Protein 3OH8 (pdb70)

CATH classification: 3.30.530.20 (+1 more: 3.40.50.720)

Structure (mmCIF, N/CA/C/O backbone):
data_3OH8
#
_entry.id   3OH8
#
_cell.length_a   64.497
_cell.length_b   74.083
_cell.length_c   128.440
_cell.angle_alpha   90.000
_cell.angle_beta   90.000
_cell.angle_gamma   90.000
#
_symmetry.space_group_name_H-M   'P 21 21 21'
#
loop_
_entity.id
_entity.type
_entity.pdbx_description
1 polymer 'Nucleoside-diphosphate sugar epimerase (SulA family)'
2 water water
#
loop_
_atom_site.group_PDB
_atom_site.id
_atom_site.type_symbol
_atom_site.label_atom_id
_atom_site.label_alt_id
_atom_site.label_comp_id
_atom_site.label_asym_id
_atom_site.label_entity_id
_atom_site.label_seq_id
_atom_site.pdbx_PDB_ins_code
_atom_site.Cartn_x
_atom_site.Cartn_y
_atom_site.Cartn_z
_atom_site.occupancy
_atom_site.B_iso_or_equiv
_atom_site.auth_seq_id
_atom_site.auth_comp_id
_atom_site.auth_asym_id
_atom_site.auth_atom_id
_atom_site.pdbx_PDB_model_num
ATOM 1 N N . SER A 1 2 ? 40.036 19.942 15.387 1.00 39.18 2 SER A N 1
ATOM 2 C CA . SER A 1 2 ? 39.597 20.045 16.779 1.00 43.65 2 SER A CA 1
ATOM 3 C C . SER A 1 2 ? 39.619 21.468 17.366 1.00 42.54 2 SER A C 1
ATOM 4 O O . SER A 1 2 ? 38.590 21.953 17.844 1.00 43.72 2 SER A O 1
ATOM 6 N N . LEU A 1 3 ? 40.785 22.118 17.365 1.00 33.73 3 LEU A N 1
ATOM 7 C CA . LEU A 1 3 ? 40.878 23.519 17.772 1.00 28.17 3 LEU A CA 1
ATOM 8 C C . LEU A 1 3 ? 42.087 24.214 17.174 1.00 26.80 3 LEU A C 1
ATOM 9 O O . LEU A 1 3 ? 43.209 23.723 17.277 1.00 22.63 3 LEU A O 1
ATOM 14 N N . THR A 1 4 ? 41.846 25.357 16.543 1.00 19.53 4 THR A N 1
ATOM 15 C CA . THR A 1 4 ? 42.935 26.245 16.137 1.00 20.97 4 THR A CA 1
ATOM 16 C C . THR A 1 4 ? 42.700 27.614 16.766 1.00 23.23 4 THR A C 1
ATOM 17 O O . THR A 1 4 ? 41.615 28.184 16.649 1.00 22.85 4 THR A O 1
ATOM 21 N N . THR A 1 5 ? 43.718 28.136 17.439 1.00 19.67 5 THR A N 1
ATOM 22 C CA . THR A 1 5 ? 43.582 29.415 18.124 1.00 18.70 5 THR A CA 1
ATOM 23 C C . THR A 1 5 ? 44.953 30.064 18.281 1.00 17.69 5 THR A C 1
ATOM 24 O O . THR A 1 5 ? 45.973 29.372 18.381 1.00 15.47 5 THR A O 1
ATOM 28 N N . SER A 1 6 ? 44.974 31.395 18.288 1.00 16.94 6 SER A N 1
ATOM 29 C CA . SER A 1 6 ? 46.228 32.143 18.315 1.00 19.13 6 SER A CA 1
ATOM 30 C C . SER A 1 6 ? 46.325 33.084 19.519 1.00 16.13 6 SER A C 1
ATOM 31 O O . SER A 1 6 ? 45.311 33.565 20.028 1.00 17.69 6 SER A O 1
ATOM 34 N N . HIS A 1 7 ? 47.550 33.366 19.953 1.00 14.80 7 HIS A N 1
ATOM 35 C CA . HIS A 1 7 ? 47.766 34.353 21.014 1.00 15.95 7 HIS A CA 1
ATOM 36 C C . HIS A 1 7 ? 49.092 35.076 20.831 1.00 17.58 7 HIS A C 1
ATOM 37 O O . HIS A 1 7 ? 50.077 34.495 20.369 1.00 16.27 7 HIS A O 1
ATOM 44 N N . PHE A 1 8 ? 49.109 36.352 21.195 1.00 15.08 8 PHE A N 1
ATOM 45 C CA . PHE A 1 8 ? 50.288 37.186 21.020 1.00 16.14 8 PHE A CA 1
ATOM 46 C C . PHE A 1 8 ? 51.158 37.225 22.274 1.00 19.12 8 PHE A C 1
ATOM 47 O O . PHE A 1 8 ? 50.657 37.392 23.382 1.00 15.63 8 PHE A O 1
ATOM 55 N N . ILE A 1 9 ? 52.465 37.099 22.086 1.00 18.33 9 ILE A N 1
ATOM 56 C CA . ILE A 1 9 ? 53.422 37.149 23.187 1.00 16.53 9 ILE A CA 1
ATOM 57 C C . ILE A 1 9 ? 54.344 38.332 22.929 1.00 19.09 9 ILE A C 1
ATOM 58 O O . ILE A 1 9 ? 55.000 38.379 21.885 1.00 16.29 9 ILE A O 1
ATOM 63 N N . PRO A 1 10 ? 54.397 39.295 23.868 1.00 19.48 10 PRO A N 1
ATOM 64 C CA . PRO A 1 10 ? 55.158 40.522 23.613 1.00 16.19 10 PRO A CA 1
ATOM 65 C C . PRO A 1 10 ? 56.653 40.320 23.826 1.00 18.49 10 PRO A C 1
ATOM 66 O O . PRO A 1 10 ? 57.275 41.096 24.541 1.00 19.66 10 PRO A O 1
ATOM 70 N N . PHE A 1 11 ? 57.214 39.289 23.203 1.00 17.70 11 PHE A N 1
ATOM 71 C CA . PHE A 1 11 ? 58.648 39.025 23.261 1.00 16.66 11 PHE A CA 1
ATOM 72 C C . PHE A 1 11 ? 59.091 38.494 21.895 1.00 14.17 11 PHE A C 1
ATOM 73 O O . PHE A 1 11 ? 58.289 37.898 21.188 1.00 14.40 11 PHE A O 1
ATOM 81 N N . PRO A 1 12 ? 60.364 38.717 21.529 1.00 16.66 12 PRO A N 1
ATOM 82 C CA . PRO A 1 12 ? 60.912 38.319 20.222 1.00 21.15 12 PRO A CA 1
ATOM 83 C C . PRO A 1 12 ? 60.752 36.824 19.971 1.00 20.22 12 PRO A C 1
ATOM 84 O O . PRO A 1 12 ? 60.915 36.035 20.902 1.00 21.60 12 PRO A O 1
ATOM 88 N N . ARG A 1 13 ? 60.454 36.437 18.734 1.00 15.87 13 ARG A N 1
ATOM 89 C CA . ARG A 1 13 ? 60.221 35.030 18.417 1.00 17.72 13 ARG A CA 1
ATOM 90 C C . ARG A 1 13 ? 61.439 34.167 18.755 1.00 20.00 13 ARG A C 1
ATOM 91 O O . ARG A 1 13 ? 61.313 33.011 19.157 1.00 19.39 13 ARG A O 1
ATOM 99 N N . GLU A 1 14 ? 62.627 34.720 18.593 1.00 17.89 14 GLU A N 1
ATOM 100 C CA . GLU A 1 14 ? 63.825 33.969 18.954 1.00 23.42 14 GLU A CA 1
ATOM 101 C C . GLU A 1 14 ? 63.842 33.614 20.455 1.00 19.56 14 GLU A C 1
ATOM 102 O O . GLU A 1 14 ? 64.202 32.500 20.837 1.00 16.35 14 GLU A O 1
ATOM 116 N N . VAL A 1 16 ? 61.116 33.514 22.451 1.00 15.41 16 VAL A N 1
ATOM 117 C CA . VAL A 1 16 ? 59.973 32.644 22.728 1.00 17.03 16 VAL A CA 1
ATOM 118 C C . VAL A 1 16 ? 60.248 31.205 22.304 1.00 19.47 16 VAL A C 1
ATOM 119 O O . VAL A 1 16 ? 60.006 30.260 23.062 1.00 19.02 16 VAL A O 1
ATOM 123 N N . TRP A 1 17 ? 60.777 31.038 21.099 1.00 17.52 17 TRP A N 1
ATOM 124 C CA . TRP A 1 17 ? 61.147 29.714 20.612 1.00 14.98 17 TRP A CA 1
ATOM 125 C C . TRP A 1 17 ? 62.150 29.072 21.556 1.00 20.46 17 TRP A C 1
ATOM 126 O O . TRP A 1 17 ? 61.998 27.916 21.991 1.00 18.36 17 TRP A O 1
ATOM 137 N N . ASP A 1 18 ? 63.185 29.840 21.867 1.00 22.11 18 ASP A N 1
ATOM 138 C CA . ASP A 1 18 ? 64.254 29.386 22.736 1.00 24.63 18 ASP A CA 1
ATOM 139 C C . ASP A 1 18 ? 63.703 28.811 24.036 1.00 22.27 18 ASP A C 1
ATOM 140 O O . ASP A 1 18 ? 64.148 27.767 24.511 1.00 23.45 18 ASP A O 1
ATOM 145 N N . TRP A 1 19 ? 62.735 29.512 24.612 1.00 17.79 19 TRP A N 1
ATOM 146 C CA . TRP A 1 19 ? 62.141 29.105 25.894 1.00 17.92 19 TRP A CA 1
ATOM 147 C C . TRP A 1 19 ? 61.542 27.694 25.813 1.00 17.47 19 TRP A C 1
ATOM 148 O O . TRP A 1 19 ? 61.661 26.888 26.755 1.00 17.07 19 TRP A O 1
ATOM 159 N N . HIS A 1 20 ? 60.901 27.395 24.685 1.00 15.31 20 HIS A N 1
ATOM 160 C CA . HIS A 1 20 ? 60.274 26.086 24.465 1.00 17.57 20 HIS A CA 1
ATOM 161 C C . HIS A 1 20 ? 61.287 24.949 24.291 1.00 18.10 20 HIS A C 1
ATOM 162 O O . HIS A 1 20 ? 60.957 23.781 24.521 1.00 18.12 20 HIS A O 1
ATOM 169 N N . THR A 1 21 ? 62.516 25.280 23.905 1.00 17.93 21 THR A N 1
ATOM 170 C CA . THR A 1 21 ? 63.555 24.264 23.741 1.00 16.88 21 THR A CA 1
ATOM 171 C C . THR A 1 21 ? 64.200 23.826 25.060 1.00 21.20 21 THR A C 1
ATOM 172 O O . THR A 1 21 ? 64.892 22.816 25.096 1.00 20.25 21 THR A O 1
ATOM 176 N N . ARG A 1 22 ? 63.985 24.573 26.143 1.00 20.17 22 ARG A N 1
ATOM 177 C CA . ARG A 1 22 ? 64.682 24.285 27.399 1.00 17.18 22 ARG A CA 1
ATOM 178 C C . ARG A 1 22 ? 64.007 23.219 28.257 1.00 18.79 22 ARG A C 1
ATOM 179 O O . ARG A 1 22 ? 62.800 23.007 28.169 1.00 19.99 22 ARG A O 1
ATOM 187 N N . LYS A 1 23 ? 64.798 22.560 29.098 1.00 19.15 23 LYS A N 1
ATOM 188 C CA . LYS A 1 23 ? 64.252 21.662 30.107 1.00 21.23 23 LYS A CA 1
ATOM 189 C C . LYS A 1 23 ? 63.280 22.444 30.975 1.00 20.96 23 LYS A C 1
ATOM 190 O O . LYS A 1 23 ? 63.496 23.636 31.271 1.00 12.97 23 LYS A O 1
ATOM 196 N N . GLY A 1 24 ? 62.203 21.778 31.368 1.00 17.50 24 GLY A N 1
ATOM 197 C CA . GLY A 1 24 ? 61.175 22.412 32.180 1.00 12.80 24 GLY A CA 1
ATOM 198 C C . GLY A 1 24 ? 60.008 23.000 31.409 1.00 9.71 24 GLY A C 1
ATOM 199 O O . GLY A 1 24 ? 58.916 23.161 31.966 1.00 14.73 24 GLY A O 1
ATOM 200 N N . ALA A 1 25 ? 60.210 23.324 30.127 1.00 13.52 25 ALA A N 1
ATOM 201 C CA . ALA A 1 25 ? 59.152 24.014 29.367 1.00 12.50 25 ALA A CA 1
ATOM 202 C C . ALA A 1 25 ? 57.846 23.232 29.289 1.00 13.58 25 ALA A C 1
ATOM 203 O O . ALA A 1 25 ? 56.752 23.797 29.437 1.00 14.08 25 ALA A O 1
ATOM 205 N N . VAL A 1 26 ? 57.951 21.927 29.048 1.00 11.86 26 VAL A N 1
ATOM 206 C CA . VAL A 1 26 ? 56.760 21.088 28.989 1.00 15.15 26 VAL A CA 1
ATOM 207 C C . VAL A 1 26 ? 56.040 21.086 30.332 1.00 16.03 26 VAL A C 1
ATOM 208 O O . VAL A 1 26 ? 54.812 21.231 30.388 1.00 14.65 26 VAL A O 1
ATOM 212 N N . ALA A 1 27 ? 56.802 20.954 31.416 1.00 16.47 27 ALA A N 1
ATOM 213 C CA . ALA A 1 27 ? 56.200 20.967 32.753 1.00 17.82 27 ALA A CA 1
ATOM 214 C C . ALA A 1 27 ? 55.457 22.281 33.040 1.00 19.48 27 ALA A C 1
ATOM 215 O O . ALA A 1 27 ? 54.340 22.273 33.566 1.00 19.19 27 ALA A O 1
ATOM 217 N N . ARG A 1 28 ? 56.071 23.407 32.685 1.00 16.15 28 ARG A N 1
ATOM 218 C CA . ARG A 1 28 ? 55.455 24.719 32.932 1.00 15.86 28 ARG A CA 1
ATOM 219 C C . ARG A 1 28 ? 54.096 24.854 32.251 1.00 15.51 28 ARG A C 1
ATOM 220 O O . ARG A 1 28 ? 53.157 25.384 32.840 1.00 14.95 28 ARG A O 1
ATOM 228 N N . LEU A 1 29 ? 53.971 24.367 31.016 1.00 14.21 29 LEU A N 1
ATOM 229 C CA . LEU A 1 29 ? 52.721 24.551 30.269 1.00 18.22 29 LEU A CA 1
ATOM 230 C C . LEU A 1 29 ? 51.694 23.415 30.427 1.00 17.54 29 LEU A C 1
ATOM 231 O O . LEU A 1 29 ? 50.588 23.488 29.885 1.00 21.67 29 LEU A O 1
ATOM 236 N N . THR A 1 30 ? 52.052 22.371 31.165 1.00 14.23 30 THR A N 1
ATOM 237 C CA . THR A 1 30 ? 51.107 21.291 31.440 1.00 18.30 30 THR A CA 1
ATOM 238 C C . THR A 1 30 ? 50.052 21.789 32.434 1.00 18.91 30 THR A C 1
ATOM 239 O O . THR A 1 30 ? 50.391 22.257 33.512 1.00 21.62 30 THR A O 1
ATOM 243 N N . PRO A 1 31 ? 48.765 21.708 32.063 1.00 16.65 31 PRO A N 1
ATOM 244 C CA . PRO A 1 31 ? 47.703 22.224 32.937 1.00 14.93 31 PRO A CA 1
ATOM 245 C C . PRO A 1 31 ? 47.622 21.452 34.267 1.00 16.48 31 PRO A C 1
ATOM 246 O O . PRO A 1 31 ? 47.568 20.219 34.272 1.00 17.78 31 PRO A O 1
ATOM 250 N N . PRO A 1 32 ? 47.605 22.177 35.393 1.00 16.30 32 PRO A N 1
ATOM 251 C CA . PRO A 1 32 ? 47.542 21.511 36.701 1.00 19.71 32 PRO A CA 1
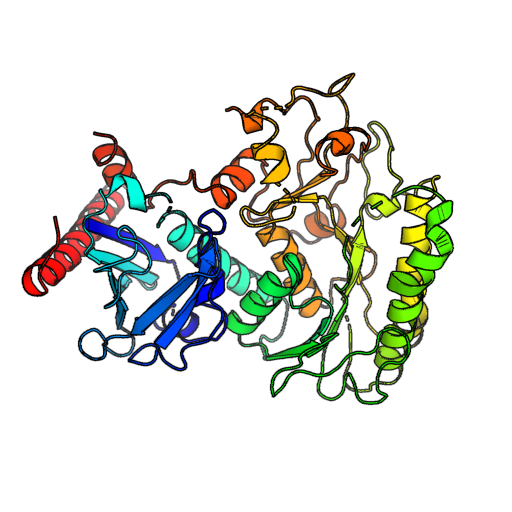ATOM 252 C C . PRO A 1 32 ? 46.203 20.824 36.917 1.00 20.66 32 PRO A C 1
ATOM 253 O O . PRO A 1 32 ? 46.115 19.947 37.771 1.00 25.01 32 PRO A O 1
ATOM 257 N N . PHE A 1 33 ? 45.182 21.212 36.156 1.00 16.54 33 PHE A N 1
ATOM 258 C CA . PHE A 1 33 ? 43.831 20.729 36.399 1.00 14.45 33 PHE A CA 1
ATOM 259 C C . PHE A 1 33 ? 43.516 19.535 35.516 1.00 21.49 33 PHE A C 1
ATOM 260 O O . PHE A 1 33 ? 42.369 19.097 35.411 1.00 25.64 33 PHE A O 1
ATOM 268 N N . ILE A 1 34 ? 44.541 19.027 34.853 1.00 19.22 34 ILE A N 1
ATOM 269 C CA . ILE A 1 34 ? 44.412 17.782 34.106 1.00 23.53 34 ILE A CA 1
ATOM 270 C C . ILE A 1 34 ? 45.482 16.843 34.637 1.00 27.01 34 ILE A C 1
ATOM 271 O O . ILE A 1 34 ? 46.639 17.231 34.713 1.00 28.02 34 ILE A O 1
ATOM 276 N N . PRO A 1 35 ? 45.096 15.614 35.024 1.00 32.24 35 PRO A N 1
ATOM 277 C CA . PRO A 1 35 ? 45.987 14.691 35.746 1.00 30.59 35 PRO A CA 1
ATOM 278 C C . PRO A 1 35 ? 47.054 14.077 34.842 1.00 30.47 35 PRO A C 1
ATOM 279 O O . PRO A 1 35 ? 47.188 12.856 34.759 1.00 35.74 35 PRO A O 1
ATOM 283 N N . LEU A 1 36 ? 47.812 14.942 34.187 1.00 26.12 36 LEU A N 1
ATOM 284 C CA . LEU A 1 36 ? 48.864 14.568 33.258 1.00 31.76 36 LEU A CA 1
ATOM 285 C C . LEU A 1 36 ? 50.151 15.159 33.812 1.00 33.33 36 LEU A C 1
ATOM 286 O O . LEU A 1 36 ? 50.183 16.323 34.213 1.00 30.99 36 LEU A O 1
ATOM 291 N N . ASN A 1 37 ? 51.214 14.375 33.868 1.00 33.18 37 ASN A N 1
ATOM 292 C CA . ASN A 1 37 ? 52.488 14.936 34.293 1.00 38.69 37 ASN A CA 1
ATOM 293 C C . ASN A 1 37 ? 53.668 14.336 33.556 1.00 38.80 37 ASN A C 1
ATOM 294 O O . ASN A 1 37 ? 53.866 13.123 33.570 1.00 35.95 37 ASN A O 1
ATOM 299 N N . PRO A 1 38 ? 54.450 15.199 32.898 1.00 34.69 38 PRO A N 1
ATOM 300 C CA . PRO A 1 38 ? 55.617 14.764 32.131 1.00 31.58 38 PRO A CA 1
ATOM 301 C C . PRO A 1 38 ? 56.626 14.141 33.082 1.00 33.80 38 PRO A C 1
ATOM 302 O O . PRO A 1 38 ? 57.009 14.765 34.079 1.00 34.57 38 PRO A O 1
ATOM 306 N N . ILE A 1 39 ? 57.020 12.902 32.811 1.00 28.44 39 ILE A N 1
ATOM 307 C CA . ILE A 1 39 ? 58.004 12.257 33.663 1.00 31.86 39 ILE A CA 1
ATOM 308 C C . ILE A 1 39 ? 59.375 12.174 32.997 1.00 31.59 39 ILE A C 1
ATOM 309 O O . ILE A 1 39 ? 60.375 11.915 33.659 1.00 33.25 39 ILE A O 1
ATOM 314 N N . THR A 1 40 ? 59.427 12.422 31.693 1.00 28.88 40 THR A N 1
ATOM 315 C CA . THR A 1 40 ? 60.708 12.513 31.006 1.00 28.76 40 THR A CA 1
ATOM 316 C C . THR A 1 40 ? 60.851 13.823 30.224 1.00 33.30 40 THR A C 1
ATOM 317 O O . THR A 1 40 ? 59.879 14.541 30.005 1.00 29.18 40 THR A O 1
ATOM 321 N N . GLN A 1 41 ? 62.075 14.111 29.797 1.00 40.86 41 GLN A N 1
ATOM 322 C CA . GLN A 1 41 ? 62.378 15.303 29.011 1.00 43.09 41 GLN A CA 1
ATOM 323 C C . GLN A 1 41 ? 62.878 14.965 27.604 1.00 37.70 41 GLN A C 1
ATOM 324 O O . GLN A 1 41 ? 63.996 14.468 27.436 1.00 34.74 41 GLN A O 1
ATOM 330 N N . ALA A 1 42 ? 62.057 15.240 26.594 1.00 39.26 42 ALA A N 1
ATOM 331 C CA . ALA A 1 42 ? 62.494 15.100 25.209 1.00 35.98 42 ALA A CA 1
ATOM 332 C C . ALA A 1 42 ? 63.610 16.091 24.917 1.00 43.89 42 ALA A C 1
ATOM 333 O O . ALA A 1 42 ? 63.485 17.283 25.189 1.00 48.15 42 ALA A O 1
ATOM 335 N N . GLU A 1 43 ? 64.702 15.581 24.364 1.00 47.53 43 GLU A N 1
ATOM 336 C CA . GLU A 1 43 ? 65.914 16.362 24.142 1.00 52.32 43 GLU A CA 1
ATOM 337 C C . GLU A 1 43 ? 65.696 17.563 23.218 1.00 45.35 43 GLU A C 1
ATOM 338 O O . GLU A 1 43 ? 66.226 18.653 23.463 1.00 40.71 43 GLU A O 1
ATOM 344 N N . ARG A 1 44 ? 64.914 17.360 22.162 1.00 39.55 44 ARG A N 1
ATOM 345 C CA . ARG A 1 44 ? 64.746 18.382 21.135 1.00 38.27 44 ARG A CA 1
ATOM 346 C C . ARG A 1 44 ? 63.319 18.450 20.632 1.00 32.16 44 ARG A C 1
ATOM 347 O O . ARG A 1 44 ? 62.595 17.464 20.683 1.00 33.59 44 ARG A O 1
ATOM 355 N N . LEU A 1 45 ? 62.933 19.607 20.107 1.00 27.46 45 LEU A N 1
ATOM 356 C CA . LEU A 1 45 ? 61.574 19.797 19.613 1.00 21.76 45 LEU A CA 1
ATOM 357 C C . LEU A 1 45 ? 61.317 19.051 18.299 1.00 22.35 45 LEU A C 1
ATOM 358 O O . LEU A 1 45 ? 60.173 18.708 17.992 1.00 22.73 45 LEU A O 1
ATOM 363 N N . ALA A 1 46 ? 62.372 18.800 17.526 1.00 22.61 46 ALA A N 1
ATOM 364 C CA . ALA A 1 46 ? 62.194 18.238 16.178 1.00 26.14 46 ALA A CA 1
ATOM 365 C C . ALA A 1 46 ? 61.634 16.826 16.233 1.00 28.94 46 ALA A C 1
ATOM 366 O O . ALA A 1 46 ? 60.673 16.489 15.533 1.00 26.84 46 ALA A O 1
ATOM 368 N N . ASP A 1 47 ? 62.247 16.011 17.083 1.00 29.03 47 ASP A N 1
ATOM 369 C CA . ASP A 1 47 ? 61.881 14.610 17.233 1.00 30.78 47 ASP A CA 1
ATOM 370 C C . ASP A 1 47 ? 62.035 14.246 18.695 1.00 33.36 47 ASP A C 1
ATOM 371 O O . ASP A 1 47 ? 62.183 15.125 19.542 1.00 37.45 47 ASP A O 1
ATOM 376 N N . GLY A 1 48 ? 62.019 12.958 19.005 1.00 31.29 48 GLY A N 1
ATOM 377 C CA . GLY A 1 48 ? 62.218 12.551 20.384 1.00 34.33 48 GLY A CA 1
ATOM 378 C C . GLY A 1 48 ? 60.908 12.483 21.138 1.00 32.52 48 GLY A C 1
ATOM 379 O O . GLY A 1 48 ? 59.970 13.217 20.835 1.00 26.67 48 GLY A O 1
ATOM 380 N N . THR A 1 49 ? 60.834 11.600 22.125 1.00 30.24 49 THR A N 1
ATOM 381 C CA . THR A 1 49 ? 59.571 11.375 22.795 1.00 27.04 49 THR A CA 1
ATOM 382 C C . THR A 1 49 ? 59.550 11.883 24.233 1.00 26.71 49 THR A C 1
ATOM 383 O O . THR A 1 49 ? 60.585 12.069 24.872 1.00 26.96 49 THR A O 1
ATOM 387 N N . THR A 1 50 ? 58.343 12.138 24.708 1.00 24.26 50 THR A N 1
ATOM 388 C CA . THR A 1 50 ? 58.106 12.585 26.069 1.00 26.45 50 THR A CA 1
ATOM 389 C C . THR A 1 50 ? 57.094 11.636 26.691 1.00 26.60 50 THR A C 1
ATOM 390 O O . THR A 1 50 ? 56.076 11.344 26.068 1.00 21.97 50 THR A O 1
ATOM 394 N N . ILE A 1 51 ? 57.375 11.142 27.896 1.00 25.92 51 ILE A N 1
ATOM 395 C CA . ILE A 1 51 ? 56.438 10.262 28.587 1.00 24.85 51 ILE A CA 1
ATOM 396 C C . ILE A 1 51 ? 55.670 11.049 29.640 1.00 23.77 51 ILE A C 1
ATOM 397 O O . ILE A 1 51 ? 56.274 11.752 30.457 1.00 26.23 51 ILE A O 1
ATOM 402 N N . PHE A 1 52 ? 54.345 10.944 29.617 1.00 23.38 52 PHE A N 1
ATOM 403 C CA . PHE A 1 52 ? 53.508 11.557 30.643 1.00 24.46 52 PHE A CA 1
ATOM 404 C C . PHE A 1 52 ? 52.882 10.482 31.531 1.00 28.43 52 PHE A C 1
ATOM 405 O O . PHE A 1 52 ? 52.420 9.459 31.035 1.00 29.24 52 PHE A O 1
ATOM 413 N N . SER A 1 53 ? 52.838 10.731 32.835 1.00 25.75 53 SER A N 1
ATOM 414 C CA . SER A 1 53 ? 52.077 9.883 33.742 1.00 32.21 53 SER A CA 1
ATOM 415 C C . SER A 1 53 ? 50.615 10.312 33.722 1.00 31.83 53 SER A C 1
ATOM 416 O O . SER A 1 53 ? 50.314 11.504 33.627 1.00 32.90 53 SER A O 1
ATOM 419 N N . LEU A 1 54 ? 49.718 9.332 33.803 1.00 30.23 54 LEU A N 1
ATOM 420 C CA . LEU A 1 54 ? 48.277 9.554 33.842 1.00 32.18 54 LEU A CA 1
ATOM 421 C C . LEU A 1 54 ? 47.745 8.843 35.082 1.00 36.28 54 LEU A C 1
ATOM 422 O O . LEU A 1 54 ? 48.495 8.147 35.758 1.00 38.98 54 LEU A O 1
ATOM 427 N N . PRO A 1 55 ? 46.450 8.997 35.391 1.00 42.73 55 PRO A N 1
ATOM 428 C CA . PRO A 1 55 ? 46.013 8.316 36.617 1.00 47.31 55 PRO A CA 1
ATOM 429 C C . PRO A 1 55 ? 45.919 6.801 36.422 1.00 49.49 55 PRO A C 1
ATOM 430 O O . PRO A 1 55 ? 45.758 6.333 35.292 1.00 48.10 55 PRO A O 1
ATOM 434 N N . ALA A 1 56 ? 46.033 6.050 37.513 1.00 50.37 56 ALA A N 1
ATOM 435 C CA . ALA A 1 56 ? 45.843 4.601 37.478 1.00 50.90 56 ALA A CA 1
ATOM 436 C C . ALA A 1 56 ? 46.997 3.889 36.779 1.00 54.02 56 ALA A C 1
ATOM 437 O O . ALA A 1 56 ? 46.785 2.945 36.011 1.00 52.81 56 ALA A O 1
ATOM 439 N N . GLY A 1 57 ? 48.214 4.353 37.051 1.00 55.34 57 GLY A N 1
ATOM 440 C CA . GLY A 1 57 ? 49.416 3.744 36.512 1.00 54.30 57 GLY A CA 1
ATOM 441 C C . GLY A 1 57 ? 49.588 3.836 35.004 1.00 51.91 57 GLY A C 1
ATOM 442 O O . GLY A 1 57 ? 50.595 3.367 34.469 1.00 56.22 57 GLY A O 1
ATOM 443 N N . LEU A 1 58 ? 48.616 4.433 34.315 1.00 44.08 58 LEU A N 1
ATOM 444 C CA . LEU A 1 58 ? 48.696 4.578 32.865 1.00 42.67 58 LEU A CA 1
ATOM 445 C C . LEU A 1 58 ? 49.702 5.660 32.450 1.00 40.16 58 LEU A C 1
ATOM 446 O O . LEU A 1 58 ? 50.092 6.516 33.260 1.00 34.25 58 LEU A O 1
ATOM 451 N N . LYS A 1 59 ? 50.118 5.609 31.185 1.00 39.84 59 LYS A N 1
ATOM 452 C CA . LYS A 1 59 ? 51.104 6.549 30.663 1.00 36.77 59 LYS A CA 1
ATOM 453 C C . LYS A 1 59 ? 50.805 6.968 29.239 1.00 38.63 59 LYS A C 1
ATOM 454 O O . LYS A 1 59 ? 50.289 6.190 28.436 1.00 39.45 59 LYS A O 1
ATOM 460 N N . TRP A 1 60 ? 51.119 8.220 28.934 1.00 34.98 60 TRP A N 1
ATOM 461 C CA . TRP A 1 60 ? 50.935 8.731 27.593 1.00 35.72 60 TRP A CA 1
ATOM 462 C C . TRP A 1 60 ? 52.303 8.977 26.968 1.00 32.76 60 TRP A C 1
ATOM 463 O O . TRP A 1 60 ? 53.138 9.689 27.536 1.00 35.02 60 TRP A O 1
ATOM 474 N N . VAL A 1 61 ? 52.529 8.370 25.807 1.00 27.61 61 VAL A N 1
ATOM 475 C CA . VAL A 1 61 ? 53.798 8.495 25.107 1.00 20.82 61 VAL A CA 1
ATOM 476 C C . VAL A 1 61 ? 53.614 9.491 23.973 1.00 26.54 61 VAL A C 1
ATOM 477 O O . VAL A 1 61 ? 52.996 9.180 22.963 1.00 28.11 61 VAL A O 1
ATOM 481 N N . ALA A 1 62 ? 54.126 10.701 24.162 1.00 26.41 62 ALA A N 1
ATOM 482 C CA . ALA A 1 62 ? 54.036 11.722 23.132 1.00 23.52 62 ALA A CA 1
ATOM 483 C C . ALA A 1 62 ? 55.327 11.746 22.336 1.00 28.10 62 ALA A C 1
ATOM 484 O O . ALA A 1 62 ? 56.392 11.443 22.867 1.00 31.23 62 ALA A O 1
ATOM 486 N N . ARG A 1 63 ? 55.229 12.114 21.064 1.00 22.62 63 ARG A N 1
ATOM 487 C CA . ARG A 1 63 ? 56.374 12.073 20.168 1.00 27.16 63 ARG A CA 1
ATOM 488 C C . ARG A 1 63 ? 56.401 13.352 19.334 1.00 26.87 63 ARG A C 1
ATOM 489 O O . ARG A 1 63 ? 55.367 13.790 18.852 1.00 26.87 63 ARG A O 1
ATOM 497 N N . HIS A 1 64 ? 57.573 13.957 19.166 1.00 21.64 64 HIS A N 1
ATOM 498 C CA . HIS A 1 64 ? 57.684 15.103 18.271 1.00 23.56 64 HIS A CA 1
ATOM 499 C C . HIS A 1 64 ? 57.819 14.597 16.835 1.00 28.06 64 HIS A C 1
ATOM 500 O O . HIS A 1 64 ? 58.532 13.630 16.577 1.00 29.92 64 HIS A O 1
ATOM 507 N N . ASP A 1 65 ? 57.133 15.258 15.913 1.00 27.65 65 ASP A N 1
ATOM 508 C CA . ASP A 1 65 ? 57.059 14.805 14.526 1.00 26.18 65 ASP A CA 1
ATOM 509 C C . ASP A 1 65 ? 58.019 15.598 13.649 1.00 23.86 65 ASP A C 1
ATOM 510 O O . ASP A 1 65 ? 57.868 16.813 13.475 1.00 24.82 65 ASP A O 1
ATOM 515 N N . LEU A 1 66 ? 59.013 14.911 13.094 1.00 29.46 66 LEU A N 1
ATOM 516 C CA . LEU A 1 66 ? 60.030 15.573 12.279 1.00 33.72 66 LEU A CA 1
ATOM 517 C C . LEU A 1 66 ? 59.382 16.304 11.114 1.00 30.96 66 LEU A C 1
ATOM 518 O O . LEU A 1 66 ? 59.803 17.392 10.746 1.00 29.40 66 LEU A O 1
ATOM 523 N N . SER A 1 67 ? 58.342 15.707 10.546 1.00 38.03 67 SER A N 1
ATOM 524 C CA . SER A 1 67 ? 57.684 16.292 9.386 1.00 39.51 67 SER A CA 1
ATOM 525 C C . SER A 1 67 ? 56.962 17.585 9.750 1.00 35.38 67 SER A C 1
ATOM 526 O O . SER A 1 67 ? 56.628 18.378 8.874 1.00 34.42 67 SER A O 1
ATOM 529 N N . GLY A 1 68 ? 56.724 17.794 11.044 1.00 32.80 68 GLY A N 1
ATOM 530 C CA . GLY A 1 68 ? 56.031 18.985 11.501 1.00 28.33 68 GLY A CA 1
ATOM 531 C C . GLY A 1 68 ? 56.953 19.933 12.243 1.00 27.06 68 GLY A C 1
ATOM 532 O O . GLY A 1 68 ? 56.534 20.682 13.140 1.00 21.58 68 GLY A O 1
ATOM 533 N N . PHE A 1 69 ? 58.224 19.896 11.872 1.00 23.87 69 PHE A N 1
ATOM 534 C CA . PHE A 1 69 ? 59.222 20.749 12.488 1.00 20.02 69 PHE A CA 1
ATOM 535 C C . PHE A 1 69 ? 59.796 21.739 11.475 1.00 27.89 69 PHE A C 1
ATOM 536 O O . PHE A 1 69 ? 60.110 21.370 10.349 1.00 27.30 69 PHE A O 1
ATOM 544 N N . LEU A 1 70 ? 59.907 22.999 11.875 1.00 23.43 70 LEU A N 1
ATOM 545 C CA . LEU A 1 70 ? 60.695 23.972 11.131 1.00 27.52 70 LEU A CA 1
ATOM 546 C C . LEU A 1 70 ? 61.443 24.795 12.153 1.00 26.11 70 LEU A C 1
ATOM 547 O O . LEU A 1 70 ? 60.829 25.497 12.961 1.00 22.92 70 LEU A O 1
ATOM 552 N N . ASN A 1 71 ? 62.766 24.695 12.132 1.00 23.97 71 ASN A N 1
ATOM 553 C CA . ASN A 1 71 ? 63.589 25.313 13.161 1.00 23.74 71 ASN A CA 1
ATOM 554 C C . ASN A 1 71 ? 63.214 26.772 13.398 1.00 23.80 71 ASN A C 1
ATOM 555 O O . ASN A 1 71 ? 63.269 27.602 12.489 1.00 23.55 71 ASN A O 1
ATOM 560 N N . GLY A 1 72 ? 62.813 27.069 14.629 1.00 21.34 72 GLY A N 1
ATOM 561 C CA . GLY A 1 72 ? 62.463 28.419 15.012 1.00 18.71 72 GLY A CA 1
ATOM 562 C C . GLY A 1 72 ? 61.046 28.855 14.686 1.00 23.45 72 GLY A C 1
ATOM 563 O O . GLY A 1 72 ? 60.673 29.969 15.039 1.00 22.28 72 GLY A O 1
ATOM 564 N N . SER A 1 73 ? 60.262 27.997 14.029 1.00 21.52 73 SER A N 1
ATOM 565 C CA . SER A 1 73 ? 58.922 28.384 13.555 1.00 21.58 73 SER A CA 1
ATOM 566 C C . SER A 1 73 ? 57.823 27.400 13.915 1.00 16.13 73 SER A C 1
ATOM 567 O O . SER A 1 73 ? 56.657 27.781 14.021 1.00 19.00 73 SER A O 1
ATOM 570 N N . ARG A 1 74 ? 58.175 26.123 14.030 1.00 18.45 74 ARG A N 1
ATOM 571 C CA . ARG A 1 74 ? 57.155 25.112 14.231 1.00 20.02 74 ARG A CA 1
ATOM 572 C C . ARG A 1 74 ? 57.693 23.837 14.844 1.00 23.71 74 ARG A C 1
ATOM 573 O O . ARG A 1 74 ? 58.773 23.380 14.482 1.00 22.42 74 ARG A O 1
ATOM 581 N N . PHE A 1 75 ? 56.946 23.282 15.797 1.00 16.67 75 PHE A N 1
ATOM 582 C CA . PHE A 1 75 ? 57.157 21.887 16.192 1.00 20.68 75 PHE A CA 1
ATOM 583 C C . PHE A 1 75 ? 55.807 21.227 16.405 1.00 18.02 75 PHE A C 1
ATOM 584 O O . PHE A 1 75 ? 54.802 21.915 16.549 1.00 18.88 75 PHE A O 1
ATOM 592 N N . THR A 1 76 ? 55.762 19.901 16.377 1.00 15.86 76 THR A N 1
ATOM 593 C CA . THR A 1 76 ? 54.473 19.206 16.394 1.00 17.57 76 THR A CA 1
ATOM 594 C C . THR A 1 76 ? 54.506 18.024 17.365 1.00 20.06 76 THR A C 1
ATOM 595 O O . THR A 1 76 ? 55.463 17.243 17.353 1.00 22.33 76 THR A O 1
ATOM 599 N N . ASP A 1 77 ? 53.483 17.902 18.212 1.00 24.04 77 ASP A N 1
ATOM 600 C CA . ASP A 1 77 ? 53.378 16.757 19.132 1.00 27.10 77 ASP A CA 1
ATOM 601 C C . ASP A 1 77 ? 52.388 15.755 18.561 1.00 28.53 77 ASP A C 1
ATOM 602 O O . ASP A 1 77 ? 51.318 16.145 18.110 1.00 26.65 77 ASP A O 1
ATOM 607 N N . VAL A 1 78 ? 52.712 14.465 18.610 1.00 28.91 78 VAL A N 1
ATOM 608 C CA . VAL A 1 78 ? 51.777 13.458 18.116 1.00 32.41 78 VAL A CA 1
ATOM 609 C C . VAL A 1 78 ? 51.682 12.250 19.041 1.00 29.91 78 VAL A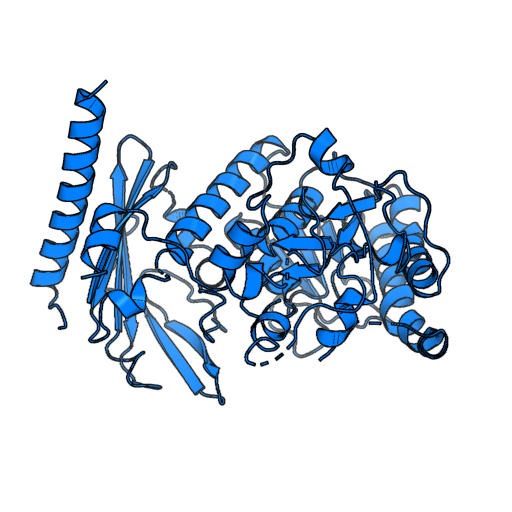 C 1
ATOM 610 O O . VAL A 1 78 ? 52.662 11.874 19.678 1.00 24.65 78 VAL A O 1
ATOM 614 N N . CYS A 1 79 ? 50.494 11.659 19.125 1.00 32.26 79 CYS A N 1
ATOM 615 C CA . CYS A 1 79 ? 50.329 10.384 19.821 1.00 42.20 79 CYS A CA 1
ATOM 616 C C . CYS A 1 79 ? 49.754 9.299 18.915 1.00 52.03 79 CYS A C 1
ATOM 617 O O . CYS A 1 79 ? 48.733 9.510 18.261 1.00 54.83 79 CYS A O 1
ATOM 620 N N . LEU A 1 80 ? 50.401 8.135 18.899 1.00 58.86 80 LEU A N 1
ATOM 621 C CA . LEU A 1 80 ? 49.971 7.027 18.044 1.00 69.59 80 LEU A CA 1
ATOM 622 C C . LEU A 1 80 ? 49.184 5.941 18.790 1.00 73.41 80 LEU A C 1
ATOM 623 O O . LEU A 1 80 ? 48.401 5.211 18.185 1.00 76.91 80 LEU A O 1
ATOM 628 N N . THR A 1 81 ? 49.396 5.834 20.098 1.00 72.87 81 THR A N 1
ATOM 629 C CA . THR A 1 81 ? 48.684 4.845 20.902 1.00 71.79 81 THR A CA 1
ATOM 630 C C . THR A 1 81 ? 47.669 5.500 21.822 1.00 68.09 81 THR A C 1
ATOM 631 O O . THR A 1 81 ? 47.814 6.653 22.200 1.00 67.12 81 THR A O 1
ATOM 635 N N . ALA A 1 82 ? 46.652 4.738 22.202 1.00 70.95 82 ALA A N 1
ATOM 636 C CA . ALA A 1 82 ? 45.497 5.290 22.893 1.00 69.03 82 ALA A CA 1
ATOM 637 C C . ALA A 1 82 ? 45.353 4.799 24.330 1.00 62.65 82 ALA A C 1
ATOM 638 O O . ALA A 1 82 ? 44.527 3.931 24.601 1.00 66.49 82 ALA A O 1
ATOM 640 N N . PRO A 1 83 ? 46.143 5.353 25.260 1.00 60.49 83 PRO A N 1
ATOM 641 C CA . PRO A 1 83 ? 45.958 4.977 26.669 1.00 62.19 83 PRO A CA 1
ATOM 642 C C . PRO A 1 83 ? 44.515 5.237 27.109 1.00 62.32 83 PRO A C 1
ATOM 643 O O . PRO A 1 83 ? 43.939 4.459 27.871 1.00 63.26 83 PRO A O 1
ATOM 647 N N . VAL A 1 84 ? 43.950 6.337 26.623 1.00 58.71 84 VAL A N 1
ATOM 648 C CA . VAL A 1 84 ? 42.528 6.625 26.763 1.00 56.89 84 VAL A CA 1
ATOM 649 C C . VAL A 1 84 ? 42.068 7.281 25.464 1.00 61.29 84 VAL A C 1
ATOM 650 O O . VAL A 1 84 ? 42.853 7.959 24.799 1.00 61.41 84 VAL A O 1
ATOM 654 N N . LYS A 1 85 ? 40.811 7.072 25.089 1.00 64.92 85 LYS A N 1
ATOM 655 C CA . LYS A 1 85 ? 40.315 7.577 23.810 1.00 68.80 85 LYS A CA 1
ATOM 656 C C . LYS A 1 85 ? 40.490 9.082 23.644 1.00 64.36 85 LYS A C 1
ATOM 657 O O . LYS A 1 85 ? 40.789 9.561 22.548 1.00 63.09 85 LYS A O 1
ATOM 663 N N . ALA A 1 86 ? 40.305 9.821 24.731 1.00 59.17 86 ALA A N 1
ATOM 664 C CA . ALA A 1 86 ? 40.398 11.274 24.695 1.00 56.59 86 ALA A CA 1
ATOM 665 C C . ALA A 1 86 ? 41.800 11.764 24.339 1.00 56.38 86 ALA A C 1
ATOM 666 O O . ALA A 1 86 ? 41.964 12.830 23.745 1.00 55.92 86 ALA A O 1
ATOM 668 N N . LEU A 1 87 ? 42.810 10.985 24.705 1.00 55.63 87 LEU A N 1
ATOM 669 C CA . LEU A 1 87 ? 44.186 11.429 24.561 1.00 56.28 87 LEU A CA 1
ATOM 670 C C . LEU A 1 87 ? 44.860 10.729 23.397 1.00 55.34 87 LEU A C 1
ATOM 671 O O . LEU A 1 87 ? 46.087 10.724 23.282 1.00 53.97 87 LEU A O 1
ATOM 676 N N . ALA A 1 88 ? 44.052 10.147 22.521 1.00 57.84 88 ALA A N 1
ATOM 677 C CA . ALA A 1 88 ? 44.590 9.395 21.399 1.00 60.35 88 ALA A CA 1
ATOM 678 C C . ALA A 1 88 ? 44.284 10.079 20.083 1.00 58.23 88 ALA A C 1
ATOM 679 O O . ALA A 1 88 ? 43.371 10.900 19.994 1.00 62.11 88 ALA A O 1
ATOM 681 N N . ASN A 1 89 ? 45.045 9.718 19.057 1.00 53.59 89 ASN A N 1
ATOM 682 C CA . ASN A 1 89 ? 44.898 10.338 17.752 1.00 51.74 89 ASN A CA 1
ATOM 683 C C . ASN A 1 89 ? 45.085 11.848 17.888 1.00 43.82 89 ASN A C 1
ATOM 684 O O . ASN A 1 89 ? 44.396 12.647 17.254 1.00 47.28 89 ASN A O 1
ATOM 689 N N . TRP A 1 90 ? 46.037 12.216 18.733 1.00 35.61 90 TRP A N 1
ATOM 690 C CA . TRP A 1 90 ? 46.281 13.602 19.096 1.00 28.03 90 TRP A CA 1
ATOM 691 C C . TRP A 1 90 ? 47.402 14.172 18.234 1.00 23.05 90 TRP A C 1
ATOM 692 O O . TRP A 1 90 ? 48.475 13.580 18.122 1.00 21.71 90 TRP A O 1
ATOM 703 N N . ARG A 1 91 ? 47.155 15.321 17.614 1.00 24.32 91 ARG A N 1
ATOM 704 C CA . ARG A 1 91 ? 48.202 15.978 16.838 1.00 25.37 91 ARG A CA 1
ATOM 705 C C . ARG A 1 91 ? 48.199 17.485 17.115 1.00 24.59 91 ARG A C 1
ATOM 706 O O . ARG A 1 91 ? 47.249 18.183 16.774 1.00 23.98 91 ARG A O 1
ATOM 714 N N . HIS A 1 92 ? 49.275 17.978 17.723 1.00 21.11 92 HIS A N 1
ATOM 715 C CA . HIS A 1 92 ? 49.325 19.353 18.204 1.00 16.30 92 HIS A CA 1
ATOM 716 C C . HIS A 1 92 ? 50.429 20.110 17.474 1.00 17.63 92 HIS A C 1
ATOM 717 O O . HIS A 1 92 ? 51.613 19.862 17.693 1.00 21.58 92 HIS A O 1
ATOM 724 N N . VAL A 1 93 ? 50.039 21.020 16.585 1.00 18.30 93 VAL A N 1
ATOM 725 C CA . VAL A 1 93 ? 51.007 21.849 15.884 1.00 19.23 93 VAL A CA 1
ATOM 726 C C . VAL A 1 93 ? 51.192 23.186 16.622 1.00 17.23 93 VAL A C 1
ATOM 727 O O . VAL A 1 93 ? 50.215 23.867 16.944 1.00 19.01 93 VAL A O 1
ATOM 731 N N . HIS A 1 94 ? 52.448 23.543 16.887 1.00 15.55 94 HIS A N 1
ATOM 732 C CA . HIS A 1 94 ? 52.796 24.798 17.558 1.00 15.68 94 HIS A CA 1
ATOM 733 C C . HIS A 1 94 ? 53.506 25.672 16.534 1.00 14.98 94 HIS A C 1
ATOM 734 O O . HIS A 1 94 ? 54.627 25.364 16.136 1.00 17.18 94 HIS A O 1
ATOM 741 N N . ASN A 1 95 ? 52.862 26.758 16.127 1.00 16.01 95 ASN A N 1
ATOM 742 C CA . ASN A 1 95 ? 53.403 27.639 15.087 1.00 17.49 95 ASN A CA 1
ATOM 743 C C . ASN A 1 95 ? 53.772 29.010 15.651 1.00 19.68 95 ASN A C 1
ATOM 744 O O . ASN A 1 95 ? 53.005 29.601 16.414 1.00 18.89 95 ASN A O 1
ATOM 749 N N . PHE A 1 96 ? 54.940 29.517 15.263 1.00 18.67 96 PHE A N 1
ATOM 750 C CA . PHE A 1 96 ? 55.452 30.784 15.780 1.00 15.70 96 PHE A CA 1
ATOM 751 C C . PHE A 1 96 ? 55.763 31.738 14.627 1.00 18.25 96 PHE A C 1
ATOM 752 O O . PHE A 1 96 ? 56.631 31.442 13.809 1.00 16.81 96 PHE A O 1
ATOM 760 N N . VAL A 1 97 ? 55.089 32.879 14.556 1.00 18.38 97 VAL A N 1
ATOM 761 C CA . VAL A 1 97 ? 55.489 33.886 13.566 1.00 23.83 97 VAL A CA 1
ATOM 762 C C . VAL A 1 97 ? 55.856 35.217 14.203 1.00 21.96 97 VAL A C 1
ATOM 763 O O . VAL A 1 97 ? 55.480 35.490 15.338 1.00 17.75 97 VAL A O 1
ATOM 767 N N . ASP A 1 98 ? 56.613 36.036 13.472 1.00 15.74 98 ASP A N 1
ATOM 768 C CA . ASP A 1 98 ? 56.908 37.392 13.917 1.00 16.09 98 ASP A CA 1
ATOM 769 C C . ASP A 1 98 ? 55.649 38.224 13.828 1.00 17.12 98 ASP A C 1
ATOM 770 O O . ASP A 1 98 ? 54.853 38.074 12.896 1.00 16.43 98 ASP A O 1
ATOM 775 N N . GLN A 1 99 ? 55.452 39.075 14.828 1.00 16.30 99 GLN A N 1
ATOM 776 C CA . GLN A 1 99 ? 54.280 39.919 14.891 1.00 19.82 99 GLN A CA 1
ATOM 777 C C . GLN A 1 99 ? 54.634 41.214 15.601 1.00 20.42 99 GLN A C 1
ATOM 778 O O . GLN A 1 99 ? 54.721 41.251 16.833 1.00 18.57 99 GLN A O 1
ATOM 784 N N . ASP A 1 100 ? 54.864 42.269 14.819 1.00 23.00 100 ASP A N 1
ATOM 785 C CA . ASP A 1 100 ? 55.171 43.586 15.376 1.00 22.59 100 ASP A CA 1
ATOM 786 C C . ASP A 1 100 ? 56.299 43.566 16.418 1.00 20.34 100 ASP A C 1
ATOM 787 O O . ASP A 1 100 ? 56.203 44.212 17.452 1.00 18.09 100 ASP A O 1
ATOM 792 N N . GLY A 1 101 ? 57.366 42.823 16.136 1.00 18.94 101 GLY A N 1
ATOM 793 C CA . GLY A 1 101 ? 58.491 42.737 17.052 1.00 21.32 101 GLY A CA 1
ATOM 794 C C . GLY A 1 101 ? 58.301 41.707 18.157 1.00 21.09 101 GLY A C 1
ATOM 795 O O . GLY A 1 101 ? 59.259 41.341 18.841 1.00 18.26 101 GLY A O 1
ATOM 796 N N . GLY A 1 102 ? 57.061 41.245 18.325 1.00 17.16 102 GLY A N 1
ATOM 797 C CA . GLY A 1 102 ? 56.724 40.185 19.278 1.00 15.33 102 GLY A CA 1
ATOM 798 C C . GLY A 1 102 ? 56.461 38.878 18.547 1.00 16.88 102 GLY A C 1
ATOM 799 O O . GLY A 1 102 ? 56.938 38.679 17.425 1.00 21.87 102 GLY A O 1
ATOM 800 N N . THR A 1 103 ? 55.693 37.986 19.162 1.00 14.23 103 THR A N 1
ATOM 801 C CA . THR A 1 103 ? 55.484 36.652 18.614 1.00 15.25 103 THR A CA 1
ATOM 802 C C . THR A 1 103 ? 53.997 36.326 18.577 1.00 18.97 103 THR A C 1
ATOM 803 O O . THR A 1 103 ? 53.268 36.628 19.516 1.00 15.00 103 THR A O 1
ATOM 807 N N . LEU A 1 104 ? 53.538 35.766 17.466 1.00 17.92 104 LEU A N 1
ATOM 808 C CA . LEU A 1 104 ? 52.165 35.296 17.373 1.00 17.06 104 LEU A CA 1
ATOM 809 C C . LEU A 1 104 ? 52.235 33.786 17.320 1.00 21.73 104 LEU A C 1
ATOM 810 O O . LEU A 1 104 ? 52.808 33.221 16.381 1.00 19.91 104 LEU A O 1
ATOM 815 N N . ILE A 1 105 ? 51.688 33.133 18.341 1.00 17.67 105 ILE A N 1
ATOM 816 C CA . ILE A 1 105 ? 51.684 31.679 18.394 1.00 12.90 105 ILE A CA 1
ATOM 817 C C . ILE A 1 105 ? 50.335 31.166 17.942 1.00 14.47 105 ILE A C 1
ATOM 818 O O . ILE A 1 105 ? 49.288 31.620 18.417 1.00 15.29 105 ILE A O 1
ATOM 823 N N . THR A 1 106 ? 50.353 30.224 17.008 1.00 11.44 106 THR A N 1
ATOM 824 C CA . THR A 1 106 ? 49.122 29.541 16.660 1.00 15.31 106 THR A CA 1
ATOM 825 C C . THR A 1 106 ? 49.230 28.083 17.062 1.00 18.90 106 THR A C 1
ATOM 826 O O . THR A 1 106 ? 50.172 27.388 16.675 1.00 23.89 106 THR A O 1
ATOM 830 N N . ASP A 1 107 ? 48.272 27.632 17.862 1.00 18.62 107 ASP A N 1
ATOM 831 C CA . ASP A 1 107 ? 48.176 26.220 18.199 1.00 18.05 107 ASP A CA 1
ATOM 832 C C . ASP A 1 107 ? 47.064 25.612 17.373 1.00 15.23 107 ASP A C 1
ATOM 833 O O . ASP A 1 107 ? 45.952 26.140 17.328 1.00 20.94 107 ASP A O 1
ATOM 838 N N . SER A 1 108 ? 47.367 24.497 16.727 1.00 16.71 108 SER A N 1
ATOM 839 C CA . SER A 1 108 ? 46.355 23.761 15.993 1.00 18.36 108 SER A CA 1
ATOM 840 C C . SER A 1 108 ? 46.404 22.308 16.447 1.00 21.47 108 SER A C 1
ATOM 841 O O . SER A 1 108 ? 47.388 21.609 16.214 1.00 25.46 108 SER A O 1
ATOM 844 N N . VAL A 1 109 ? 45.353 21.861 17.121 1.00 18.00 109 VAL A N 1
ATOM 845 C CA . VAL A 1 109 ? 45.299 20.472 17.553 1.00 20.39 109 VAL A CA 1
ATOM 846 C C . VAL A 1 109 ? 44.213 19.706 16.794 1.00 26.21 109 VAL A C 1
ATOM 847 O O . VAL A 1 109 ? 43.059 20.127 16.730 1.00 26.29 109 VAL A O 1
ATOM 851 N N . SER A 1 110 ? 44.611 18.602 16.181 1.00 28.82 110 SER A N 1
ATOM 852 C CA . SER A 1 110 ? 43.666 17.723 15.507 1.00 30.52 110 SER A CA 1
ATOM 853 C C . SER A 1 110 ? 43.278 16.630 16.504 1.00 29.74 110 SER A C 1
ATOM 854 O O . SER A 1 110 ? 44.143 15.941 17.041 1.00 26.22 110 SER A O 1
ATOM 857 N N . THR A 1 111 ? 41.983 16.512 16.779 1.00 35.19 111 THR A N 1
ATOM 858 C CA . THR A 1 111 ? 41.466 15.567 17.766 1.00 38.85 111 THR A CA 1
ATOM 859 C C . THR A 1 111 ? 39.935 15.574 17.702 1.00 46.43 111 THR A C 1
ATOM 860 O O . THR A 1 111 ? 39.331 16.558 17.275 1.00 44.63 111 THR A O 1
ATOM 864 N N . ARG A 1 112 ? 39.302 14.475 18.096 1.00 49.56 112 ARG A N 1
ATOM 865 C CA . ARG A 1 112 ? 37.848 14.391 17.976 1.00 52.34 112 ARG A CA 1
ATOM 866 C C . ARG A 1 112 ? 37.135 15.050 19.146 1.00 50.18 112 ARG A C 1
ATOM 867 O O . ARG A 1 112 ? 35.912 15.194 19.137 1.00 52.20 112 ARG A O 1
ATOM 875 N N . LEU A 1 113 ? 37.911 15.459 20.145 1.00 51.97 113 LEU A N 1
ATOM 876 C CA . LEU A 1 113 ? 37.380 16.225 21.263 1.00 49.12 113 LEU A CA 1
ATOM 877 C C . LEU A 1 113 ? 36.817 17.543 20.754 1.00 51.53 113 LEU A C 1
ATOM 878 O O . LEU A 1 113 ? 37.456 18.223 19.955 1.00 51.70 113 LEU A O 1
ATOM 883 N N . PRO A 1 114 ? 35.614 17.906 21.211 1.00 53.63 114 PRO A N 1
ATOM 884 C CA . PRO A 1 114 ? 35.054 19.216 20.869 1.00 56.96 114 PRO A CA 1
ATOM 885 C C . PRO A 1 114 ? 35.951 20.345 21.375 1.00 56.50 114 PRO A C 1
ATOM 886 O O . PRO A 1 114 ? 36.579 20.216 22.434 1.00 55.18 114 PRO A O 1
ATOM 890 N N . ALA A 1 115 ? 36.013 21.435 20.618 1.00 51.26 115 ALA A N 1
ATOM 891 C CA . ALA A 1 115 ? 36.807 22.592 21.004 1.00 46.04 115 ALA A CA 1
ATOM 892 C C . ALA A 1 115 ? 36.540 22.983 22.453 1.00 41.92 115 ALA A C 1
ATOM 893 O O . ALA A 1 115 ? 37.456 23.343 23.187 1.00 40.64 115 ALA A O 1
ATOM 895 N N . SER A 1 116 ? 35.281 22.906 22.863 1.00 37.36 116 SER A N 1
ATOM 896 C CA . SER A 1 116 ? 34.911 23.263 24.219 1.00 38.67 116 SER A CA 1
ATOM 897 C C . SER A 1 116 ? 35.701 22.467 25.257 1.00 36.82 116 SER A C 1
ATOM 898 O O . SER A 1 116 ? 35.856 22.903 26.396 1.00 38.20 116 SER A O 1
ATOM 901 N N . THR A 1 117 ? 36.197 21.302 24.852 1.00 32.96 117 THR A N 1
ATOM 902 C CA . THR A 1 117 ? 36.985 20.428 25.720 1.00 35.01 117 THR A CA 1
ATOM 903 C C . THR A 1 117 ? 38.410 20.955 25.942 1.00 33.49 117 THR A C 1
ATOM 904 O O . THR A 1 117 ? 39.080 20.594 26.917 1.00 28.28 117 THR A O 1
ATOM 908 N N . LEU A 1 118 ? 38.873 21.806 25.031 1.00 26.49 118 LEU A N 1
ATOM 909 C CA . LEU A 1 118 ? 40.276 22.179 24.989 1.00 24.37 118 LEU A CA 1
ATOM 910 C C . LEU A 1 118 ? 40.497 23.620 25.400 1.00 22.86 118 LEU A C 1
ATOM 911 O O . LEU A 1 118 ? 41.628 24.061 25.549 1.00 20.82 118 LEU A O 1
ATOM 916 N N . THR A 1 119 ? 39.413 24.359 25.567 1.00 19.74 119 THR A N 1
ATOM 917 C CA . THR A 1 119 ? 39.497 25.768 25.904 1.00 26.49 119 THR A CA 1
ATOM 918 C C . THR A 1 119 ? 40.322 26.042 27.166 1.00 22.18 119 THR A C 1
ATOM 919 O O . THR A 1 119 ? 41.202 26.911 27.173 1.00 23.30 119 THR A O 1
ATOM 923 N N . GLY A 1 120 ? 40.029 25.307 28.231 1.00 23.80 120 GLY A N 1
ATOM 924 C CA . GLY A 1 120 ? 40.721 25.471 29.502 1.00 22.28 120 GLY A CA 1
ATOM 925 C C . GLY A 1 120 ? 42.213 25.209 29.390 1.00 20.54 120 GLY A C 1
ATOM 926 O O . GLY A 1 120 ? 43.032 26.017 29.827 1.00 22.72 120 GLY A O 1
ATOM 935 N N . PHE A 1 122 ? 44.130 25.335 26.799 1.00 21.43 122 PHE A N 1
ATOM 936 C CA . PHE A 1 122 ? 44.854 26.345 26.043 1.00 21.37 122 PHE A CA 1
ATOM 937 C C . PHE A 1 122 ? 44.902 27.708 26.693 1.00 17.05 122 PHE A C 1
ATOM 938 O O . PHE A 1 122 ? 45.898 28.414 26.569 1.00 17.29 122 PHE A O 1
ATOM 946 N N . ALA A 1 123 ? 43.856 28.061 27.427 1.00 16.58 123 ALA A N 1
ATOM 947 C CA . ALA A 1 123 ? 43.879 29.308 28.172 1.00 17.93 123 ALA A CA 1
ATOM 948 C C . ALA A 1 123 ? 45.036 29.263 29.180 1.00 18.14 123 ALA A C 1
ATOM 949 O O . ALA A 1 123 ? 45.724 30.270 29.394 1.00 17.72 123 ALA A O 1
ATOM 951 N N . TYR A 1 124 ? 45.255 28.092 29.782 1.00 12.12 124 TYR A N 1
ATOM 952 C CA . TYR A 1 124 ? 46.363 27.915 30.732 1.00 15.11 124 TYR A CA 1
ATOM 953 C C . TYR A 1 124 ? 47.728 28.033 30.047 1.00 15.96 124 TYR A C 1
ATOM 954 O O . TYR A 1 124 ? 48.608 28.765 30.513 1.00 17.02 124 TYR A O 1
ATOM 963 N N . ARG A 1 125 ? 47.901 27.304 28.947 1.00 18.24 125 ARG A N 1
ATOM 964 C CA . ARG A 1 125 ? 49.139 27.365 28.179 1.00 18.92 125 ARG A CA 1
ATOM 965 C C . ARG A 1 125 ? 49.485 28.806 27.799 1.00 19.74 125 ARG A C 1
ATOM 966 O O . ARG A 1 125 ? 50.640 29.219 27.932 1.00 17.97 125 ARG A O 1
ATOM 974 N N . GLN A 1 126 ? 48.491 29.564 27.331 1.00 18.25 126 GLN A N 1
ATOM 975 C CA . GLN A 1 126 ? 48.699 30.964 26.934 1.00 19.55 126 GLN A CA 1
ATOM 976 C C . GLN A 1 126 ? 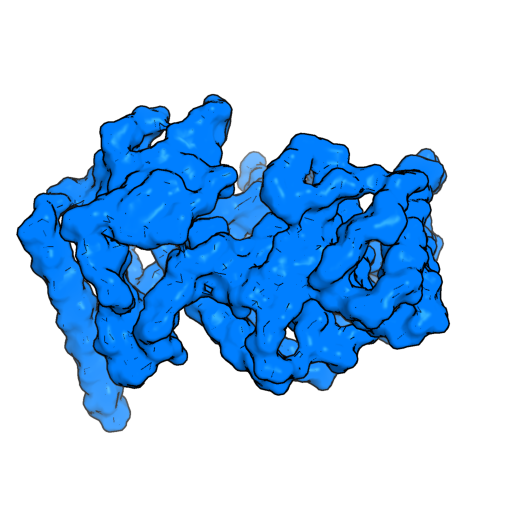49.054 31.889 28.112 1.00 16.80 126 GLN A C 1
ATOM 977 O O . GLN A 1 126 ? 50.045 32.636 28.063 1.00 17.07 126 GLN A O 1
ATOM 983 N N . THR A 1 127 ? 48.239 31.866 29.162 1.00 14.83 127 THR A N 1
ATOM 984 C CA . THR A 1 127 ? 48.512 32.724 30.321 1.00 18.72 127 THR A CA 1
ATOM 985 C C . THR A 1 127 ? 49.838 32.349 30.983 1.00 13.03 127 THR A C 1
ATOM 986 O O . THR A 1 127 ? 50.619 33.218 31.363 1.00 15.44 127 THR A O 1
ATOM 990 N N . GLN A 1 128 ? 50.095 31.057 31.118 1.00 15.95 128 GLN A N 1
ATOM 991 C CA . GLN A 1 128 ? 51.297 30.612 31.817 1.00 12.60 128 GLN A CA 1
ATOM 992 C C . GLN A 1 128 ? 52.550 31.032 31.065 1.00 13.31 128 GLN A C 1
ATOM 993 O O . GLN A 1 128 ? 53.520 31.497 31.660 1.00 16.58 128 GLN A O 1
ATOM 999 N N . LEU A 1 129 ? 52.538 30.854 29.752 1.00 12.36 129 LEU A N 1
ATOM 1000 C CA . LEU A 1 129 ? 53.668 31.263 28.925 1.00 14.53 129 LEU A CA 1
ATOM 1001 C C . LEU A 1 129 ? 53.937 32.748 29.071 1.00 11.30 129 LEU A C 1
ATOM 1002 O O . LEU A 1 129 ? 55.084 33.169 29.288 1.00 15.42 129 LEU A O 1
ATOM 1007 N N . ILE A 1 130 ? 52.890 33.553 28.907 1.00 13.12 130 ILE A N 1
ATOM 1008 C CA . ILE A 1 130 ? 53.073 34.998 28.913 1.00 17.30 130 ILE A CA 1
ATOM 1009 C C . ILE A 1 130 ? 53.522 35.469 30.299 1.00 18.12 130 ILE A C 1
ATOM 1010 O O . ILE A 1 130 ? 54.418 36.308 30.419 1.00 13.09 130 ILE A O 1
ATOM 1015 N N . GLU A 1 131 ? 52.938 34.896 31.346 1.00 17.71 131 GLU A N 1
ATOM 1016 C CA . GLU A 1 131 ? 53.318 35.312 32.693 1.00 14.88 131 GLU A CA 1
ATOM 1017 C C . GLU A 1 131 ? 54.746 34.890 33.011 1.00 13.94 131 GLU A C 1
ATOM 1018 O O . GLU A 1 131 ? 55.498 35.650 33.615 1.00 12.81 131 GLU A O 1
ATOM 1024 N N . ASP A 1 132 ? 55.124 33.692 32.579 1.00 12.52 132 ASP A N 1
ATOM 1025 C CA . ASP A 1 132 ? 56.497 33.218 32.786 1.00 11.08 132 ASP A CA 1
ATOM 1026 C C . ASP A 1 132 ? 57.531 34.131 32.145 1.00 16.07 132 ASP A C 1
ATOM 1027 O O . ASP A 1 132 ? 58.540 34.469 32.759 1.00 16.01 132 ASP A O 1
ATOM 1032 N N . LEU A 1 133 ? 57.295 34.499 30.892 1.00 12.80 133 LEU A N 1
ATOM 1033 C CA . LEU A 1 133 ? 58.226 35.353 30.177 1.00 15.74 133 LEU A CA 1
ATOM 1034 C C . LEU A 1 133 ? 58.267 36.759 30.780 1.00 11.68 133 LEU A C 1
ATOM 1035 O O . LEU A 1 133 ? 59.332 37.345 30.915 1.00 15.34 133 LEU A O 1
ATOM 1040 N N . LYS A 1 134 ? 57.111 37.304 31.142 1.00 11.31 134 LYS A N 1
ATOM 1041 C CA . LYS A 1 134 ? 57.093 38.612 31.814 1.00 11.73 134 LYS A CA 1
ATOM 1042 C C . LYS A 1 134 ? 57.880 38.567 33.116 1.00 17.56 134 LYS A C 1
ATOM 1043 O O . LYS A 1 134 ? 58.644 39.493 33.429 1.00 16.10 134 LYS A O 1
ATOM 1049 N N . PHE A 1 135 ? 57.697 37.488 33.875 1.00 16.39 135 PHE A N 1
ATOM 1050 C CA . PHE A 1 135 ? 58.426 37.342 35.124 1.00 17.73 135 PHE A CA 1
ATOM 1051 C C . PHE A 1 135 ? 59.923 37.338 34.868 1.00 17.06 135 PHE A C 1
ATOM 1052 O O . PHE A 1 135 ? 60.681 38.005 35.575 1.00 17.15 135 PHE A O 1
ATOM 1060 N N . LEU A 1 136 ? 60.360 36.549 33.890 1.00 10.85 136 LEU A N 1
ATOM 1061 C CA . LEU A 1 136 ? 61.794 36.493 33.590 1.00 14.12 136 LEU A CA 1
ATOM 1062 C C . LEU A 1 136 ? 62.317 37.875 33.198 1.00 15.26 136 LEU A C 1
ATOM 1063 O O . LEU A 1 136 ? 63.440 38.238 33.536 1.00 20.19 136 LEU A O 1
ATOM 1068 N N . SER A 1 137 ? 61.494 38.636 32.481 1.00 14.75 137 SER A N 1
ATOM 1069 C CA . SER A 1 137 ? 61.879 39.966 32.007 1.00 15.21 137 SER A CA 1
ATOM 1070 C C . SER A 1 137 ? 62.051 40.947 33.179 1.00 18.90 137 SER A C 1
ATOM 1071 O O . SER A 1 137 ? 63.083 41.618 33.291 1.00 20.40 137 SER A O 1
ATOM 1074 N N . ARG A 1 138 ? 61.047 41.018 34.057 1.00 15.14 138 ARG A N 1
ATOM 1075 C CA . ARG A 1 138 ? 61.148 41.829 35.275 1.00 17.52 138 ARG A CA 1
ATOM 1076 C C . ARG A 1 138 ? 62.377 41.433 36.078 1.00 19.64 138 ARG A C 1
ATOM 1077 O O . ARG A 1 138 ? 63.103 42.281 36.606 1.00 19.94 138 ARG A O 1
ATOM 1085 N N . THR A 1 139 ? 62.602 40.132 36.190 1.00 15.96 139 THR A N 1
ATOM 1086 C CA . THR A 1 139 ? 63.686 39.635 37.038 1.00 14.74 139 THR A CA 1
ATOM 1087 C C . THR A 1 139 ? 65.057 39.955 36.440 1.00 16.83 139 THR A C 1
ATOM 1088 O O . THR A 1 139 ? 66.032 40.130 37.170 1.00 16.58 139 THR A O 1
ATOM 1092 N N . SER A 1 140 ? 65.127 40.057 35.114 1.00 16.82 140 SER A N 1
ATOM 1093 C CA . SER A 1 140 ? 66.389 40.383 34.464 1.00 18.34 140 SER A CA 1
ATOM 1094 C C . SER A 1 140 ? 66.898 41.745 34.936 1.00 20.20 140 SER A C 1
ATOM 1095 O O . SER A 1 140 ? 68.056 42.088 34.715 1.00 22.58 140 SER A O 1
ATOM 1098 N N . THR A 1 141 ? 66.044 42.532 35.580 1.00 17.95 141 THR A N 1
ATOM 1099 C CA . THR A 1 141 ? 66.497 43.858 36.019 1.00 18.43 141 THR A CA 1
ATOM 1100 C C . THR A 1 141 ? 67.199 43.812 37.367 1.00 20.23 141 THR A C 1
ATOM 1101 O O . THR A 1 141 ? 67.719 44.831 37.833 1.00 18.72 141 THR A O 1
ATOM 1105 N N . LEU A 1 142 ? 67.236 42.625 37.974 1.00 16.54 142 LEU A N 1
ATOM 1106 C CA . LEU A 1 142 ? 67.671 42.482 39.359 1.00 17.89 142 LEU A CA 1
ATOM 1107 C C . LEU A 1 142 ? 69.067 41.909 39.491 1.00 16.91 142 LEU A C 1
ATOM 1108 O O . LEU A 1 142 ? 69.624 41.910 40.581 1.00 21.83 142 LEU A O 1
ATOM 1113 N N . PHE A 1 143 ? 69.627 41.400 38.397 1.00 16.48 143 PHE A N 1
ATOM 1114 C CA . PHE A 1 143 ? 70.944 40.782 38.469 1.00 18.69 143 PHE A CA 1
ATOM 1115 C C . PHE A 1 143 ? 71.586 40.726 37.085 1.00 20.31 143 PHE A C 1
ATOM 1116 O O . PHE A 1 143 ? 70.956 41.094 36.084 1.00 21.26 143 PHE A O 1
ATOM 1124 N N . ASP A 1 144 ? 72.832 40.266 37.025 1.00 20.32 144 ASP A N 1
ATOM 1125 C CA . ASP A 1 144 ? 73.593 40.316 35.773 1.00 23.33 144 ASP A CA 1
ATOM 1126 C C . ASP A 1 144 ? 73.065 39.381 34.678 1.00 23.62 144 ASP A C 1
ATOM 1127 O O . ASP A 1 144 ? 73.430 39.521 33.514 1.00 25.99 144 ASP A O 1
ATOM 1132 N N . GLY A 1 145 ? 72.186 38.450 35.045 1.00 24.49 145 GLY A N 1
ATOM 1133 C CA . GLY A 1 145 ? 71.530 37.590 34.068 1.00 21.90 145 GLY A CA 1
ATOM 1134 C C . GLY A 1 145 ? 72.313 36.352 33.653 1.00 26.58 145 GLY A C 1
ATOM 1135 O O . GLY A 1 145 ? 71.853 35.565 32.822 1.00 31.62 145 GLY A O 1
ATOM 1136 N N . SER A 1 146 ? 73.505 36.180 34.214 1.00 27.19 146 SER A N 1
ATOM 1137 C CA . SER A 1 146 ? 74.274 34.960 33.986 1.00 29.74 146 SER A CA 1
ATOM 1138 C C . SER A 1 146 ? 73.645 33.801 34.738 1.00 25.40 146 SER A C 1
ATOM 1139 O O . SER A 1 146 ? 73.169 33.966 35.866 1.00 24.06 146 SER A O 1
ATOM 1142 N N . PRO A 1 147 ? 73.668 32.618 34.126 1.00 25.62 147 PRO A N 1
ATOM 1143 C CA . PRO A 1 147 ? 73.082 31.418 34.741 1.00 21.95 147 PRO A CA 1
ATOM 1144 C C . PRO A 1 147 ? 73.753 31.085 36.068 1.00 21.27 147 PRO A C 1
ATOM 1145 O O . PRO A 1 147 ? 74.972 31.197 36.195 1.00 16.25 147 PRO A O 1
ATOM 1149 N N . LEU A 1 148 ? 72.953 30.688 37.049 1.00 16.31 148 LEU A N 1
ATOM 1150 C CA . LEU A 1 148 ? 73.477 30.229 38.322 1.00 16.53 148 LEU A CA 1
ATOM 1151 C C . LEU A 1 148 ? 73.263 28.737 38.418 1.00 19.60 148 LEU A C 1
ATOM 1152 O O . LEU A 1 148 ? 72.443 28.182 37.695 1.00 16.71 148 LEU A O 1
ATOM 1157 N N . THR A 1 149 ? 74.004 28.097 39.313 1.00 19.77 149 THR A N 1
ATOM 1158 C CA . THR A 1 149 ? 73.726 26.716 39.667 1.00 17.37 149 THR A CA 1
ATOM 1159 C C . THR A 1 149 ? 73.097 26.707 41.053 1.00 15.36 149 THR A C 1
ATOM 1160 O O . THR A 1 149 ? 73.660 27.244 42.007 1.00 15.06 149 THR A O 1
ATOM 1164 N N . VAL A 1 150 ? 71.938 26.071 41.148 1.00 15.68 150 VAL A N 1
ATOM 1165 C CA . VAL A 1 150 ? 71.103 26.127 42.333 1.00 15.68 150 VAL A CA 1
ATOM 1166 C C . VAL A 1 150 ? 70.877 24.710 42.853 1.00 19.51 150 VAL A C 1
ATOM 1167 O O . VAL A 1 150 ? 70.277 23.877 42.166 1.00 17.15 150 VAL A O 1
ATOM 1171 N N . ALA A 1 151 ? 71.390 24.422 44.045 1.00 15.39 151 ALA A N 1
ATOM 1172 C CA . ALA A 1 151 ? 71.098 23.148 44.688 1.00 17.12 151 ALA A CA 1
ATOM 1173 C C . ALA A 1 151 ? 69.740 23.276 45.354 1.00 17.52 151 ALA A C 1
ATOM 1174 O O . ALA A 1 151 ? 69.456 24.295 45.986 1.00 17.43 151 ALA A O 1
ATOM 1176 N N . ILE A 1 152 ? 68.899 22.254 45.213 1.00 14.40 152 ILE A N 1
ATOM 1177 C CA . ILE A 1 152 ? 67.549 22.298 45.763 1.00 15.19 152 ILE A CA 1
ATOM 1178 C C . ILE A 1 152 ? 67.161 21.004 46.463 1.00 16.75 152 ILE A C 1
ATOM 1179 O O . ILE A 1 152 ? 67.278 19.936 45.883 1.00 14.53 152 ILE A O 1
ATOM 1184 N N . THR A 1 153 ? 66.715 21.103 47.715 1.00 17.24 153 THR A N 1
ATOM 1185 C CA . THR A 1 153 ? 66.063 19.984 48.380 1.00 16.22 153 THR A CA 1
ATOM 1186 C C . THR A 1 153 ? 64.565 20.151 48.201 1.00 12.21 153 THR A C 1
ATOM 1187 O O . THR A 1 153 ? 64.077 21.259 48.005 1.00 12.31 153 THR A O 1
ATOM 1191 N N . GLY A 1 154 ? 63.827 19.054 48.289 1.00 14.14 154 GLY A N 1
ATOM 1192 C CA . GLY A 1 154 ? 62.394 19.100 48.080 1.00 18.87 154 GLY A CA 1
ATOM 1193 C C . GLY A 1 154 ? 62.055 19.354 46.621 1.00 17.09 154 GLY A C 1
ATOM 1194 O O . GLY A 1 154 ? 60.964 19.823 46.309 1.00 19.50 154 GLY A O 1
ATOM 1195 N N . SER A 1 155 ? 62.982 19.035 45.722 1.00 12.67 155 SER A N 1
ATOM 1196 C CA . SER A 1 155 ? 62.798 19.366 44.302 1.00 16.70 155 SER A CA 1
ATOM 1197 C C . SER A 1 155 ? 61.707 18.518 43.644 1.00 19.66 155 SER A C 1
ATOM 1198 O O . SER A 1 155 ? 61.281 18.794 42.525 1.00 18.88 155 SER A O 1
ATOM 1201 N N . ARG A 1 156 ? 61.261 17.471 44.325 1.00 18.09 156 ARG A N 1
ATOM 1202 C CA . ARG A 1 156 ? 60.218 16.613 43.760 1.00 19.71 156 ARG A CA 1
ATOM 1203 C C . ARG A 1 156 ? 58.823 16.920 44.293 1.00 21.71 156 ARG A C 1
ATOM 1204 O O . ARG A 1 156 ? 57.828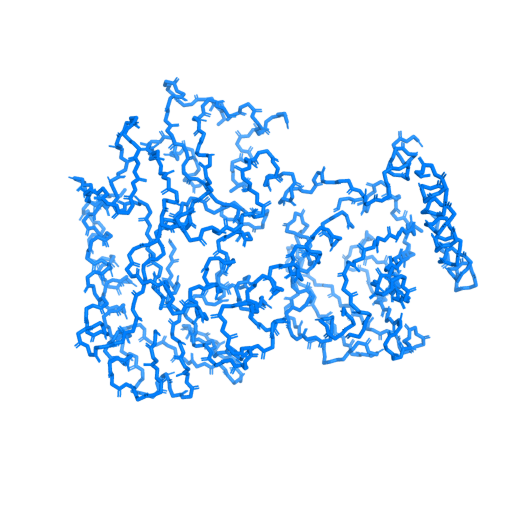 16.405 43.774 1.00 21.14 156 ARG A O 1
ATOM 1212 N N . GLY A 1 157 ? 58.752 17.737 45.338 1.00 18.33 157 GLY A N 1
ATOM 1213 C CA . GLY A 1 157 ? 57.473 18.120 45.930 1.00 20.87 157 GLY A CA 1
ATOM 1214 C C . GLY A 1 157 ? 56.742 19.121 45.051 1.00 20.87 157 GLY A C 1
ATOM 1215 O O . GLY A 1 157 ? 57.267 19.532 44.019 1.00 18.17 157 GLY A O 1
ATOM 1216 N N . LEU A 1 158 ? 55.538 19.515 45.461 1.00 22.29 158 LEU A N 1
ATOM 1217 C CA . LEU A 1 158 ? 54.707 20.470 44.717 1.00 23.57 158 LEU A CA 1
ATOM 1218 C C . LEU A 1 158 ? 55.468 21.735 44.287 1.00 18.76 158 LEU A C 1
ATOM 1219 O O . LEU A 1 158 ? 55.534 22.082 43.108 1.00 17.22 158 LEU A O 1
ATOM 1224 N N . VAL A 1 159 ? 56.047 22.425 45.256 1.00 12.39 159 VAL A N 1
ATOM 1225 C CA . VAL A 1 159 ? 56.674 23.703 44.984 1.00 17.83 159 VAL A CA 1
ATOM 1226 C C . VAL A 1 159 ? 58.034 23.492 44.322 1.00 18.03 159 VAL A C 1
ATOM 1227 O O . VAL A 1 159 ? 58.390 24.186 43.359 1.00 18.73 159 VAL A O 1
ATOM 1231 N N . GLY A 1 160 ? 58.781 22.512 44.824 1.00 16.08 160 GLY A N 1
ATOM 1232 C CA . GLY A 1 160 ? 60.105 22.225 44.310 1.00 15.49 160 GLY A CA 1
ATOM 1233 C C . GLY A 1 160 ? 60.101 21.879 42.829 1.00 16.93 160 GLY A C 1
ATOM 1234 O O . GLY A 1 160 ? 60.974 22.301 42.090 1.00 18.27 160 GLY A O 1
ATOM 1235 N N . ARG A 1 161 ? 59.124 21.092 42.401 1.00 16.33 161 ARG A N 1
ATOM 1236 C CA . ARG A 1 161 ? 59.071 20.652 41.021 1.00 15.93 161 ARG A CA 1
ATOM 1237 C C . ARG A 1 161 ? 58.749 21.844 40.123 1.00 13.67 161 ARG A C 1
ATOM 1238 O O . ARG A 1 161 ? 59.312 21.982 39.042 1.00 12.46 161 ARG A O 1
ATOM 1246 N N . ALA A 1 162 ? 57.855 22.713 40.573 1.00 12.37 162 ALA A N 1
ATOM 1247 C CA . ALA A 1 162 ? 57.534 23.900 39.778 1.00 15.15 162 ALA A CA 1
ATOM 1248 C C . ALA A 1 162 ? 58.712 24.877 39.707 1.00 14.63 162 ALA A C 1
ATOM 1249 O O . ALA A 1 162 ? 59.029 25.432 38.635 1.00 13.54 162 ALA A O 1
ATOM 1251 N N . LEU A 1 163 ? 59.369 25.089 40.841 1.00 16.59 163 LEU A N 1
ATOM 1252 C CA . LEU A 1 163 ? 60.530 25.966 40.895 1.00 15.17 163 LEU A CA 1
ATOM 1253 C C . LEU A 1 163 ? 61.675 25.440 40.018 1.00 15.54 163 LEU A C 1
ATOM 1254 O O . LEU A 1 163 ? 62.302 26.202 39.288 1.00 14.23 163 LEU A O 1
ATOM 1259 N N . THR A 1 164 ? 61.944 24.139 40.106 1.00 15.11 164 THR A N 1
ATOM 1260 C CA . THR A 1 164 ? 62.982 23.510 39.303 1.00 14.09 164 THR A CA 1
ATOM 1261 C C . THR A 1 164 ? 62.750 23.740 37.807 1.00 18.36 164 THR A C 1
ATOM 1262 O O . THR A 1 164 ? 63.661 24.149 37.078 1.00 15.11 164 THR A O 1
ATOM 1266 N N . ALA A 1 165 ? 61.525 23.489 37.358 1.00 14.96 165 ALA A N 1
ATOM 1267 C CA . ALA A 1 165 ? 61.168 23.720 35.964 1.00 14.49 165 ALA A CA 1
ATOM 1268 C C . ALA A 1 165 ? 61.324 25.179 35.567 1.00 16.39 165 ALA A C 1
ATOM 1269 O O . ALA A 1 165 ? 61.733 25.465 34.450 1.00 15.50 165 ALA A O 1
ATOM 1271 N N . GLN A 1 166 ? 60.969 26.100 36.459 1.00 10.74 166 GLN A N 1
ATOM 1272 C CA . GLN A 1 166 ? 61.058 27.521 36.134 1.00 15.30 166 GLN A CA 1
ATOM 1273 C C . GLN A 1 166 ? 62.517 27.942 35.978 1.00 14.06 166 GLN A C 1
ATOM 1274 O O . GLN A 1 166 ? 62.873 28.612 35.019 1.00 15.88 166 GLN A O 1
ATOM 1280 N N . LEU A 1 167 ? 63.354 27.553 36.939 1.00 8.62 167 LEU A N 1
ATOM 1281 C CA . LEU A 1 167 ? 64.797 27.809 36.872 1.00 13.77 167 LEU A CA 1
ATOM 1282 C C . LEU A 1 167 ? 65.395 27.298 35.562 1.00 15.90 167 LEU A C 1
ATOM 1283 O O . LEU A 1 167 ? 66.164 27.992 34.887 1.00 15.21 167 LEU A O 1
ATOM 1288 N N . GLN A 1 168 ? 65.070 26.060 35.219 1.00 15.08 168 GLN A N 1
ATOM 1289 C CA . GLN A 1 168 ? 65.569 25.505 33.971 1.00 17.15 168 GLN A CA 1
ATOM 1290 C C . GLN A 1 168 ? 65.085 26.294 32.756 1.00 16.88 168 GLN A C 1
ATOM 1291 O O . GLN A 1 168 ? 65.862 26.545 31.838 1.00 18.95 168 GLN A O 1
ATOM 1297 N N . THR A 1 169 ? 63.821 26.707 32.725 1.00 15.22 169 THR A N 1
ATOM 1298 C CA . THR A 1 169 ? 63.391 27.493 31.558 1.00 17.38 169 THR A CA 1
ATOM 1299 C C . THR A 1 169 ? 64.065 28.865 31.525 1.00 21.53 169 THR A C 1
ATOM 1300 O O . THR A 1 169 ? 64.129 29.512 30.479 1.00 16.99 169 THR A O 1
ATOM 1304 N N . GLY A 1 170 ? 64.581 29.300 32.668 1.00 20.12 170 GLY A N 1
ATOM 1305 C CA . GLY A 1 170 ? 65.314 30.550 32.743 1.00 16.92 170 GLY A CA 1
ATOM 1306 C C . GLY A 1 170 ? 66.780 30.384 32.390 1.00 20.53 170 GLY A C 1
ATOM 1307 O O . GLY A 1 170 ? 67.531 31.353 32.356 1.00 25.70 170 GLY A O 1
ATOM 1308 N N . GLY A 1 171 ? 67.210 29.154 32.148 1.00 18.24 171 GLY A N 1
ATOM 1309 C CA . GLY A 1 171 ? 68.586 28.932 31.728 1.00 17.99 171 GLY A CA 1
ATOM 1310 C C . GLY A 1 171 ? 69.551 28.672 32.869 1.00 20.62 171 GLY A C 1
ATOM 1311 O O . GLY A 1 171 ? 70.759 28.600 32.652 1.00 21.17 171 GLY A O 1
ATOM 1312 N N . HIS A 1 172 ? 69.029 28.545 34.090 1.00 16.34 172 HIS A N 1
ATOM 1313 C CA . HIS A 1 172 ? 69.862 28.192 35.232 1.00 17.46 172 HIS A CA 1
ATOM 1314 C C . HIS A 1 172 ? 70.006 26.692 35.371 1.00 19.01 172 HIS A C 1
ATOM 1315 O O . HIS A 1 172 ? 69.200 25.936 34.836 1.00 21.55 172 HIS A O 1
ATOM 1322 N N . GLU A 1 173 ? 71.030 26.261 36.102 1.00 19.70 173 GLU A N 1
ATOM 1323 C CA . GLU A 1 173 ? 71.234 24.832 36.335 1.00 22.04 173 GLU A CA 1
ATOM 1324 C C . GLU A 1 173 ? 70.747 24.466 37.726 1.00 16.97 173 GLU A C 1
ATOM 1325 O O . GLU A 1 173 ? 71.007 25.190 38.684 1.00 22.15 173 GLU A O 1
ATOM 1331 N N . VAL A 1 174 ? 70.040 23.350 37.825 1.00 13.39 174 VAL A N 1
ATOM 1332 C CA . VAL A 1 174 ? 69.549 22.864 39.108 1.00 13.95 174 VAL A CA 1
ATOM 1333 C C . VAL A 1 174 ? 70.265 21.572 39.484 1.00 21.74 174 VAL A C 1
ATOM 1334 O O . VAL A 1 174 ? 70.352 20.649 38.677 1.00 22.12 174 VAL A O 1
ATOM 1338 N N . ILE A 1 175 ? 70.810 21.525 40.694 1.00 20.11 175 ILE A N 1
ATOM 1339 C CA . ILE A 1 175 ? 71.294 20.274 41.247 1.00 21.13 175 ILE A CA 1
ATOM 1340 C C . ILE A 1 175 ? 70.278 19.788 42.266 1.00 23.65 175 ILE A C 1
ATOM 1341 O O . ILE A 1 175 ? 70.121 20.381 43.330 1.00 19.20 175 ILE A O 1
ATOM 1346 N N . GLN A 1 176 ? 69.577 18.714 41.930 1.00 15.12 176 GLN A N 1
ATOM 1347 C CA . GLN A 1 176 ? 68.538 18.207 42.804 1.00 19.80 176 GLN A CA 1
ATOM 1348 C C . GLN A 1 176 ? 69.151 17.332 43.893 1.00 19.46 176 GLN A C 1
ATOM 1349 O O . GLN A 1 176 ? 69.863 16.356 43.598 1.00 17.15 176 GLN A O 1
ATOM 1355 N N . LEU A 1 177 ? 68.909 17.714 45.145 1.00 15.75 177 LEU A N 1
ATOM 1356 C CA . LEU A 1 177 ? 69.363 16.921 46.290 1.00 16.08 177 LEU A CA 1
ATOM 1357 C C . LEU A 1 177 ? 68.212 16.041 46.724 1.00 19.07 177 LEU A C 1
ATOM 1358 O O . LEU A 1 177 ? 67.240 16.530 47.287 1.00 16.84 177 LEU A O 1
ATOM 1363 N N . VAL A 1 178 ? 68.308 14.742 46.451 1.00 15.82 178 VAL A N 1
ATOM 1364 C CA . VAL A 1 178 ? 67.150 13.869 46.634 1.00 16.35 178 VAL A CA 1
ATOM 1365 C C . VAL A 1 178 ? 67.337 12.821 47.719 1.00 15.84 178 VAL A C 1
ATOM 1366 O O . VAL A 1 178 ? 68.457 12.400 48.023 1.00 17.63 178 VAL A O 1
ATOM 1370 N N . ARG A 1 179 ? 66.230 12.393 48.305 1.00 17.17 179 ARG A N 1
ATOM 1371 C CA . ARG A 1 179 ? 66.321 11.488 49.442 1.00 22.21 179 ARG A CA 1
ATOM 1372 C C . ARG A 1 179 ? 66.326 10.019 49.043 1.00 21.54 179 ARG A C 1
ATOM 1373 O O . ARG A 1 179 ? 66.601 9.151 49.864 1.00 21.01 179 ARG A O 1
ATOM 1381 N N . LYS A 1 180 ? 66.042 9.735 47.779 1.00 18.96 180 LYS A N 1
ATOM 1382 C CA . LYS A 1 180 ? 66.085 8.353 47.300 1.00 24.46 180 LYS A CA 1
ATOM 1383 C C . LYS A 1 180 ? 66.080 8.329 45.784 1.00 19.90 180 LYS A C 1
ATOM 1384 O O . LYS A 1 180 ? 65.787 9.337 45.140 1.00 21.07 180 LYS A O 1
ATOM 1390 N N . GLU A 1 181 ? 66.438 7.183 45.216 1.00 23.29 181 GLU A N 1
ATOM 1391 C CA . GLU A 1 181 ? 66.355 6.993 43.776 1.00 24.45 181 GLU A CA 1
ATOM 1392 C C . GLU A 1 181 ? 66.930 8.174 43.006 1.00 23.76 181 GLU A C 1
ATOM 1393 O O . GLU A 1 181 ? 66.251 8.750 42.161 1.00 27.93 181 GLU A O 1
ATOM 1399 N N . PRO A 1 182 ? 68.185 8.548 43.299 1.00 21.09 182 PRO A N 1
ATOM 1400 C CA . PRO A 1 182 ? 68.790 9.660 42.551 1.00 19.89 182 PRO A CA 1
ATOM 1401 C C . PRO A 1 182 ? 69.048 9.305 41.087 1.00 25.31 182 PRO A C 1
ATOM 1402 O O . PRO A 1 182 ? 69.539 8.217 40.787 1.00 25.43 182 PRO A O 1
ATOM 1406 N N . LYS A 1 183 ? 68.716 10.215 40.185 1.00 22.61 183 LYS A N 1
ATOM 1407 C CA . LYS A 1 183 ? 69.027 10.030 38.777 1.00 29.48 183 LYS A CA 1
ATOM 1408 C C . LYS A 1 183 ? 70.387 10.665 38.467 1.00 27.95 183 LYS A C 1
ATOM 1409 O O . LYS A 1 183 ? 70.906 11.450 39.265 1.00 24.67 183 LYS A O 1
ATOM 1415 N N . PRO A 1 184 ? 70.980 10.322 37.315 1.00 26.62 184 PRO A N 1
ATOM 1416 C CA . PRO A 1 184 ? 72.297 10.879 36.985 1.00 24.89 184 PRO A CA 1
ATOM 1417 C C . PRO A 1 184 ? 72.254 12.402 37.062 1.00 26.28 184 PRO A C 1
ATOM 1418 O O . PRO A 1 184 ? 71.276 12.992 36.614 1.00 23.99 184 PRO A O 1
ATOM 1422 N N . GLY A 1 185 ? 73.285 13.022 37.631 1.00 27.89 185 GLY A N 1
ATOM 1423 C CA . GLY A 1 185 ? 73.299 14.465 37.799 1.00 27.86 185 GLY A CA 1
ATOM 1424 C C . GLY A 1 185 ? 72.575 14.917 39.063 1.00 25.33 185 GLY A C 1
ATOM 1425 O O . GLY A 1 185 ? 72.695 16.076 39.466 1.00 24.97 185 GLY A O 1
ATOM 1426 N N . LYS A 1 186 ? 71.802 14.017 39.673 1.00 17.30 186 LYS A N 1
ATOM 1427 C CA . LYS A 1 186 ? 71.203 14.301 40.983 1.00 22.76 186 LYS A CA 1
ATOM 1428 C C . LYS A 1 186 ? 72.137 13.825 42.090 1.00 24.83 186 LYS A C 1
ATOM 1429 O O . LYS A 1 186 ? 73.023 12.995 41.844 1.00 23.81 186 LYS A O 1
ATOM 1435 N N . ARG A 1 187 ? 71.928 14.330 43.308 1.00 20.78 187 ARG A N 1
ATOM 1436 C CA . ARG A 1 187 ? 72.766 13.949 44.437 1.00 17.59 187 ARG A CA 1
ATOM 1437 C C . ARG A 1 187 ? 71.960 13.427 45.617 1.00 21.84 187 ARG A C 1
ATOM 1438 O O . ARG A 1 187 ? 70.938 14.004 45.991 1.00 20.72 187 ARG A O 1
ATOM 1446 N N . PHE A 1 188 ? 72.438 12.330 46.197 1.00 17.11 188 PHE A N 1
ATOM 1447 C CA . PHE A 1 188 ? 71.797 11.727 47.345 1.00 16.77 188 PHE A CA 1
ATOM 1448 C C . PHE A 1 188 ? 71.965 12.591 48.590 1.00 17.10 188 PHE A C 1
ATOM 1449 O O . PHE A 1 188 ? 73.083 12.950 48.988 1.00 15.54 188 PHE A O 1
ATOM 1457 N N . TRP A 1 189 ? 70.841 12.929 49.206 1.00 18.52 189 TRP A N 1
ATOM 1458 C CA . TRP A 1 189 ? 70.870 13.744 50.408 1.00 15.63 189 TRP A CA 1
ATOM 1459 C C . TRP A 1 189 ? 70.381 12.933 51.597 1.00 18.58 189 TRP A C 1
ATOM 1460 O O . TRP A 1 189 ? 69.241 12.478 51.613 1.00 15.52 189 TRP A O 1
ATOM 1471 N N . ASP A 1 190 ? 71.259 12.753 52.577 1.00 15.30 190 ASP A N 1
ATOM 1472 C CA . ASP A 1 190 ? 70.903 12.152 53.865 1.00 17.62 190 ASP A CA 1
ATOM 1473 C C . ASP A 1 190 ? 70.675 13.293 54.843 1.00 15.25 190 ASP A C 1
ATOM 1474 O O . ASP A 1 190 ? 71.625 13.929 55.273 1.00 21.18 190 ASP A O 1
ATOM 1479 N N . PRO A 1 191 ? 69.412 13.573 55.179 1.00 16.64 191 PRO A N 1
ATOM 1480 C CA . PRO A 1 191 ? 69.120 14.785 55.955 1.00 17.09 191 PRO A CA 1
ATOM 1481 C C . PRO A 1 191 ? 69.899 14.870 57.267 1.00 19.60 191 PRO A C 1
ATOM 1482 O O . PRO A 1 191 ? 70.312 15.968 57.656 1.00 20.45 191 PRO A O 1
ATOM 1486 N N . LEU A 1 192 ? 70.112 13.739 57.934 1.00 19.82 192 LEU A N 1
ATOM 1487 C CA . LEU A 1 192 ? 70.784 13.762 59.236 1.00 21.35 192 LEU A CA 1
ATOM 1488 C C . LEU A 1 192 ? 72.277 13.516 59.132 1.00 23.16 192 LEU A C 1
ATOM 1489 O O . LEU A 1 192 ? 72.970 13.437 60.141 1.00 22.13 192 LEU A O 1
ATOM 1494 N N . ASN A 1 193 ? 72.771 13.394 57.908 1.00 20.14 193 ASN A N 1
ATOM 1495 C CA . ASN A 1 193 ? 74.192 13.191 57.700 1.00 21.54 193 ASN A CA 1
ATOM 1496 C C . ASN A 1 193 ? 74.569 13.545 56.270 1.00 18.73 193 ASN A C 1
ATOM 1497 O O . ASN A 1 193 ? 74.993 12.678 55.521 1.00 21.10 193 ASN A O 1
ATOM 1502 N N . PRO A 1 194 ? 74.409 14.824 55.886 1.00 21.02 194 PRO A N 1
ATOM 1503 C CA . PRO A 1 194 ? 74.632 15.225 54.490 1.00 21.94 194 PRO A CA 1
ATOM 1504 C C . PRO A 1 194 ? 76.108 15.146 54.072 1.00 26.21 194 PRO A C 1
ATOM 1505 O O . PRO A 1 194 ? 76.998 15.488 54.855 1.00 22.29 194 PRO A O 1
ATOM 1509 N N . ALA A 1 195 ? 76.352 14.688 52.847 1.00 22.29 195 ALA A N 1
ATOM 1510 C CA . ALA A 1 195 ? 77.708 14.541 52.334 1.00 24.53 195 ALA A CA 1
ATOM 1511 C C . ALA A 1 195 ? 78.478 15.859 52.387 1.00 24.30 195 ALA A C 1
ATOM 1512 O O . ALA A 1 195 ? 77.931 16.916 52.088 1.00 21.11 195 ALA A O 1
ATOM 1514 N N . SER A 1 196 ? 79.753 15.790 52.756 1.00 26.63 196 SER A N 1
ATOM 1515 C CA . SER A 1 196 ? 80.608 16.984 52.817 1.00 28.27 196 SER A CA 1
ATOM 1516 C C . SER A 1 196 ? 80.610 17.771 51.522 1.00 21.99 196 SER A C 1
ATOM 1517 O O . SER A 1 196 ? 80.805 18.986 51.529 1.00 22.34 196 SER A O 1
ATOM 1520 N N . ASP A 1 197 ? 80.416 17.066 50.416 1.00 19.91 197 ASP A N 1
ATOM 1521 C CA . ASP A 1 197 ? 80.541 17.659 49.091 1.00 23.94 197 ASP A CA 1
ATOM 1522 C C . ASP A 1 197 ? 79.176 17.873 48.426 1.00 24.38 197 ASP A C 1
ATOM 1523 O O . ASP A 1 197 ? 79.085 18.047 47.204 1.00 20.77 197 ASP A O 1
ATOM 1528 N N . LEU A 1 198 ? 78.116 17.853 49.229 1.00 22.25 198 LEU A N 1
ATOM 1529 C CA . LEU A 1 198 ? 76.753 17.923 48.701 1.00 17.78 198 LEU A CA 1
ATOM 1530 C C . LEU A 1 198 ? 76.509 19.185 47.876 1.00 18.72 198 LEU A C 1
ATOM 1531 O O . LEU A 1 198 ? 75.770 19.168 46.884 1.00 18.58 198 LEU A O 1
ATOM 1536 N N . LEU A 1 199 ? 77.139 20.284 48.276 1.00 16.67 199 LEU A N 1
ATOM 1537 C CA . LEU A 1 199 ? 76.843 21.573 47.654 1.00 16.57 199 LEU A CA 1
ATOM 1538 C C . LEU A 1 199 ? 77.890 22.010 46.637 1.00 19.81 199 LEU A C 1
ATOM 1539 O O . LEU A 1 199 ? 77.829 23.127 46.111 1.00 22.11 199 LEU A O 1
ATOM 1544 N N . ASP A 1 200 ? 78.828 21.127 46.313 1.00 20.29 200 ASP A N 1
ATOM 1545 C CA . ASP A 1 200 ? 79.876 21.513 45.367 1.00 24.38 200 ASP A CA 1
ATOM 1546 C C . ASP A 1 200 ? 79.275 21.986 44.051 1.00 22.23 200 ASP A C 1
ATOM 1547 O O . ASP A 1 200 ? 78.342 21.374 43.513 1.00 22.40 200 ASP A O 1
ATOM 1552 N N . GLY A 1 201 ? 79.822 23.071 43.522 1.00 23.04 201 GLY A N 1
ATOM 1553 C CA . GLY A 1 201 ? 79.366 23.592 42.246 1.00 23.00 201 GLY A CA 1
ATOM 1554 C C . GLY A 1 201 ? 78.147 24.508 42.336 1.00 24.22 201 GLY A C 1
ATOM 1555 O O . GLY A 1 201 ? 77.762 25.134 41.350 1.00 22.67 201 GLY A O 1
ATOM 1556 N N . ALA A 1 202 ? 77.522 24.592 43.506 1.00 19.14 202 ALA A N 1
ATOM 1557 C CA . ALA A 1 202 ? 76.319 25.421 43.625 1.00 17.05 202 ALA A CA 1
ATOM 1558 C C . ALA A 1 202 ? 76.617 26.845 44.060 1.00 19.89 202 ALA A C 1
ATOM 1559 O O . ALA A 1 202 ? 77.433 27.075 44.959 1.00 21.21 202 ALA A O 1
ATOM 1561 N N . ASP A 1 203 ? 75.949 27.799 43.415 1.00 19.98 203 ASP A N 1
ATOM 1562 C CA . ASP A 1 203 ? 76.001 29.195 43.833 1.00 18.91 203 ASP A CA 1
ATOM 1563 C C . ASP A 1 203 ? 74.992 29.495 44.944 1.00 20.50 203 ASP A C 1
ATOM 1564 O O . ASP A 1 203 ? 75.240 30.338 45.814 1.00 18.24 203 ASP A O 1
ATOM 1569 N N . VAL A 1 204 ? 73.858 28.801 44.911 1.00 13.38 204 VAL A N 1
ATOM 1570 C CA . VAL A 1 204 ? 72.778 29.052 45.862 1.00 15.00 204 VAL A CA 1
ATOM 1571 C C . VAL A 1 204 ? 72.188 27.743 46.334 1.00 13.50 204 VAL A C 1
ATOM 1572 O O . VAL A 1 204 ? 72.064 26.811 45.551 1.00 15.72 204 VAL A O 1
ATOM 1576 N N . LEU A 1 205 ? 71.821 27.671 47.608 1.00 14.18 205 LEU A N 1
ATOM 1577 C CA . LEU A 1 205 ? 71.061 26.529 48.105 1.00 14.05 205 LEU A CA 1
ATOM 1578 C C . LEU A 1 205 ? 69.621 26.935 48.351 1.00 15.41 205 LEU A C 1
ATOM 1579 O O . LEU A 1 205 ? 69.362 27.914 49.049 1.00 14.62 205 LEU A O 1
ATOM 1584 N N . VAL A 1 206 ? 68.682 26.184 47.786 1.00 13.45 206 VAL A N 1
ATOM 1585 C CA . VAL A 1 206 ? 67.274 26.365 48.139 1.00 13.70 206 VAL A CA 1
ATOM 1586 C C . VAL A 1 206 ? 66.793 25.156 48.936 1.00 16.52 206 VAL A C 1
ATOM 1587 O O . VAL A 1 206 ? 66.799 24.027 48.432 1.00 14.37 206 VAL A O 1
ATOM 1591 N N . HIS A 1 207 ? 66.404 25.394 50.190 1.00 16.97 207 HIS A N 1
ATOM 1592 C CA . HIS A 1 207 ? 66.005 24.315 51.086 1.00 14.78 207 HIS A CA 1
ATOM 1593 C C . HIS A 1 207 ? 64.498 24.320 51.264 1.00 13.95 207 HIS A C 1
ATOM 1594 O O . HIS A 1 207 ? 63.942 25.128 52.021 1.00 15.29 207 HIS A O 1
ATOM 1601 N N . LEU A 1 208 ? 63.857 23.415 50.538 1.00 13.66 208 LEU A N 1
ATOM 1602 C CA . LEU A 1 208 ? 62.415 23.346 50.434 1.00 16.66 208 LEU A CA 1
ATOM 1603 C C . LEU A 1 208 ? 61.866 22.077 51.069 1.00 25.99 208 LEU A C 1
ATOM 1604 O O . LEU A 1 208 ? 60.667 21.985 51.319 1.00 38.46 208 LEU A O 1
ATOM 1609 N N . ALA A 1 209 ? 62.734 21.096 51.315 1.00 22.09 209 ALA A N 1
ATOM 1610 C CA . ALA A 1 209 ? 62.274 19.770 51.742 1.00 26.25 209 ALA A CA 1
ATOM 1611 C C . ALA A 1 209 ? 61.361 19.829 52.970 1.00 38.84 209 ALA A C 1
ATOM 1612 O O . ALA A 1 209 ? 61.638 20.541 53.934 1.00 36.26 209 ALA A O 1
ATOM 1614 N N . GLY A 1 210 ? 60.274 19.064 52.923 1.00 50.26 210 GLY A N 1
ATOM 1615 C CA . GLY A 1 210 ? 59.341 18.985 54.033 1.00 55.50 210 GLY A CA 1
ATOM 1616 C C . GLY A 1 210 ? 57.893 19.162 53.613 1.00 59.01 210 GLY A C 1
ATOM 1617 O O . GLY A 1 210 ? 57.589 19.848 52.631 1.00 58.44 210 GLY A O 1
ATOM 1618 N N . GLU A 1 211 ? 56.995 18.536 54.367 1.00 61.38 211 GLU A N 1
ATOM 1619 C CA . GLU A 1 211 ? 55.565 18.630 54.103 1.00 61.75 211 GLU A CA 1
ATOM 1620 C C . GLU A 1 211 ? 54.878 19.543 55.118 1.00 61.34 211 GLU A C 1
ATOM 1621 O O . GLU A 1 211 ? 54.855 20.764 54.955 1.00 61.15 211 GLU A O 1
ATOM 1623 N N . PHE A 1 217 ? 48.787 20.465 65.458 1.00 65.30 217 PHE A N 1
ATOM 1624 C CA . PHE A 1 217 ? 50.162 20.875 65.722 1.00 67.47 217 PHE A CA 1
ATOM 1625 C C . PHE A 1 217 ? 50.493 20.816 67.211 1.00 68.09 217 PHE A C 1
ATOM 1626 O O . PHE A 1 217 ? 50.731 21.848 67.841 1.00 71.65 217 PHE A O 1
ATOM 1628 N N . ASN A 1 218 ? 50.522 19.608 67.765 1.00 63.65 218 ASN A N 1
ATOM 1629 C CA . ASN A 1 218 ? 50.745 19.420 69.198 1.00 66.17 218 ASN A CA 1
ATOM 1630 C C . ASN A 1 218 ? 52.205 19.167 69.579 1.00 63.52 218 ASN A C 1
ATOM 1631 O O . ASN A 1 218 ? 52.972 18.605 68.792 1.00 63.54 218 ASN A O 1
ATOM 1636 N N . ASP A 1 219 ? 52.575 19.578 70.793 1.00 63.06 219 ASP A N 1
ATOM 1637 C CA . ASP A 1 219 ? 53.940 19.410 71.299 1.00 61.34 219 ASP A CA 1
ATOM 1638 C C . ASP A 1 219 ? 54.372 17.944 71.363 1.00 58.85 219 ASP A C 1
ATOM 1639 O O . ASP A 1 219 ? 55.526 17.639 71.680 1.00 57.79 219 ASP A O 1
ATOM 1641 N N . SER A 1 220 ? 53.441 17.042 71.064 1.00 57.27 220 SER A N 1
ATOM 1642 C CA . SER A 1 220 ? 53.743 15.616 70.990 1.00 58.99 220 SER A CA 1
ATOM 1643 C C . SER A 1 220 ? 54.633 15.311 69.784 1.00 57.17 220 SER A C 1
ATOM 1644 O O . SER A 1 220 ? 55.323 14.290 69.759 1.00 54.11 220 SER A O 1
ATOM 1647 N N . HIS A 1 221 ? 54.605 16.202 68.793 1.00 57.94 221 HIS A N 1
ATOM 1648 C CA . HIS A 1 221 ? 55.348 16.027 67.543 1.00 60.34 221 HIS A CA 1
ATOM 1649 C C . HIS A 1 221 ? 56.776 16.571 67.600 1.00 51.72 221 HIS A C 1
ATOM 1650 O O . HIS A 1 221 ? 57.493 16.535 66.597 1.00 51.83 221 HIS A O 1
ATOM 1657 N N . LYS A 1 222 ? 57.179 17.083 68.759 1.00 40.61 222 LYS A N 1
ATOM 1658 C CA . LYS A 1 222 ? 58.424 17.849 68.860 1.00 41.26 222 LYS A CA 1
ATOM 1659 C C . LYS A 1 222 ? 59.655 17.144 68.281 1.00 36.73 222 LYS A C 1
ATOM 1660 O O . LYS A 1 222 ? 60.327 17.678 67.400 1.00 32.04 222 LYS A O 1
ATOM 1666 N N . GLU A 1 223 ? 59.957 15.954 68.785 1.00 33.19 223 GLU A N 1
ATOM 1667 C CA . GLU A 1 223 ? 61.146 15.238 68.338 1.00 32.96 223 GLU A CA 1
ATOM 1668 C C . GLU A 1 223 ? 61.087 14.937 66.835 1.00 34.83 223 GLU A C 1
ATOM 1669 O O . GLU A 1 223 ? 62.041 15.201 66.101 1.00 32.72 223 GLU A O 1
ATOM 1675 N N . ALA A 1 224 ? 59.963 14.401 66.376 1.00 36.24 224 ALA A N 1
ATOM 1676 C CA . ALA A 1 224 ? 59.782 14.122 64.953 1.00 35.95 224 ALA A CA 1
ATOM 1677 C C . ALA A 1 224 ? 60.098 15.334 64.080 1.00 38.76 224 ALA A C 1
ATOM 1678 O O . ALA A 1 224 ? 60.678 15.193 63.007 1.00 35.54 224 ALA A O 1
ATOM 1680 N N . ILE A 1 225 ? 59.700 16.520 64.533 1.00 37.62 225 ILE A N 1
ATOM 1681 C CA . ILE A 1 225 ? 59.909 17.736 63.751 1.00 37.61 225 ILE A CA 1
ATOM 1682 C C . ILE A 1 225 ? 61.352 18.214 63.851 1.00 32.38 225 ILE A C 1
ATOM 1683 O O . ILE A 1 225 ? 61.915 18.763 62.904 1.00 36.07 225 ILE A O 1
ATOM 1688 N N . ARG A 1 226 ? 61.948 17.992 65.011 1.00 30.22 226 ARG A N 1
ATOM 1689 C CA . ARG A 1 226 ? 63.331 18.351 65.223 1.00 36.13 226 ARG A CA 1
ATOM 1690 C C . ARG A 1 226 ? 64.213 17.541 64.273 1.00 33.01 226 ARG A C 1
ATOM 1691 O O . ARG A 1 226 ? 65.188 18.048 63.705 1.00 30.55 226 ARG A O 1
ATOM 1699 N N . GLU A 1 227 ? 63.853 16.277 64.091 1.00 28.48 227 GLU A N 1
ATOM 1700 C CA . GLU A 1 227 ? 64.645 15.371 63.270 1.00 26.66 227 GLU A CA 1
ATOM 1701 C C . GLU A 1 227 ? 64.412 15.567 61.763 1.00 30.66 227 GLU A C 1
ATOM 1702 O O . GLU A 1 227 ? 65.293 15.287 60.956 1.00 30.42 227 GLU A O 1
ATOM 1708 N N . SER A 1 228 ? 63.236 16.052 61.381 1.00 31.69 228 SER A N 1
ATOM 1709 C CA . SER A 1 228 ? 62.926 16.189 59.961 1.00 36.55 228 SER A CA 1
ATOM 1710 C C . SER A 1 228 ? 63.180 17.604 59.450 1.00 36.06 228 SER A C 1
ATOM 1711 O O . SER A 1 228 ? 63.569 17.788 58.297 1.00 34.40 228 SER A O 1
ATOM 1714 N N . ARG A 1 229 ? 62.982 18.593 60.318 1.00 34.58 229 ARG A N 1
ATOM 1715 C CA . ARG A 1 229 ? 63.039 19.993 59.914 1.00 33.40 229 ARG A CA 1
ATOM 1716 C C . ARG A 1 229 ? 64.254 20.717 60.464 1.00 29.89 229 ARG A C 1
ATOM 1717 O O . ARG A 1 229 ? 65.019 21.311 59.711 1.00 28.83 229 ARG A O 1
ATOM 1725 N N . VAL A 1 230 ? 64.424 20.680 61.782 1.00 27.00 230 VAL A N 1
ATOM 1726 C CA . VAL A 1 230 ? 65.422 21.523 62.434 1.00 21.64 230 VAL A CA 1
ATOM 1727 C C . VAL A 1 230 ? 66.865 21.060 62.236 1.00 16.17 230 VAL A C 1
ATOM 1728 O O . VAL A 1 230 ? 67.693 21.832 61.770 1.00 19.61 230 VAL A O 1
ATOM 1732 N N . LEU A 1 231 ? 67.173 19.811 62.583 1.00 16.76 231 LEU A N 1
ATOM 1733 C CA . LEU A 1 231 ? 68.531 19.287 62.382 1.00 20.17 231 LEU A CA 1
ATOM 1734 C C . LEU A 1 231 ? 69.000 19.273 60.892 1.00 16.51 231 LEU A C 1
ATOM 1735 O O . LEU A 1 231 ? 70.106 19.718 60.570 1.00 18.13 231 LEU A O 1
ATOM 1740 N N . PRO A 1 232 ? 68.163 18.760 59.983 1.00 16.61 232 PRO A N 1
ATOM 1741 C CA . PRO A 1 232 ? 68.636 18.776 58.594 1.00 19.01 232 PRO A CA 1
ATOM 1742 C C . PRO A 1 232 ? 68.921 20.196 58.093 1.00 19.86 232 PRO A C 1
ATOM 1743 O O . PRO A 1 232 ? 69.840 20.395 57.284 1.00 20.87 232 PRO A O 1
ATOM 1747 N N . THR A 1 233 ? 68.136 21.164 58.558 1.00 16.12 233 THR A N 1
ATOM 1748 C CA . THR A 1 233 ? 68.308 22.552 58.139 1.00 16.47 233 THR A CA 1
ATOM 1749 C C . THR A 1 233 ? 69.647 23.082 58.628 1.00 17.47 233 THR A C 1
ATOM 1750 O O . THR A 1 233 ? 70.334 23.807 57.914 1.00 18.44 233 THR A O 1
ATOM 1754 N N . LYS A 1 234 ? 70.022 22.696 59.846 1.00 19.66 234 LYS A N 1
ATOM 1755 C CA . LYS A 1 234 ? 71.277 23.137 60.429 1.00 20.02 234 LYS A CA 1
ATOM 1756 C C . LYS A 1 234 ? 72.473 22.531 59.704 1.00 17.23 234 LYS A C 1
ATOM 1757 O O . LYS A 1 234 ? 73.465 23.219 59.432 1.00 23.17 234 LYS A O 1
ATOM 1763 N N . PHE A 1 235 ? 72.391 21.239 59.407 1.00 14.56 235 PHE A N 1
ATOM 1764 C CA . PHE A 1 235 ? 73.496 20.561 58.749 1.00 16.84 235 PHE A CA 1
ATOM 1765 C C . PHE A 1 235 ? 73.715 21.151 57.361 1.00 15.94 235 PHE A C 1
ATOM 1766 O O . PHE A 1 235 ? 74.848 21.341 56.924 1.00 19.89 235 PHE A O 1
ATOM 1774 N N . LEU A 1 236 ? 72.627 21.477 56.679 1.00 14.15 236 LEU A N 1
ATOM 1775 C CA . LEU A 1 236 ? 72.743 22.113 55.367 1.00 18.21 236 LEU A CA 1
ATOM 1776 C C . LEU A 1 236 ? 73.365 23.513 55.522 1.00 17.44 236 LEU A C 1
ATOM 1777 O O . LEU A 1 236 ? 74.229 23.919 54.742 1.00 18.52 236 LEU A O 1
ATOM 1782 N N . ALA A 1 237 ? 72.914 24.254 56.525 1.00 19.60 237 ALA A N 1
ATOM 1783 C CA . ALA A 1 237 ? 73.450 25.596 56.767 1.00 18.19 237 ALA A CA 1
ATOM 1784 C C . ALA A 1 237 ? 74.956 25.548 57.011 1.00 16.75 237 ALA A C 1
ATOM 1785 O O . ALA A 1 237 ? 75.698 26.418 56.553 1.00 15.98 237 ALA A O 1
ATOM 1787 N N . GLU A 1 238 ? 75.410 24.520 57.715 1.00 17.36 238 GLU A N 1
ATOM 1788 C CA . GLU A 1 238 ? 76.839 24.352 57.941 1.00 18.34 238 GLU A CA 1
ATOM 1789 C C . GLU A 1 238 ? 77.585 24.149 56.636 1.00 20.67 238 GLU A C 1
ATOM 1790 O O . GLU A 1 238 ? 78.659 24.714 56.439 1.00 19.31 238 GLU A O 1
ATOM 1796 N N . LEU A 1 239 ? 77.025 23.335 55.742 1.00 19.29 239 LEU A N 1
ATOM 1797 C CA . LEU A 1 239 ? 77.655 23.125 54.450 1.00 22.33 239 LEU A CA 1
ATOM 1798 C C . LEU A 1 239 ? 77.697 24.437 53.675 1.00 22.03 239 LEU A C 1
ATOM 1799 O O . LEU A 1 239 ? 78.678 24.734 52.993 1.00 19.40 239 LEU A O 1
ATOM 1804 N N . VAL A 1 240 ? 76.636 25.229 53.788 1.00 20.18 240 VAL A N 1
ATOM 1805 C CA . VAL A 1 240 ? 76.622 26.525 53.133 1.00 20.94 240 VAL A CA 1
ATOM 1806 C C . VAL A 1 240 ? 77.759 27.367 53.712 1.00 20.58 240 VAL A C 1
ATOM 1807 O O . VAL A 1 240 ? 78.536 27.975 52.979 1.00 22.54 240 VAL A O 1
ATOM 1811 N N . ALA A 1 241 ? 77.861 27.377 55.035 1.00 24.09 241 ALA A N 1
ATOM 1812 C CA . ALA A 1 241 ? 78.923 28.114 55.706 1.00 27.01 241 ALA A CA 1
ATOM 1813 C C . ALA A 1 241 ? 80.292 27.694 55.175 1.00 28.68 241 ALA A C 1
ATOM 1814 O O . ALA A 1 241 ? 81.152 28.534 54.936 1.00 29.56 241 ALA A O 1
ATOM 1816 N N . GLU A 1 242 ? 80.485 26.395 54.973 1.00 27.90 242 GLU A N 1
ATOM 1817 C CA . GLU A 1 242 ? 81.803 25.877 54.614 1.00 27.66 242 GLU A CA 1
ATOM 1818 C C . GLU A 1 242 ? 82.157 26.071 53.144 1.00 28.63 242 GLU A C 1
ATOM 1819 O O . GLU A 1 242 ? 83.325 25.973 52.765 1.00 28.04 242 GLU A O 1
ATOM 1825 N N . SER A 1 243 ? 81.152 26.343 52.316 1.00 24.98 243 SER A N 1
ATOM 1826 C CA . SER A 1 243 ? 81.369 26.463 50.876 1.00 28.64 243 SER A CA 1
ATOM 1827 C C . SER A 1 243 ? 81.872 27.855 50.516 1.00 33.38 243 SER A C 1
ATOM 1828 O O . SER A 1 243 ? 81.401 28.848 51.056 1.00 39.90 243 SER A O 1
ATOM 1831 N N . THR A 1 244 ? 82.835 27.931 49.608 1.00 27.15 244 THR A N 1
ATOM 1832 C CA . THR A 1 244 ? 83.302 29.230 49.137 1.00 34.01 244 THR A CA 1
ATOM 1833 C C . THR A 1 244 ? 82.411 29.733 48.009 1.00 34.09 244 THR A C 1
ATOM 1834 O O . THR A 1 244 ? 82.203 30.937 47.863 1.00 40.17 244 THR A O 1
ATOM 1838 N N . GLN A 1 245 ? 81.862 28.809 47.228 1.00 22.83 245 GLN A N 1
ATOM 1839 C CA . GLN A 1 245 ? 81.020 29.189 46.103 1.00 20.41 245 GLN A CA 1
ATOM 1840 C C . GLN A 1 245 ? 79.573 29.467 46.521 1.00 21.13 245 GLN A C 1
ATOM 1841 O O . GLN A 1 245 ? 78.898 30.291 45.910 1.00 23.39 245 GLN A O 1
ATOM 1847 N N . CYS A 1 246 ? 79.086 28.787 47.552 1.00 19.45 246 CYS A N 1
ATOM 1848 C CA . CYS A 1 246 ? 77.685 28.981 47.936 1.00 19.69 246 CYS A CA 1
ATOM 1849 C C . CYS A 1 246 ? 77.499 30.269 48.742 1.00 22.09 246 CYS A C 1
ATOM 1850 O O . CYS A 1 246 ? 77.891 30.386 49.911 1.00 26.79 246 CYS A O 1
ATOM 1853 N N . THR A 1 247 ? 76.864 31.220 48.080 1.00 18.58 247 THR A N 1
ATOM 1854 C CA . THR A 1 247 ? 76.740 32.587 48.532 1.00 26.06 247 THR A CA 1
ATOM 1855 C C . THR A 1 247 ? 75.461 32.793 49.319 1.00 24.08 247 THR A C 1
ATOM 1856 O O . THR A 1 247 ? 75.317 33.770 50.048 1.00 18.52 247 THR A O 1
ATOM 1860 N N . THR A 1 248 ? 74.522 31.867 49.161 1.00 18.16 248 THR A N 1
ATOM 1861 C CA . THR A 1 248 ? 73.141 32.155 49.520 1.00 20.21 248 THR A CA 1
ATOM 1862 C C . THR A 1 248 ? 72.371 30.924 49.964 1.00 18.32 248 THR A C 1
ATOM 1863 O O . THR A 1 248 ? 72.474 29.877 49.336 1.00 20.49 248 THR A O 1
ATOM 1875 N N . ILE A 1 250 ? 68.400 30.087 50.611 1.00 14.65 250 ILE A N 1
ATOM 1876 C CA . ILE A 1 250 ? 66.980 30.423 50.639 1.00 15.40 250 ILE A CA 1
ATOM 1877 C C . ILE A 1 250 ? 66.231 29.274 51.301 1.00 17.18 250 ILE A C 1
ATOM 1878 O O . ILE A 1 250 ? 66.147 28.180 50.741 1.00 17.26 250 ILE A O 1
ATOM 1883 N N . SER A 1 251 ? 65.686 29.515 52.488 1.00 14.87 251 SER A N 1
ATOM 1884 C CA . SER A 1 251 ? 65.145 28.428 53.293 1.00 16.78 251 SER A CA 1
ATOM 1885 C C . SER A 1 251 ? 63.625 28.544 53.454 1.00 17.23 251 SER A C 1
ATOM 1886 O O . SER A 1 251 ? 63.115 29.612 53.784 1.00 16.41 251 SER A O 1
ATOM 1889 N N . ALA A 1 252 ? 62.905 27.455 53.223 1.00 15.63 252 ALA A N 1
ATOM 1890 C CA . ALA A 1 252 ? 61.456 27.473 53.394 1.00 12.48 252 ALA A CA 1
ATOM 1891 C C . ALA A 1 252 ? 61.096 27.791 54.847 1.00 18.82 252 ALA A C 1
ATOM 1892 O O . ALA A 1 252 ? 61.798 27.388 55.771 1.00 18.52 252 ALA A O 1
ATOM 1894 N N . SER A 1 253 ? 60.010 28.527 55.047 1.00 18.92 253 SER A N 1
ATOM 1895 C CA . SER A 1 253 ? 59.464 28.700 56.390 1.00 18.51 253 SER A CA 1
ATOM 1896 C C . SER A 1 253 ? 57.954 28.750 56.243 1.00 18.18 253 SER A C 1
ATOM 1897 O O . SER A 1 253 ? 57.422 28.208 55.275 1.00 15.93 253 SER A O 1
ATOM 1900 N N . ALA A 1 254 ? 57.255 29.391 57.179 1.00 18.19 254 ALA A N 1
ATOM 1901 C CA . ALA A 1 254 ? 55.788 29.404 57.131 1.00 15.77 254 ALA A CA 1
ATOM 1902 C C . ALA A 1 254 ? 55.221 30.581 57.896 1.00 18.35 254 ALA A C 1
ATOM 1903 O O . ALA A 1 254 ? 55.830 31.058 58.850 1.00 15.45 254 ALA A O 1
ATOM 1905 N N . VAL A 1 255 ? 54.043 31.038 57.489 1.00 17.82 255 VAL A N 1
ATOM 1906 C CA . VAL A 1 255 ? 53.369 32.112 58.209 1.00 18.84 255 VAL A CA 1
ATOM 1907 C C . VAL A 1 255 ? 53.000 31.629 59.612 1.00 19.42 255 VAL A C 1
ATOM 1908 O O . VAL A 1 255 ? 52.637 32.429 60.489 1.00 18.37 255 VAL A O 1
ATOM 1912 N N . GLY A 1 256 ? 53.104 30.318 59.815 1.00 20.26 256 GLY A N 1
ATOM 1913 C CA . GLY A 1 256 ? 52.902 29.708 61.121 1.00 18.79 256 GLY A CA 1
ATOM 1914 C C . GLY A 1 256 ? 53.858 30.288 62.143 1.00 19.17 256 GLY A C 1
ATOM 1915 O O . GLY A 1 256 ? 53.671 30.127 63.346 1.00 23.37 256 GLY A O 1
ATOM 1916 N N . PHE A 1 257 ? 54.899 30.957 61.655 1.00 17.14 257 PHE A N 1
ATOM 1917 C CA . PHE A 1 257 ? 55.810 31.707 62.507 1.00 22.00 257 PHE A CA 1
ATOM 1918 C C . PHE A 1 257 ? 55.047 32.685 63.411 1.00 19.13 257 PHE A C 1
ATOM 1919 O O . PHE A 1 257 ? 55.454 32.928 64.547 1.00 18.19 257 PHE A O 1
ATOM 1927 N N . TYR A 1 258 ? 53.964 33.258 62.889 1.00 16.36 258 TYR A N 1
ATOM 1928 C CA . TYR A 1 258 ? 53.213 34.276 63.612 1.00 18.54 258 TYR A CA 1
ATOM 1929 C C . TYR A 1 258 ? 52.225 33.652 64.588 1.00 21.43 258 TYR A C 1
ATOM 1930 O O . TYR A 1 258 ? 51.514 34.361 65.319 1.00 19.07 258 TYR A O 1
ATOM 1939 N N . GLY A 1 259 ? 52.189 32.327 64.600 1.00 19.59 259 GLY A N 1
ATOM 1940 C CA . GLY A 1 259 ? 51.224 31.613 65.407 1.00 22.85 259 GLY A CA 1
ATOM 1941 C C . GLY A 1 259 ? 50.042 31.229 64.544 1.00 28.53 259 GLY A C 1
ATOM 1942 O O . GLY A 1 259 ? 49.850 31.774 63.449 1.00 27.71 259 GLY A O 1
ATOM 1943 N N . HIS A 1 260 ? 49.238 30.293 65.031 1.00 31.08 260 HIS A N 1
ATOM 1944 C CA . HIS A 1 260 ? 48.115 29.803 64.246 1.00 32.54 260 HIS A CA 1
ATOM 1945 C C . HIS A 1 260 ? 46.966 30.809 64.199 1.00 30.31 260 HIS A C 1
ATOM 1946 O O . HIS A 1 260 ? 46.172 30.803 63.262 1.00 27.44 260 HIS A O 1
ATOM 1953 N N . ASP A 1 261 ? 46.901 31.700 65.183 1.00 27.93 261 ASP A N 1
ATOM 1954 C CA . ASP A 1 261 ? 45.742 32.583 65.295 1.00 27.00 261 ASP A CA 1
ATOM 1955 C C . ASP A 1 261 ? 46.089 33.950 65.879 1.00 30.00 261 ASP A C 1
ATOM 1956 O O . ASP A 1 261 ? 46.314 34.066 67.082 1.00 31.05 261 ASP A O 1
ATOM 1961 N N . ARG A 1 262 ? 46.121 34.982 65.025 1.00 27.03 262 ARG A N 1
ATOM 1962 C CA . ARG A 1 262 ? 46.395 36.361 65.466 1.00 24.69 262 ARG A CA 1
ATOM 1963 C C . ARG A 1 262 ? 45.209 37.318 65.250 1.00 21.57 262 ARG A C 1
ATOM 1964 O O . ARG A 1 262 ? 45.363 38.536 65.315 1.00 24.98 262 ARG A O 1
ATOM 1972 N N . GLY A 1 263 ? 44.028 36.768 64.996 1.00 30.10 263 GLY A N 1
ATOM 1973 C CA . GLY A 1 263 ? 42.837 37.590 64.863 1.00 28.35 263 GLY A CA 1
ATOM 1974 C C . GLY A 1 263 ? 42.886 38.521 63.662 1.00 31.35 263 GLY A C 1
ATOM 1975 O O . GLY A 1 263 ? 43.162 38.091 62.538 1.00 31.53 263 GLY A O 1
ATOM 1976 N N . ASP A 1 264 ? 42.623 39.803 63.900 1.00 23.78 264 ASP A N 1
ATOM 1977 C CA . ASP A 1 264 ? 42.595 40.784 62.825 1.00 26.27 264 ASP A CA 1
ATOM 1978 C C . ASP A 1 264 ? 43.903 41.557 62.690 1.00 27.16 264 ASP A C 1
ATOM 1979 O O . ASP A 1 264 ? 43.995 42.483 61.889 1.00 29.38 264 ASP A O 1
ATOM 1984 N N . GLU A 1 265 ? 44.913 41.170 63.464 1.00 23.72 265 GLU A N 1
ATOM 1985 C CA . GLU A 1 265 ? 46.203 41.845 63.403 1.00 20.20 265 GLU A CA 1
ATOM 1986 C C . GLU A 1 265 ? 46.861 41.591 62.052 1.00 20.22 265 GLU A C 1
ATOM 1987 O O . GLU A 1 265 ? 46.951 40.448 61.603 1.00 22.48 265 GLU A O 1
ATOM 1993 N N . ILE A 1 266 ? 47.294 42.662 61.398 1.00 25.87 266 ILE A N 1
ATOM 1994 C CA . ILE A 1 266 ? 47.943 42.542 60.104 1.00 24.09 266 ILE A CA 1
ATOM 1995 C C . ILE A 1 266 ? 49.380 42.115 60.346 1.00 24.61 266 ILE A C 1
ATOM 1996 O O . ILE A 1 266 ? 50.132 42.810 61.021 1.00 25.09 266 ILE A O 1
ATOM 2001 N N . LEU A 1 267 ? 49.754 40.960 59.814 1.00 17.21 267 LEU A N 1
ATOM 2002 C CA . LEU A 1 267 ? 51.079 40.400 60.076 1.00 20.11 267 LEU A CA 1
ATOM 2003 C C . LEU A 1 267 ? 52.090 40.767 58.991 1.00 20.61 267 LEU A C 1
ATOM 2004 O O . LEU A 1 267 ? 51.904 40.461 57.810 1.00 23.18 267 LEU A O 1
ATOM 2009 N N . THR A 1 268 ? 53.167 41.412 59.419 1.00 19.07 268 THR A N 1
ATOM 2010 C CA . THR A 1 268 ? 54.230 41.870 58.536 1.00 22.17 268 THR A CA 1
ATOM 2011 C C . THR A 1 268 ? 55.522 41.207 58.986 1.00 18.26 268 THR A C 1
ATOM 2012 O O . THR A 1 268 ? 55.576 40.632 60.062 1.00 17.17 268 THR A O 1
ATOM 2016 N N . GLU A 1 269 ? 56.577 41.299 58.186 1.00 19.57 269 GLU A N 1
ATOM 2017 C CA . GLU A 1 269 ? 57.847 40.728 58.609 1.00 17.89 269 GLU A CA 1
ATOM 2018 C C . GLU A 1 269 ? 58.372 41.424 59.868 1.00 20.62 269 GLU A C 1
ATOM 2019 O O . GLU A 1 269 ? 59.350 40.979 60.473 1.00 18.09 269 GLU A O 1
ATOM 2025 N N . GLU A 1 270 ? 57.711 42.511 60.260 1.00 21.25 270 GLU A N 1
ATOM 2026 C CA . GLU A 1 270 ? 58.052 43.231 61.488 1.00 23.00 270 GLU A CA 1
ATOM 2027 C C . GLU A 1 270 ? 57.334 42.658 62.700 1.00 23.79 270 GLU A C 1
ATOM 2028 O O . GLU A 1 270 ? 57.730 42.913 63.837 1.00 22.57 270 GLU A O 1
ATOM 2034 N N . SER A 1 271 ? 56.257 41.918 62.462 1.00 22.66 271 SER A N 1
ATOM 2035 C CA . SER A 1 271 ? 55.454 41.402 63.562 1.00 19.86 271 SER A CA 1
ATOM 2036 C C . SER A 1 271 ? 56.205 40.335 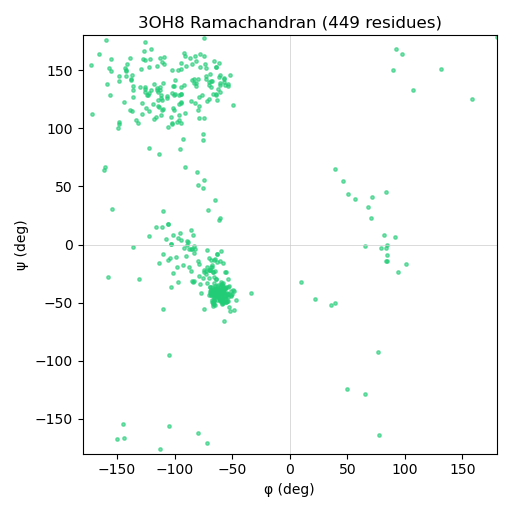64.350 1.00 21.02 271 SER A C 1
ATOM 2037 O O . SER A 1 271 ? 56.990 39.563 63.786 1.00 19.04 271 SER A O 1
ATOM 2040 N N . GLU A 1 272 ? 55.955 40.287 65.657 1.00 20.15 272 GLU A N 1
ATOM 2041 C CA . GLU A 1 272 ? 56.579 39.282 66.513 1.00 20.92 272 GLU A CA 1
ATOM 2042 C C . GLU A 1 272 ? 56.114 37.884 66.174 1.00 20.49 272 GLU A C 1
ATOM 2043 O O . GLU A 1 272 ? 55.026 37.692 65.641 1.00 22.02 272 GLU A O 1
ATOM 2049 N N . SER A 1 273 ? 56.928 36.904 66.551 1.00 18.45 273 SER A N 1
ATOM 2050 C CA . SER A 1 273 ? 56.533 35.506 66.456 1.00 20.29 273 SER A CA 1
ATOM 2051 C C . SER A 1 273 ? 55.317 35.221 67.321 1.00 20.24 273 SER A C 1
ATOM 2052 O O . SER A 1 273 ? 55.053 35.923 68.308 1.00 22.07 273 SER A O 1
ATOM 2055 N N . GLY A 1 274 ? 54.595 34.168 66.963 1.00 14.68 274 GLY A N 1
ATOM 2056 C CA . GLY A 1 274 ? 53.402 33.763 67.684 1.00 15.46 274 GLY A CA 1
ATOM 2057 C C . GLY A 1 274 ? 53.677 33.151 69.051 1.00 19.03 274 GLY A C 1
ATOM 2058 O O . GLY A 1 274 ? 54.808 33.172 69.548 1.00 21.41 274 GLY A O 1
ATOM 2059 N N . ASP A 1 275 ? 52.633 32.594 69.654 1.00 18.00 275 ASP A N 1
ATOM 2060 C CA . ASP A 1 275 ? 52.701 32.201 71.064 1.00 26.59 275 ASP A CA 1
ATOM 2061 C C . ASP A 1 275 ? 52.406 30.724 71.294 1.00 26.09 275 ASP A C 1
ATOM 2062 O O . ASP A 1 275 ? 52.317 30.265 72.440 1.00 28.67 275 ASP A O 1
ATOM 2067 N N . ASP A 1 276 ? 52.279 29.982 70.200 1.00 23.13 276 ASP A N 1
ATOM 2068 C CA . ASP A 1 276 ? 51.915 28.571 70.261 1.00 24.67 276 ASP A CA 1
ATOM 2069 C C . ASP A 1 276 ? 53.065 27.662 69.821 1.00 24.36 276 ASP A C 1
ATOM 2070 O O . ASP A 1 276 ? 54.170 28.129 69.556 1.00 21.96 276 ASP A O 1
ATOM 2075 N N . PHE A 1 277 ? 52.809 26.361 69.759 1.00 25.72 277 PHE A N 1
ATOM 2076 C CA . PHE A 1 277 ? 53.864 25.422 69.407 1.00 29.11 277 PHE A CA 1
ATOM 2077 C C . PHE A 1 277 ? 54.274 25.582 67.946 1.00 27.88 277 PHE A C 1
ATOM 2078 O O . PHE A 1 277 ? 55.445 25.444 67.602 1.00 26.48 277 PHE A O 1
ATOM 2086 N N . LEU A 1 278 ? 53.299 25.868 67.092 1.00 24.50 278 LEU A N 1
ATOM 2087 C CA . LEU A 1 278 ? 53.578 26.102 65.685 1.00 22.54 278 LEU A CA 1
ATOM 2088 C C . LEU A 1 278 ? 54.616 27.210 65.540 1.00 20.28 278 LEU A C 1
ATOM 2089 O O . LEU A 1 278 ? 55.611 27.066 64.812 1.00 21.05 278 LEU A O 1
ATOM 2094 N N . ALA A 1 279 ? 54.381 28.325 66.225 1.00 18.24 279 ALA A N 1
ATOM 2095 C CA . ALA A 1 279 ? 55.317 29.449 66.197 1.00 18.29 279 ALA A CA 1
ATOM 2096 C C . ALA A 1 279 ? 56.706 29.031 66.677 1.00 19.52 279 ALA A C 1
ATOM 2097 O O . ALA A 1 279 ? 57.723 29.473 66.132 1.00 19.85 279 ALA A O 1
ATOM 2099 N N . GLU A 1 280 ? 56.748 28.186 67.704 1.00 19.83 280 GLU A N 1
ATOM 2100 C CA . GLU A 1 280 ? 58.023 27.774 68.265 1.00 23.79 280 GLU A CA 1
ATOM 2101 C C . GLU A 1 280 ? 58.790 26.949 67.248 1.00 23.05 280 GLU A C 1
ATOM 2102 O O . GLU A 1 280 ? 59.977 27.164 67.038 1.00 18.99 280 GLU A O 1
ATOM 2108 N N . VAL A 1 281 ? 58.098 26.003 66.627 1.00 23.91 281 VAL A N 1
ATOM 2109 C CA . VAL A 1 281 ? 58.697 25.171 65.589 1.00 26.53 281 VAL A CA 1
ATOM 2110 C C . VAL A 1 281 ? 59.307 26.037 64.500 1.00 22.23 281 VAL A C 1
ATOM 2111 O O . VAL A 1 281 ? 60.460 25.845 64.118 1.00 25.91 281 VAL A O 1
ATOM 2115 N N . CYS A 1 282 ? 58.545 27.012 64.024 1.00 20.12 282 CYS A N 1
ATOM 2116 C CA . CYS A 1 282 ? 59.047 27.900 62.986 1.00 21.23 282 CYS A CA 1
ATOM 2117 C C . CYS A 1 282 ? 60.230 28.753 63.435 1.00 22.98 282 CYS A C 1
ATOM 2118 O O . CYS A 1 282 ? 61.161 28.965 62.654 1.00 20.77 282 CYS A O 1
ATOM 2121 N N . ARG A 1 283 ? 60.209 29.249 64.673 1.00 21.84 283 ARG A N 1
ATOM 2122 C CA . ARG A 1 283 ? 61.361 29.995 65.187 1.00 24.06 283 ARG A CA 1
ATOM 2123 C C . ARG A 1 283 ? 62.608 29.117 65.150 1.00 22.58 283 ARG A C 1
ATOM 2124 O O . ARG A 1 283 ? 63.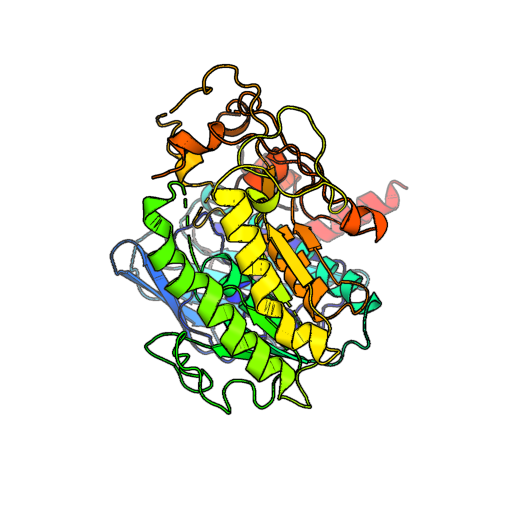676 29.558 64.721 1.00 22.27 283 ARG A O 1
ATOM 2132 N N . ASP A 1 284 ? 62.480 27.884 65.631 1.00 21.13 284 ASP A N 1
ATOM 2133 C CA . ASP A 1 284 ? 63.613 26.960 65.650 1.00 19.99 284 ASP A CA 1
ATOM 2134 C C . ASP A 1 284 ? 64.063 26.620 64.232 1.00 23.81 284 ASP A C 1
ATOM 2135 O O . ASP A 1 284 ? 65.253 26.533 63.942 1.00 22.11 284 ASP A O 1
ATOM 2140 N N . TRP A 1 285 ? 63.087 26.407 63.357 1.00 18.37 285 TRP A N 1
ATOM 2141 C CA . TRP A 1 285 ? 63.357 26.066 61.965 1.00 19.32 285 TRP A CA 1
ATOM 2142 C C . TRP A 1 285 ? 64.168 27.184 61.290 1.00 19.84 285 TRP A C 1
ATOM 2143 O O . TRP A 1 285 ? 65.159 26.932 60.596 1.00 20.07 285 TRP A O 1
ATOM 2154 N N . GLU A 1 286 ? 63.767 28.428 61.512 1.00 17.34 286 GLU A N 1
ATOM 2155 C CA . GLU A 1 286 ? 64.536 29.550 60.994 1.00 20.19 286 GLU A CA 1
ATOM 2156 C C . GLU A 1 286 ? 65.899 29.692 61.679 1.00 19.09 286 GLU A C 1
ATOM 2157 O O . GLU A 1 286 ? 66.914 29.953 61.028 1.00 17.67 286 GLU A O 1
ATOM 2163 N N . HIS A 1 287 ? 65.936 29.509 62.995 1.00 21.16 287 HIS A N 1
ATOM 2164 C CA . HIS A 1 287 ? 67.188 29.718 63.719 1.00 18.26 287 HIS A CA 1
ATOM 2165 C C . HIS A 1 287 ? 68.254 28.685 63.337 1.00 20.77 287 HIS A C 1
ATOM 2166 O O . HIS A 1 287 ? 69.443 28.931 63.475 1.00 19.49 287 HIS A O 1
ATOM 2173 N N . ALA A 1 288 ? 67.824 27.529 62.847 1.00 21.20 288 ALA A N 1
ATOM 2174 C CA . ALA A 1 288 ? 68.758 26.510 62.397 1.00 23.51 288 ALA A CA 1
ATOM 2175 C C . ALA A 1 288 ? 69.633 26.945 61.207 1.00 19.11 288 ALA A C 1
ATOM 2176 O O . ALA A 1 288 ? 70.636 26.289 60.915 1.00 19.03 288 ALA A O 1
ATOM 2178 N N . THR A 1 289 ? 69.265 28.037 60.527 1.00 17.57 289 THR A N 1
ATOM 2179 C CA . THR A 1 289 ? 70.089 28.551 59.425 1.00 15.81 289 THR A CA 1
ATOM 2180 C C . THR A 1 289 ? 71.242 29.421 59.923 1.00 22.21 289 THR A C 1
ATOM 2181 O O . THR A 1 289 ? 72.071 29.880 59.133 1.00 19.92 289 THR A O 1
ATOM 2185 N N . ALA A 1 290 ? 71.293 29.644 61.230 1.00 22.80 290 ALA A N 1
ATOM 2186 C CA . ALA A 1 290 ? 72.280 30.558 61.813 1.00 24.91 290 ALA A CA 1
ATOM 2187 C C . ALA A 1 290 ? 73.741 30.348 61.364 1.00 23.75 290 ALA A C 1
ATOM 2188 O O . ALA A 1 290 ? 74.449 31.319 61.140 1.00 24.41 290 ALA A O 1
ATOM 2190 N N . PRO A 1 291 ? 74.191 29.090 61.214 1.00 22.65 291 PRO A N 1
ATOM 2191 C CA . PRO A 1 291 ? 75.573 28.913 60.744 1.00 24.07 291 PRO A CA 1
ATOM 2192 C C . PRO A 1 291 ? 75.849 29.572 59.389 1.00 28.04 291 PRO A C 1
ATOM 2193 O O . PRO A 1 291 ? 76.950 30.078 59.178 1.00 25.67 291 PRO A O 1
ATOM 2197 N N . ALA A 1 292 ? 74.877 29.569 58.481 1.00 23.63 292 ALA A N 1
ATOM 2198 C CA . ALA A 1 292 ? 75.080 30.202 57.184 1.00 19.51 292 ALA A CA 1
ATOM 2199 C C . ALA A 1 292 ? 75.227 31.717 57.313 1.00 20.65 292 ALA A C 1
ATOM 2200 O O . ALA A 1 292 ? 76.149 32.316 56.769 1.00 21.80 292 ALA A O 1
ATOM 2202 N N . SER A 1 293 ? 74.310 32.347 58.032 1.00 20.84 293 SER A N 1
ATOM 2203 C CA . SER A 1 293 ? 74.361 33.797 58.140 1.00 20.80 293 SER A CA 1
ATOM 2204 C C . SER A 1 293 ? 75.536 34.223 59.022 1.00 25.29 293 SER A C 1
ATOM 2205 O O . SER A 1 293 ? 76.147 35.260 58.779 1.00 22.34 293 SER A O 1
ATOM 2208 N N . ASP A 1 294 ? 75.873 33.415 60.024 1.00 26.16 294 ASP A N 1
ATOM 2209 C CA . ASP A 1 294 ? 77.053 33.708 60.841 1.00 31.18 294 ASP A CA 1
ATOM 2210 C C . ASP A 1 294 ? 78.303 33.747 59.972 1.00 33.58 294 ASP A C 1
ATOM 2211 O O . ASP A 1 294 ? 79.234 34.505 60.245 1.00 31.24 294 ASP A O 1
ATOM 2216 N N . ALA A 1 295 ? 78.324 32.931 58.922 1.00 27.33 295 ALA A N 1
ATOM 2217 C CA . ALA A 1 295 ? 79.492 32.880 58.050 1.00 20.98 295 ALA A CA 1
ATOM 2218 C C . ALA A 1 295 ? 79.418 33.952 56.976 1.00 25.52 295 ALA A C 1
ATOM 2219 O O . ALA A 1 295 ? 80.187 33.922 56.009 1.00 27.45 295 ALA A O 1
ATOM 2221 N N . GLY A 1 296 ? 78.489 34.889 57.139 1.00 22.15 296 GLY A N 1
ATOM 2222 C CA . GLY A 1 296 ? 78.374 36.009 56.216 1.00 23.76 296 GLY A CA 1
ATOM 2223 C C . GLY A 1 296 ? 77.613 35.742 54.925 1.00 25.38 296 GLY A C 1
ATOM 2224 O O . GLY A 1 296 ? 77.613 36.586 54.024 1.00 25.99 296 GLY A O 1
ATOM 2225 N N . LYS A 1 297 ? 76.972 34.580 54.813 1.00 20.73 297 LYS A N 1
ATOM 2226 C CA . LYS A 1 297 ? 76.199 34.274 53.600 1.00 21.32 297 LYS A CA 1
ATOM 2227 C C . LYS A 1 297 ? 74.828 34.928 53.650 1.00 21.69 297 LYS A C 1
ATOM 2228 O O . LYS A 1 297 ? 74.317 35.235 54.727 1.00 23.33 297 LYS A O 1
ATOM 2234 N N . ARG A 1 298 ? 74.221 35.129 52.483 1.00 20.17 298 ARG A N 1
ATOM 2235 C CA . ARG A 1 298 ? 72.887 35.715 52.446 1.00 21.45 298 ARG A CA 1
ATOM 2236 C C . ARG A 1 298 ? 71.836 34.651 52.777 1.00 19.44 298 ARG A C 1
ATOM 2237 O O . ARG A 1 298 ? 71.813 33.590 52.160 1.00 18.25 298 ARG A O 1
ATOM 2245 N N . VAL A 1 299 ? 70.978 34.929 53.758 1.00 14.14 299 VAL A N 1
ATOM 2246 C CA . VAL A 1 299 ? 69.916 33.995 54.126 1.00 19.28 299 VAL A CA 1
ATOM 2247 C C . VAL A 1 299 ? 68.560 34.688 54.082 1.00 19.32 299 VAL A C 1
ATOM 2248 O O . VAL A 1 299 ? 68.420 35.811 54.581 1.00 19.39 299 VAL A O 1
ATOM 2252 N N . ALA A 1 300 ? 67.573 34.036 53.468 1.00 15.39 300 ALA A N 1
ATOM 2253 C CA . ALA A 1 300 ? 66.183 34.490 53.566 1.00 14.07 300 ALA A CA 1
ATOM 2254 C C . ALA A 1 300 ? 65.275 33.335 53.967 1.00 17.26 300 ALA A C 1
ATOM 2255 O O . ALA A 1 300 ? 65.559 32.173 53.666 1.00 15.71 300 ALA A O 1
ATOM 2257 N N . PHE A 1 301 ? 64.184 33.674 54.649 1.00 18.36 301 PHE A N 1
ATOM 2258 C CA . PHE A 1 301 ? 63.187 32.712 55.096 1.00 15.93 301 PHE A CA 1
ATOM 2259 C C . PHE A 1 301 ? 61.916 33.023 54.351 1.00 16.12 301 PHE A C 1
ATOM 2260 O O . PHE A 1 301 ? 61.375 34.125 54.462 1.00 16.97 301 PHE A O 1
ATOM 2268 N N . ILE A 1 302 ? 61.445 32.063 53.571 1.00 12.27 302 ILE A N 1
ATOM 2269 C CA . ILE A 1 302 ? 60.237 32.268 52.776 1.00 11.01 302 ILE A CA 1
ATOM 2270 C C . ILE A 1 302 ? 59.052 31.780 53.605 1.00 15.21 302 ILE A C 1
ATOM 2271 O O . ILE A 1 302 ? 58.708 30.602 53.578 1.00 17.83 302 ILE A O 1
ATOM 2276 N N . ARG A 1 303 ? 58.463 32.692 54.379 1.00 16.44 303 ARG A N 1
ATOM 2277 C CA . ARG A 1 303 ? 57.315 32.352 55.200 1.00 16.04 303 ARG A CA 1
ATOM 2278 C C . ARG A 1 303 ? 56.093 32.235 54.300 1.00 14.47 303 ARG A C 1
ATOM 2279 O O . ARG A 1 303 ? 55.443 33.224 53.983 1.00 13.84 303 ARG A O 1
ATOM 2287 N N . THR A 1 304 ? 55.793 31.009 53.889 1.00 19.66 304 THR A N 1
ATOM 2288 C CA . THR A 1 304 ? 54.750 30.760 52.908 1.00 21.25 304 THR A CA 1
ATOM 2289 C C . THR A 1 304 ? 53.354 30.654 53.509 1.00 14.22 304 THR A C 1
ATOM 2290 O O . THR A 1 304 ? 53.160 30.073 54.585 1.00 14.89 304 THR A O 1
ATOM 2294 N N . GLY A 1 305 ? 52.386 31.207 52.792 1.00 13.99 305 GLY A N 1
ATOM 2295 C CA . GLY A 1 305 ? 50.985 30.992 53.098 1.00 18.72 305 GLY A CA 1
ATOM 2296 C C . GLY A 1 305 ? 50.594 29.645 52.534 1.00 21.18 305 GLY A C 1
ATOM 2297 O O . GLY A 1 305 ? 51.457 28.827 52.231 1.00 23.09 305 GLY A O 1
ATOM 2298 N N . VAL A 1 306 ? 49.296 29.420 52.391 1.00 13.68 306 VAL A N 1
ATOM 2299 C CA . VAL A 1 306 ? 48.796 28.202 51.795 1.00 16.72 306 VAL A CA 1
ATOM 2300 C C . VAL A 1 306 ? 48.901 28.325 50.277 1.00 15.33 306 VAL A C 1
ATOM 2301 O O . VAL A 1 306 ? 48.260 29.173 49.667 1.00 15.67 306 VAL A O 1
ATOM 2305 N N . ALA A 1 307 ? 49.728 27.481 49.681 1.00 16.55 307 ALA A N 1
ATOM 2306 C CA . ALA A 1 307 ? 49.964 27.536 48.251 1.00 16.47 307 ALA A CA 1
ATOM 2307 C C . ALA A 1 307 ? 48.792 26.930 47.495 1.00 16.51 307 ALA A C 1
ATOM 2308 O O . ALA A 1 307 ? 48.341 25.821 47.799 1.00 19.09 307 ALA A O 1
ATOM 2310 N N . LEU A 1 308 ? 48.279 27.669 46.518 1.00 17.41 308 LEU A N 1
ATOM 2311 C CA . LEU A 1 308 ? 47.137 27.192 45.757 1.00 16.32 308 LEU A CA 1
ATOM 2312 C C . LEU A 1 308 ? 47.609 26.645 44.426 1.00 18.93 308 LEU A C 1
ATOM 2313 O O . LEU A 1 308 ? 48.167 27.381 43.603 1.00 15.26 308 LEU A O 1
ATOM 2318 N N . SER A 1 309 ? 47.375 25.351 44.228 1.00 16.54 309 SER A N 1
ATOM 2319 C CA . SER A 1 309 ? 47.770 24.662 43.004 1.00 17.14 309 SER A CA 1
ATOM 2320 C C . SER A 1 309 ? 46.659 23.726 42.571 1.00 17.59 309 SER A C 1
ATOM 2321 O O . SER A 1 309 ? 46.020 23.077 43.406 1.00 16.10 309 SER A O 1
ATOM 2324 N N . GLY A 1 310 ? 46.440 23.641 41.264 1.00 15.25 310 GLY A N 1
ATOM 2325 C CA . GLY A 1 310 ? 45.451 22.721 40.737 1.00 18.36 310 GLY A CA 1
ATOM 2326 C C . GLY A 1 310 ? 45.877 21.271 40.894 1.00 20.48 310 GLY A C 1
ATOM 2327 O O . GLY A 1 310 ? 45.046 20.369 40.881 1.00 21.71 310 GLY A O 1
ATOM 2328 N N . ARG A 1 311 ? 47.171 21.020 41.042 1.00 20.03 311 ARG A N 1
ATOM 2329 C CA . ARG A 1 311 ? 47.608 19.628 41.027 1.00 19.20 311 ARG A CA 1
ATOM 2330 C C . ARG A 1 311 ? 47.943 19.017 42.387 1.00 25.16 311 ARG A C 1
ATOM 2331 O O . ARG A 1 311 ? 48.305 17.848 42.461 1.00 25.45 311 ARG A O 1
ATOM 2339 N N . GLY A 1 312 ? 47.807 19.777 43.464 1.00 20.25 312 GLY A N 1
ATOM 2340 C CA . GLY A 1 312 ? 48.129 19.206 44.758 1.00 21.42 312 GLY A CA 1
ATOM 2341 C C . GLY A 1 312 ? 47.922 20.209 45.853 1.00 23.75 312 GLY A C 1
ATOM 2342 O O . GLY A 1 312 ? 47.548 21.340 45.585 1.00 20.46 312 GLY A O 1
ATOM 2343 N N . GLY A 1 313 ? 48.162 19.800 47.094 1.00 22.37 313 GLY A N 1
ATOM 2344 C CA . GLY A 1 313 ? 48.029 20.715 48.206 1.00 21.78 313 GLY A CA 1
ATOM 2345 C C . GLY A 1 313 ? 46.578 20.942 48.558 1.00 24.18 313 GLY A C 1
ATOM 2346 O O . GLY A 1 313 ? 45.719 20.135 48.196 1.00 24.03 313 GLY A O 1
ATOM 2355 N N . LEU A 1 315 ? 44.244 23.241 47.619 1.00 18.65 315 LEU A N 1
ATOM 2356 C CA . LEU A 1 315 ? 43.204 23.714 46.708 1.00 17.44 315 LEU A CA 1
ATOM 2357 C C . LEU A 1 315 ? 42.284 22.587 46.197 1.00 18.13 315 LEU A C 1
ATOM 2358 O O . LEU A 1 315 ? 41.063 22.709 46.252 1.00 23.86 315 LEU A O 1
ATOM 2363 N N . PRO A 1 316 ? 42.865 21.494 45.682 1.00 19.32 316 PRO A N 1
ATOM 2364 C CA . PRO A 1 316 ? 41.983 20.423 45.195 1.00 20.63 316 PRO A CA 1
ATOM 2365 C C . PRO A 1 316 ? 41.148 19.833 46.334 1.00 25.04 316 PRO A C 1
ATOM 2366 O O . PRO A 1 316 ? 39.982 19.482 46.114 1.00 23.27 316 PRO A O 1
ATOM 2370 N N . LEU A 1 317 ? 41.731 19.737 47.528 1.00 23.28 317 LEU A N 1
ATOM 2371 C CA . LEU A 1 317 ? 40.998 19.233 48.691 1.00 26.50 317 LEU A CA 1
ATOM 2372 C C . LEU A 1 317 ? 39.846 20.175 49.012 1.00 31.57 317 LEU A C 1
ATOM 2373 O O . LEU A 1 317 ? 38.716 19.736 49.211 1.00 35.28 317 LEU A O 1
ATOM 2378 N N . LEU A 1 318 ? 40.119 21.473 49.052 1.00 28.80 318 LEU A N 1
ATOM 2379 C CA . LEU A 1 318 ? 39.037 22.425 49.245 1.00 27.50 318 LEU A CA 1
ATOM 2380 C C . LEU A 1 318 ? 38.013 22.225 48.132 1.00 37.51 318 LEU A C 1
ATOM 2381 O O . LEU A 1 318 ? 36.910 21.776 48.399 1.00 48.19 318 LEU A O 1
ATOM 2386 N N . LYS A 1 319 ? 38.385 22.500 46.887 1.00 33.12 319 LYS A N 1
ATOM 2387 C CA . LYS A 1 319 ? 37.479 22.268 45.767 1.00 39.17 319 LYS A CA 1
ATOM 2388 C C . LYS A 1 319 ? 36.570 21.051 45.978 1.00 42.71 319 LYS A C 1
ATOM 2389 O O . LYS A 1 319 ? 35.387 21.113 45.660 1.00 48.63 319 LYS A O 1
ATOM 2395 N N . THR A 1 320 ? 37.109 19.954 46.511 1.00 41.84 320 THR A N 1
ATOM 2396 C CA . THR A 1 320 ? 36.311 18.739 46.726 1.00 46.20 320 THR A CA 1
ATOM 2397 C C . THR A 1 320 ? 35.267 18.906 47.841 1.00 53.60 320 THR A C 1
ATOM 2398 O O . THR A 1 320 ? 34.130 18.453 47.702 1.00 54.85 320 THR A O 1
ATOM 2402 N N . LEU A 1 321 ? 35.664 19.560 48.934 1.00 56.73 321 LEU A N 1
ATOM 2403 C CA . LEU A 1 321 ? 34.793 19.826 50.087 1.00 61.41 321 LEU A CA 1
ATOM 2404 C C . LEU A 1 321 ? 33.642 20.761 49.743 1.00 67.39 321 LEU A C 1
ATOM 2405 O O . LEU A 1 321 ? 33.269 21.637 50.521 1.00 70.22 321 LEU A O 1
ATOM 2410 N N . PHE A 1 322 ? 33.106 20.574 48.551 1.00 68.81 322 PHE A N 1
ATOM 2411 C CA . PHE A 1 322 ? 32.038 21.390 48.021 1.00 68.99 322 PHE A CA 1
ATOM 2412 C C . PHE A 1 322 ? 31.385 20.420 47.040 1.00 69.36 322 PHE A C 1
ATOM 2413 O O . PHE A 1 322 ? 30.844 20.787 45.995 1.00 71.56 322 PHE A O 1
ATOM 2421 N N . SER A 1 323 ? 31.494 19.149 47.440 1.00 66.29 323 SER A N 1
ATOM 2422 C CA . SER A 1 323 ? 30.836 17.996 46.836 1.00 63.60 323 SER A CA 1
ATOM 2423 C C . SER A 1 323 ? 30.288 17.110 47.953 1.00 62.19 323 SER A C 1
ATOM 2424 O O . SER A 1 323 ? 29.599 17.583 48.858 1.00 62.09 323 SER A O 1
ATOM 2426 N N . GLY A 1 327 ? 32.831 21.131 54.053 1.00 73.98 327 GLY A N 1
ATOM 2427 C CA . GLY A 1 327 ? 31.814 21.773 53.240 1.00 73.04 327 GLY A CA 1
ATOM 2428 C C . GLY A 1 327 ? 31.066 22.845 54.008 1.00 72.75 327 GLY A C 1
ATOM 2429 O O . GLY A 1 327 ? 30.511 22.584 55.075 1.00 73.85 327 GLY A O 1
ATOM 2430 N N . GLY A 1 328 ? 31.049 24.057 53.466 1.00 72.28 328 GLY A N 1
ATOM 2431 C CA . GLY A 1 328 ? 30.384 25.169 54.122 1.00 66.64 328 GLY A CA 1
ATOM 2432 C C . GLY A 1 328 ? 31.327 25.967 55.003 1.00 59.38 328 GLY A C 1
ATOM 2433 O O . GLY A 1 328 ? 32.442 25.538 55.293 1.00 59.13 328 GLY A O 1
ATOM 2434 N N . LYS A 1 329 ? 30.869 27.132 55.440 1.00 52.48 329 LYS A N 1
ATOM 2435 C CA . LYS A 1 329 ? 31.695 28.040 56.224 1.00 48.10 329 LYS A CA 1
ATOM 2436 C C . LYS A 1 329 ? 31.934 27.545 57.658 1.00 43.34 329 LYS A C 1
ATOM 2437 O O . LYS A 1 329 ? 31.059 26.931 58.275 1.00 37.80 329 LYS A O 1
ATOM 2443 N N . PHE A 1 330 ? 33.130 27.816 58.174 1.00 38.79 330 PHE A N 1
ATOM 2444 C CA . PHE A 1 330 ? 33.542 27.319 59.485 1.00 35.81 330 PHE A CA 1
ATOM 2445 C C . PHE A 1 330 ? 33.321 28.341 60.604 1.00 34.42 330 PHE A C 1
ATOM 2446 O O . PHE A 1 330 ? 33.862 29.450 60.573 1.00 31.23 330 PHE A O 1
ATOM 2454 N N . GLY A 1 331 ? 32.522 27.957 61.599 1.00 32.37 331 GLY A N 1
ATOM 2455 C CA . GLY A 1 331 ? 32.233 28.829 62.726 1.00 33.83 331 GLY A CA 1
ATOM 2456 C C . GLY A 1 331 ? 31.805 30.225 62.306 1.00 39.30 331 GLY A C 1
ATOM 2457 O O . GLY A 1 331 ? 30.855 30.378 61.537 1.00 37.51 331 GLY A O 1
ATOM 2458 N N . ASP A 1 332 ? 32.521 31.228 62.819 1.00 44.60 332 ASP A N 1
ATOM 2459 C CA . ASP A 1 332 ? 32.346 32.654 62.493 1.00 45.13 332 ASP A CA 1
ATOM 2460 C C . ASP A 1 332 ? 32.394 32.991 61.004 1.00 38.76 332 ASP A C 1
ATOM 2461 O O . ASP A 1 332 ? 31.708 33.901 60.536 1.00 39.38 332 ASP A O 1
ATOM 2466 N N . GLY A 1 333 ? 33.252 32.288 60.276 1.00 28.39 333 GLY A N 1
ATOM 2467 C CA . GLY A 1 333 ? 33.596 32.675 58.924 1.00 28.50 333 GLY A CA 1
ATOM 2468 C C . GLY A 1 333 ? 34.619 33.799 58.900 1.00 26.18 333 GLY A C 1
ATOM 2469 O O . GLY A 1 333 ? 35.069 34.206 57.827 1.00 28.79 333 GLY A O 1
ATOM 2470 N N . THR A 1 334 ? 35.007 34.303 60.068 1.00 21.96 334 THR A N 1
ATOM 2471 C CA . THR A 1 334 ? 35.926 35.453 60.113 1.00 24.70 334 THR A CA 1
ATOM 2472 C C . THR A 1 334 ? 37.415 35.086 60.088 1.00 25.83 334 THR A C 1
ATOM 2473 O O . THR A 1 334 ? 38.261 35.970 60.068 1.00 27.70 334 THR A O 1
ATOM 2477 N N . SER A 1 335 ? 37.730 33.794 60.106 1.00 26.61 335 SER A N 1
ATOM 2478 C CA . SER A 1 335 ? 39.119 33.333 60.070 1.00 25.14 335 SER A CA 1
ATOM 2479 C C . SER A 1 335 ? 39.819 33.794 58.799 1.00 23.42 335 SER A C 1
ATOM 2480 O O . SER A 1 335 ? 39.283 33.627 57.702 1.00 23.30 335 SER A O 1
ATOM 2483 N N . TRP A 1 336 ? 41.013 34.362 58.945 1.00 23.88 336 TRP A N 1
ATOM 2484 C CA . TRP A 1 336 ? 41.753 34.888 57.799 1.00 21.39 336 TRP A CA 1
ATOM 2485 C C . TRP A 1 336 ? 42.579 33.796 57.137 1.00 23.75 336 TRP A C 1
ATOM 2486 O O . TRP A 1 336 ? 43.407 33.146 57.775 1.00 21.46 336 TRP A O 1
ATOM 2497 N N . PHE A 1 337 ? 42.336 33.604 55.845 1.00 21.49 337 PHE A N 1
ATOM 2498 C CA . PHE A 1 337 ? 42.994 32.576 55.061 1.00 19.09 337 PHE A CA 1
ATOM 2499 C C . PHE A 1 337 ? 44.174 33.223 54.335 1.00 20.48 337 PHE A C 1
ATOM 2500 O O . PHE A 1 337 ? 43.989 34.058 53.460 1.00 18.84 337 PHE A O 1
ATOM 2508 N N . SER A 1 338 ? 45.381 32.847 54.736 1.00 21.51 338 SER A N 1
ATOM 2509 C CA . SER A 1 338 ? 46.608 33.411 54.183 1.00 20.49 338 SER A CA 1
ATOM 2510 C C . SER A 1 338 ? 47.107 32.512 53.038 1.00 19.00 338 SER A C 1
ATOM 2511 O O . SER A 1 338 ? 47.638 31.415 53.271 1.00 20.16 338 SER A O 1
ATOM 2514 N N . TRP A 1 339 ? 46.908 32.976 51.804 1.00 21.17 339 TRP A N 1
ATOM 2515 C CA . TRP A 1 339 ? 47.071 32.135 50.614 1.00 17.22 339 TRP A CA 1
ATOM 2516 C C . TRP A 1 339 ? 48.041 32.772 49.634 1.00 15.18 339 TRP A C 1
ATOM 2517 O O . TRP A 1 339 ? 48.261 33.975 49.669 1.00 17.40 339 TRP A O 1
ATOM 2528 N N . ILE A 1 340 ? 48.603 31.955 48.748 1.00 16.24 340 ILE A N 1
ATOM 2529 C CA . ILE A 1 340 ? 49.374 32.472 47.621 1.00 12.50 340 ILE A CA 1
ATOM 2530 C C . ILE A 1 340 ? 49.232 31.519 46.422 1.00 12.47 340 ILE A C 1
ATOM 2531 O O . ILE A 1 340 ? 49.180 30.301 46.590 1.00 15.78 340 ILE A O 1
ATOM 2536 N N . ALA A 1 341 ? 49.126 32.073 45.221 1.00 12.28 341 ALA A N 1
ATOM 2537 C CA . ALA A 1 341 ? 49.041 31.243 44.015 1.00 14.08 341 ALA A CA 1
ATOM 2538 C C . ALA A 1 341 ? 50.382 30.564 43.859 1.00 15.67 341 ALA A C 1
ATOM 2539 O O . ALA A 1 341 ? 51.420 31.160 44.163 1.00 14.29 341 ALA A O 1
ATOM 2541 N N . ILE A 1 342 ? 50.381 29.302 43.444 1.00 16.38 342 ILE A N 1
ATOM 2542 C CA . ILE A 1 342 ? 51.651 28.589 43.388 1.00 13.27 342 ILE A CA 1
ATOM 2543 C C . ILE A 1 342 ? 52.682 29.323 42.510 1.00 15.58 342 ILE A C 1
ATOM 2544 O O . ILE A 1 342 ? 53.874 29.359 42.835 1.00 13.63 342 ILE A O 1
ATOM 2549 N N . ASP A 1 343 ? 52.230 29.929 41.419 1.00 14.05 343 ASP A N 1
ATOM 2550 C CA . ASP A 1 343 ? 53.170 30.610 40.537 1.00 14.13 343 ASP A CA 1
ATOM 2551 C C . ASP A 1 343 ? 53.813 31.800 41.240 1.00 13.75 343 ASP A C 1
ATOM 2552 O O . ASP A 1 343 ? 55.002 32.075 41.057 1.00 12.96 343 ASP A O 1
ATOM 2557 N N . ASP A 1 344 ? 53.038 32.511 42.054 1.00 15.88 344 ASP A N 1
ATOM 2558 C CA . ASP A 1 344 ? 53.619 33.616 42.807 1.00 13.68 344 ASP A CA 1
ATOM 2559 C C . ASP A 1 344 ? 54.644 33.139 43.830 1.00 16.60 344 ASP A C 1
ATOM 2560 O O . ASP A 1 344 ? 55.628 33.836 44.087 1.00 13.61 344 ASP A O 1
ATOM 2565 N N . LEU A 1 345 ? 54.422 31.952 44.394 1.00 11.99 345 LEU A N 1
ATOM 2566 C CA . LEU A 1 345 ? 55.351 31.402 45.370 1.00 12.05 345 LEU A CA 1
ATOM 2567 C C . LEU A 1 345 ? 56.687 31.049 44.709 1.00 15.18 345 LEU A C 1
ATOM 2568 O O . LEU A 1 345 ? 57.746 31.457 45.204 1.00 13.65 345 LEU A O 1
ATOM 2573 N N . THR A 1 346 ? 56.650 30.319 43.590 1.00 12.54 346 THR A N 1
ATOM 2574 C CA . THR A 1 346 ? 57.897 30.041 42.883 1.00 14.51 346 THR A CA 1
ATOM 2575 C C . THR A 1 346 ? 58.576 31.332 42.389 1.00 12.09 346 THR A C 1
ATOM 2576 O O . THR A 1 346 ? 59.801 31.445 42.473 1.00 14.62 346 THR A O 1
ATOM 2580 N N . ASP A 1 347 ? 57.796 32.298 41.890 1.00 11.83 347 ASP A N 1
ATOM 2581 C CA . ASP A 1 347 ? 58.366 33.603 41.522 1.00 12.49 347 ASP A CA 1
ATOM 2582 C C . ASP A 1 347 ? 59.190 34.170 42.673 1.00 15.45 347 ASP A C 1
ATOM 2583 O O . ASP A 1 347 ? 60.283 34.712 42.473 1.00 11.51 347 ASP A O 1
ATOM 2588 N N . ILE A 1 348 ? 58.649 34.059 43.887 1.00 15.35 348 ILE A N 1
ATOM 2589 C CA . ILE A 1 348 ? 59.319 34.617 45.062 1.00 10.46 348 ILE A CA 1
ATOM 2590 C C . ILE A 1 348 ? 60.605 33.856 45.360 1.00 12.70 348 ILE A C 1
ATOM 2591 O O . ILE A 1 348 ? 61.637 34.462 45.643 1.00 11.94 348 ILE A O 1
ATOM 2596 N N . TYR A 1 349 ? 60.563 32.532 45.272 1.00 9.02 349 TYR A N 1
ATOM 2597 C CA . TYR A 1 349 ? 61.793 31.756 45.436 1.00 12.69 349 TYR A CA 1
ATOM 2598 C C . TYR A 1 349 ? 62.829 32.140 44.387 1.00 15.34 349 TYR A C 1
ATOM 2599 O O . TYR A 1 349 ? 64.004 32.369 44.694 1.00 13.71 349 TYR A O 1
ATOM 2608 N N . TYR A 1 350 ? 62.375 32.186 43.140 1.00 17.59 350 TYR A N 1
ATOM 2609 C CA . TYR A 1 350 ? 63.241 32.476 42.002 1.00 13.48 350 TYR A CA 1
ATOM 2610 C C . TYR A 1 350 ? 63.875 33.844 42.206 1.00 15.98 350 TYR A C 1
ATOM 2611 O O . TYR A 1 350 ? 65.097 33.987 42.130 1.00 17.40 350 TYR A O 1
ATOM 2620 N N . ARG A 1 351 ? 63.052 34.843 42.518 1.00 14.50 351 ARG A N 1
ATOM 2621 C CA . ARG A 1 351 ? 63.580 36.160 42.827 1.00 13.82 351 ARG A CA 1
ATOM 2622 C C . ARG A 1 351 ? 64.597 36.127 43.968 1.00 16.90 351 ARG A C 1
ATOM 2623 O O . ARG A 1 351 ? 65.655 36.760 43.881 1.00 14.51 351 ARG A O 1
ATOM 2631 N N . ALA A 1 352 ? 64.272 35.416 45.049 1.00 14.53 352 ALA A N 1
ATOM 2632 C CA . ALA A 1 352 ? 65.190 35.350 46.194 1.00 13.95 352 ALA A CA 1
ATOM 2633 C C . ALA A 1 352 ? 66.554 34.803 45.766 1.00 15.04 352 ALA A C 1
ATOM 2634 O O . ALA A 1 352 ? 67.602 35.269 46.216 1.00 15.58 352 ALA A O 1
ATOM 2636 N N . ILE A 1 353 ? 66.528 33.803 44.891 1.00 11.38 353 ILE A N 1
ATOM 2637 C CA . ILE A 1 353 ? 67.757 33.194 44.408 1.00 14.10 353 ILE A CA 1
ATOM 2638 C C . ILE A 1 353 ? 68.688 34.211 43.743 1.00 16.38 353 ILE A C 1
ATOM 2639 O O . ILE A 1 353 ? 69.891 34.245 44.037 1.00 19.08 353 ILE A O 1
ATOM 2644 N N . VAL A 1 354 ? 68.134 35.057 42.879 1.00 16.83 354 VAL A N 1
ATOM 2645 C CA . VAL A 1 354 ? 68.957 35.960 42.052 1.00 17.27 354 VAL A CA 1
ATOM 2646 C C . VAL A 1 354 ? 69.090 37.392 42.579 1.00 22.04 354 VAL A C 1
ATOM 2647 O O . VAL A 1 354 ? 70.016 38.106 42.202 1.00 25.44 354 VAL A O 1
ATOM 2651 N N . ASP A 1 355 ? 68.186 37.803 43.465 1.00 21.20 355 ASP A N 1
ATOM 2652 C CA . ASP A 1 355 ? 68.106 39.201 43.886 1.00 18.83 355 ASP A CA 1
ATOM 2653 C C . ASP A 1 355 ? 68.729 39.406 45.264 1.00 19.80 355 ASP A C 1
ATOM 2654 O O . ASP A 1 355 ? 68.130 39.071 46.286 1.00 18.50 355 ASP A O 1
ATOM 2659 N N . ALA A 1 356 ? 69.935 39.959 45.287 1.00 19.76 356 ALA A N 1
ATOM 2660 C CA . ALA A 1 356 ? 70.643 40.166 46.543 1.00 22.45 356 ALA A CA 1
ATOM 2661 C C . ALA A 1 356 ? 69.922 41.136 47.492 1.00 25.52 356 ALA A C 1
ATOM 2662 O O . ALA A 1 356 ? 70.335 41.279 48.632 1.00 26.19 356 ALA A O 1
ATOM 2664 N N . GLN A 1 357 ? 68.853 41.791 47.032 1.00 18.13 357 GLN A N 1
ATOM 2665 C CA . GLN A 1 357 ? 68.062 42.664 47.910 1.00 24.38 357 GLN A CA 1
ATOM 2666 C C . GLN A 1 357 ? 67.247 41.863 48.916 1.00 27.62 357 GLN A C 1
ATOM 2667 O O . GLN A 1 357 ? 66.781 42.393 49.931 1.00 29.66 357 GLN A O 1
ATOM 2673 N N . ILE A 1 358 ? 67.054 40.588 48.616 1.00 21.26 358 ILE A N 1
ATOM 2674 C CA . ILE A 1 358 ? 66.186 39.737 49.424 1.00 17.84 358 ILE A CA 1
ATOM 2675 C C . ILE A 1 358 ? 66.967 39.038 50.526 1.00 20.51 358 ILE A C 1
ATOM 2676 O O . ILE A 1 358 ? 67.821 38.192 50.260 1.00 19.77 358 ILE A O 1
ATOM 2681 N N . SER A 1 359 ? 66.684 39.400 51.771 1.00 17.25 359 SER A N 1
ATOM 2682 C CA . SER A 1 359 ? 67.292 38.688 52.884 1.00 20.98 359 SER A CA 1
ATOM 2683 C C . SER A 1 359 ? 66.427 38.820 54.127 1.00 19.99 359 SER A C 1
ATOM 2684 O O . SER A 1 359 ? 65.584 39.724 54.211 1.00 16.15 359 SER A O 1
ATOM 2687 N N . GLY A 1 360 ? 66.622 37.912 55.082 1.00 14.22 360 GLY A N 1
ATOM 2688 C CA . GLY A 1 360 ? 65.773 37.877 56.268 1.00 16.84 360 GLY A CA 1
ATOM 2689 C C . GLY A 1 360 ? 64.431 37.245 55.942 1.00 21.10 360 GLY A C 1
ATOM 2690 O O . GLY A 1 360 ? 64.287 36.578 54.906 1.00 19.65 360 GLY A O 1
ATOM 2691 N N . PRO A 1 361 ? 63.438 37.441 56.817 1.00 16.99 361 PRO A N 1
ATOM 2692 C CA . PRO A 1 361 ? 62.104 36.871 56.590 1.00 16.84 361 PRO A CA 1
ATOM 2693 C C . PRO A 1 361 ? 61.361 37.546 55.430 1.00 21.26 361 PRO A C 1
ATOM 2694 O O . PRO A 1 361 ? 61.409 38.764 55.300 1.00 18.01 361 PRO A O 1
ATOM 2698 N N . ILE A 1 362 ? 60.700 36.754 54.588 1.00 15.87 362 ILE A N 1
ATOM 2699 C CA . ILE A 1 362 ? 59.851 37.295 53.539 1.00 14.14 362 ILE A CA 1
ATOM 2700 C C . ILE A 1 362 ? 58.480 36.632 53.635 1.00 16.72 362 ILE A C 1
ATOM 2701 O O . ILE A 1 362 ? 58.391 35.411 53.593 1.00 17.59 362 ILE A O 1
ATOM 2706 N N . ASN A 1 363 ? 57.414 37.414 53.810 1.00 16.00 363 ASN A N 1
ATOM 2707 C CA . ASN A 1 363 ? 56.074 36.834 53.772 1.00 17.13 363 ASN A CA 1
ATOM 2708 C C . ASN A 1 363 ? 55.716 36.509 52.322 1.00 16.66 363 ASN A C 1
ATOM 2709 O O . ASN A 1 363 ? 55.504 37.417 51.513 1.00 17.61 363 ASN A O 1
ATOM 2714 N N . ALA A 1 364 ? 55.671 35.226 51.979 1.00 17.07 364 ALA A N 1
ATOM 2715 C CA . ALA A 1 364 ? 55.282 34.846 50.619 1.00 15.33 364 ALA A CA 1
ATOM 2716 C C . ALA A 1 364 ? 53.799 34.544 50.622 1.00 14.87 364 ALA A C 1
ATOM 2717 O O . ALA A 1 364 ? 53.388 33.395 50.751 1.00 14.14 364 ALA A O 1
ATOM 2719 N N . VAL A 1 365 ? 53.008 35.605 50.524 1.00 12.99 365 VAL A N 1
ATOM 2720 C CA . VAL A 1 365 ? 51.559 35.533 50.563 1.00 14.89 365 VAL A CA 1
ATOM 2721 C C . VAL A 1 365 ? 51.061 36.556 49.560 1.00 15.00 365 VAL A C 1
ATOM 2722 O O . VAL A 1 365 ? 51.727 37.553 49.308 1.00 16.03 365 VAL A O 1
ATOM 2726 N N . ALA A 1 366 ? 49.902 36.306 48.967 1.00 15.17 366 ALA A N 1
ATOM 2727 C CA . ALA A 1 366 ? 49.293 37.306 48.101 1.00 15.51 366 ALA A CA 1
ATOM 2728 C C . ALA A 1 366 ? 48.947 38.542 48.929 1.00 18.52 366 ALA A C 1
ATOM 2729 O O . ALA A 1 366 ? 48.732 38.436 50.130 1.00 20.36 366 ALA A O 1
ATOM 2731 N N . PRO A 1 367 ? 48.921 39.722 48.288 1.00 20.01 367 PRO A N 1
ATOM 2732 C CA . PRO A 1 367 ? 48.575 40.989 48.943 1.00 25.30 367 PRO A CA 1
ATOM 2733 C C . PRO A 1 367 ? 47.210 40.944 49.646 1.00 30.02 367 PRO A C 1
ATOM 2734 O O . PRO A 1 367 ? 46.998 41.725 50.568 1.00 30.41 367 PRO A O 1
ATOM 2738 N N . ASN A 1 368 ? 46.316 40.048 49.226 1.00 26.61 368 ASN A N 1
ATOM 2739 C CA . ASN A 1 368 ? 44.929 40.060 49.706 1.00 26.81 368 ASN A CA 1
ATOM 2740 C C . ASN A 1 368 ? 44.443 38.778 50.389 1.00 24.71 368 ASN A C 1
ATOM 2741 O O . ASN A 1 368 ? 43.774 37.953 49.759 1.00 23.58 368 ASN A O 1
ATOM 2746 N N . PRO A 1 369 ? 44.749 38.614 51.689 1.00 22.39 369 PRO A N 1
ATOM 2747 C 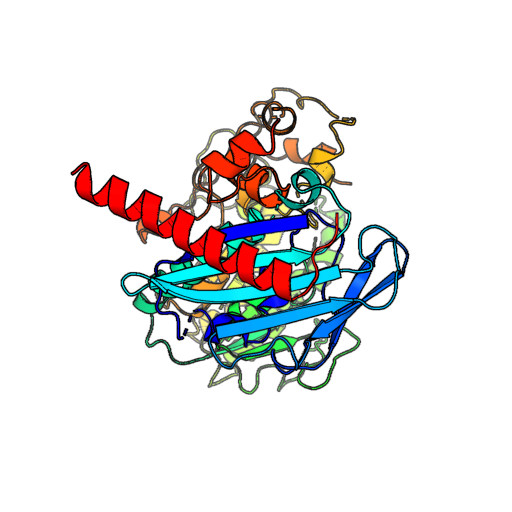CA . PRO A 1 369 ? 44.160 37.479 52.413 1.00 22.44 369 PRO A CA 1
ATOM 2748 C C . PRO A 1 369 ? 42.633 37.624 52.477 1.00 22.01 369 PRO A C 1
ATOM 2749 O O . PRO A 1 369 ? 42.141 38.747 52.417 1.00 25.20 369 PRO A O 1
ATOM 2753 N N . VAL A 1 370 ? 41.896 36.518 52.568 1.00 23.05 370 VAL A N 1
ATOM 2754 C CA . VAL A 1 370 ? 40.434 36.581 52.574 1.00 24.65 370 VAL A CA 1
ATOM 2755 C C . VAL A 1 370 ? 39.852 35.841 53.765 1.00 22.37 370 VAL A C 1
ATOM 2756 O O . VAL A 1 370 ? 40.512 34.979 54.349 1.00 20.17 370 VAL A O 1
ATOM 2760 N N . SER A 1 371 ? 38.610 36.171 54.119 1.00 23.23 371 SER A N 1
ATOM 2761 C CA . SER A 1 371 ? 37.914 35.483 55.211 1.00 23.25 371 SER A CA 1
ATOM 2762 C C . SER A 1 371 ? 37.501 34.074 54.803 1.00 25.39 371 SER A C 1
ATOM 2763 O O . SER A 1 371 ? 37.271 33.798 53.621 1.00 30.35 371 SER A O 1
ATOM 2766 N N . ASN A 1 372 ? 37.409 33.178 55.776 1.00 26.82 372 ASN A N 1
ATOM 2767 C CA . ASN A 1 372 ? 36.870 31.846 55.525 1.00 30.31 372 ASN A CA 1
ATOM 2768 C C . ASN A 1 372 ? 35.524 31.926 54.794 1.00 28.60 372 ASN A C 1
ATOM 2769 O O . ASN A 1 372 ? 35.259 31.160 53.863 1.00 30.21 372 ASN A O 1
ATOM 2774 N N . ALA A 1 373 ? 34.675 32.855 55.223 1.00 29.14 373 ALA A N 1
ATOM 2775 C CA . ALA A 1 373 ? 33.375 33.053 54.581 1.00 32.32 373 ALA A CA 1
ATOM 2776 C C . ALA A 1 373 ? 33.535 33.390 53.099 1.00 33.86 373 ALA A C 1
ATOM 2777 O O . ALA A 1 373 ? 32.817 32.865 52.251 1.00 34.96 373 ALA A O 1
ATOM 2779 N N . ASP A 1 374 ? 34.486 34.260 52.785 1.00 32.99 374 ASP A N 1
ATOM 2780 C CA . ASP A 1 374 ? 34.671 34.676 51.394 1.00 33.40 374 ASP A CA 1
ATOM 2781 C C . ASP A 1 374 ? 35.248 33.561 50.527 1.00 37.39 374 ASP A C 1
ATOM 2782 O O . ASP A 1 374 ? 34.799 33.356 49.396 1.00 39.74 374 ASP A O 1
ATOM 2795 N N . THR A 1 376 ? 34.802 30.500 50.977 1.00 40.35 376 THR A N 1
ATOM 2796 C CA . THR A 1 376 ? 33.698 29.559 50.828 1.00 46.46 376 THR A CA 1
ATOM 2797 C C . THR A 1 376 ? 32.836 29.904 49.616 1.00 46.66 376 THR A C 1
ATOM 2798 O O . THR A 1 376 ? 32.575 29.049 48.771 1.00 48.12 376 THR A O 1
ATOM 2802 N N . LYS A 1 377 ? 32.404 31.159 49.539 1.00 43.98 377 LYS A N 1
ATOM 2803 C CA . LYS A 1 377 ? 31.588 31.632 48.425 1.00 44.70 377 LYS A CA 1
ATOM 2804 C C . LYS A 1 377 ? 32.309 31.440 47.099 1.00 46.73 377 LYS A C 1
ATOM 2805 O O . LYS A 1 377 ? 31.743 30.919 46.135 1.00 47.56 377 LYS A O 1
ATOM 2807 N N . ILE A 1 378 ? 33.565 31.878 47.066 1.00 45.91 378 ILE A N 1
ATOM 2808 C CA . ILE A 1 378 ? 34.368 31.861 45.852 1.00 47.69 378 ILE A CA 1
ATOM 2809 C C . ILE A 1 378 ? 34.493 30.463 45.259 1.00 49.89 378 ILE A C 1
ATOM 2810 O O . ILE A 1 378 ? 34.393 30.286 44.041 1.00 52.51 378 ILE A O 1
ATOM 2815 N N . LEU A 1 379 ? 34.684 29.468 46.118 1.00 50.41 379 LEU A N 1
ATOM 2816 C CA . LEU A 1 379 ? 34.832 28.089 45.655 1.00 56.56 379 LEU A CA 1
ATOM 2817 C C . LEU A 1 379 ? 33.567 27.522 45.013 1.00 64.85 379 LEU A C 1
ATOM 2818 O O . LEU A 1 379 ? 33.608 26.477 44.360 1.00 69.93 379 LEU A O 1
ATOM 2823 N N . ALA A 1 380 ? 32.450 28.215 45.193 1.00 66.99 380 ALA A N 1
ATOM 2824 C CA . ALA A 1 380 ? 31.205 27.818 44.557 1.00 69.39 380 ALA A CA 1
ATOM 2825 C C . ALA A 1 380 ? 30.898 28.706 43.347 1.00 70.40 380 ALA A C 1
ATOM 2826 O O . ALA A 1 380 ? 30.374 28.235 42.337 1.00 70.27 380 ALA A O 1
ATOM 2828 N N . THR A 1 381 ? 31.232 29.989 43.445 1.00 72.82 381 THR A N 1
ATOM 2829 C CA . THR A 1 381 ? 31.095 30.899 42.302 1.00 74.53 381 THR A CA 1
ATOM 2830 C C . THR A 1 381 ? 32.372 30.914 41.458 1.00 75.15 381 THR A C 1
ATOM 2831 O O . THR A 1 381 ? 32.941 29.856 41.159 1.00 74.69 381 THR A O 1
ATOM 2835 N N . GLN A 1 403 ? 41.508 16.110 53.825 1.00 66.30 403 GLN A N 1
ATOM 2836 C CA . GLN A 1 403 ? 42.712 15.641 54.509 1.00 66.11 403 GLN A CA 1
ATOM 2837 C C . GLN A 1 403 ? 43.496 16.797 55.132 1.00 65.14 403 GLN A C 1
ATOM 2838 O O . GLN A 1 403 ? 44.625 17.082 54.732 1.00 66.11 403 GLN A O 1
ATOM 2840 N N . GLY A 1 404 ? 42.894 17.456 56.117 1.00 63.27 404 GLY A N 1
ATOM 2841 C CA . GLY A 1 404 ? 43.500 18.621 56.736 1.00 57.19 404 GLY A CA 1
ATOM 2842 C C . GLY A 1 404 ? 42.907 19.918 56.214 1.00 54.19 404 GLY A C 1
ATOM 2843 O O . GLY A 1 404 ? 43.070 20.974 56.830 1.00 56.20 404 GLY A O 1
ATOM 2844 N N . ALA A 1 405 ? 42.223 19.840 55.074 1.00 46.15 405 ALA A N 1
ATOM 2845 C CA . ALA A 1 405 ? 41.557 21.003 54.498 1.00 43.87 405 ALA A CA 1
ATOM 2846 C C . ALA A 1 405 ? 40.430 21.506 55.399 1.00 45.27 405 ALA A C 1
ATOM 2847 O O . ALA A 1 405 ? 40.185 22.712 55.514 1.00 40.20 405 ALA A O 1
ATOM 2849 N N . GLU A 1 406 ? 39.752 20.565 56.043 1.00 44.43 406 GLU A N 1
ATOM 2850 C CA . GLU A 1 406 ? 38.560 20.865 56.813 1.00 43.16 406 GLU A CA 1
ATOM 2851 C C . GLU A 1 406 ? 38.874 21.765 58.008 1.00 39.82 406 GLU A C 1
ATOM 2852 O O . GLU A 1 406 ? 38.001 22.471 58.503 1.00 44.08 406 GLU A O 1
ATOM 2858 N N . GLU A 1 407 ? 40.131 21.752 58.443 1.00 32.73 407 GLU A N 1
ATOM 2859 C CA . GLU A 1 407 ? 40.549 22.448 59.655 1.00 36.26 407 GLU A CA 1
ATOM 2860 C C . GLU A 1 407 ? 41.385 23.698 59.368 1.00 36.65 407 GLU A C 1
ATOM 2861 O O . GLU A 1 407 ? 41.897 24.328 60.296 1.00 32.44 407 GLU A O 1
ATOM 2867 N N . LEU A 1 408 ? 41.532 24.045 58.091 1.00 27.01 408 LEU A N 1
ATOM 2868 C CA . LEU A 1 408 ? 42.296 25.228 57.701 1.00 29.52 408 LEU A CA 1
ATOM 2869 C C . LEU A 1 408 ? 41.721 26.471 58.360 1.00 26.27 408 LEU A C 1
ATOM 2870 O O . LEU A 1 408 ? 42.451 27.410 58.698 1.00 27.30 408 LEU A O 1
ATOM 2875 N N . ALA A 1 409 ? 40.406 26.472 58.547 1.00 25.42 409 ALA A N 1
ATOM 2876 C CA . ALA A 1 409 ? 39.734 27.619 59.157 1.00 28.50 409 ALA A CA 1
ATOM 2877 C C . ALA A 1 409 ? 40.021 27.719 60.639 1.00 29.89 409 ALA A C 1
ATOM 2878 O O . ALA A 1 409 ? 39.598 28.674 61.281 1.00 31.10 409 ALA A O 1
ATOM 2880 N N . LEU A 1 410 ? 40.727 26.731 61.188 1.00 30.05 410 LEU A N 1
ATOM 2881 C CA . LEU A 1 410 ? 41.160 26.822 62.573 1.00 27.56 410 LEU A CA 1
ATOM 2882 C C . LEU A 1 410 ? 42.288 27.838 62.710 1.00 29.66 410 LEU A C 1
ATOM 2883 O O . LEU A 1 410 ? 42.521 28.375 63.794 1.00 27.79 410 LEU A O 1
ATOM 2888 N N . ALA A 1 411 ? 42.983 28.098 61.609 1.00 27.11 411 ALA A N 1
ATOM 2889 C CA . ALA A 1 411 ? 44.000 29.140 61.576 1.00 27.01 411 ALA A CA 1
ATOM 2890 C C . ALA A 1 411 ? 43.389 30.476 61.153 1.00 28.13 411 ALA A C 1
ATOM 2891 O O . ALA A 1 411 ? 42.368 30.517 60.467 1.00 31.20 411 ALA A O 1
ATOM 2893 N N . SER A 1 412 ? 44.014 31.565 61.582 1.00 27.78 412 SER A N 1
ATOM 2894 C CA . SER A 1 412 ? 43.611 32.905 61.181 1.00 26.19 412 SER A CA 1
ATOM 2895 C C . SER A 1 412 ? 44.861 33.762 61.150 1.00 28.03 412 SER A C 1
ATOM 2896 O O . SER A 1 412 ? 45.387 34.156 62.192 1.00 24.58 412 SER A O 1
ATOM 2899 N N . GLN A 1 413 ? 45.351 34.023 59.945 1.00 20.03 413 GLN A N 1
ATOM 2900 C CA . GLN A 1 413 ? 46.592 34.759 59.774 1.00 17.11 413 GLN A CA 1
ATOM 2901 C C . GLN A 1 413 ? 46.369 35.820 58.709 1.00 19.47 413 GLN A C 1
ATOM 2902 O O . GLN A 1 413 ? 46.226 35.502 57.523 1.00 23.54 413 GLN A O 1
ATOM 2908 N N . ARG A 1 414 ? 46.296 37.074 59.150 1.00 15.91 414 ARG A N 1
ATOM 2909 C CA . ARG A 1 414 ? 46.046 38.183 58.248 1.00 17.49 414 ARG A CA 1
ATOM 2910 C C . ARG A 1 414 ? 47.378 38.741 57.760 1.00 26.16 414 ARG A C 1
ATOM 2911 O O . ARG A 1 414 ? 47.740 39.878 58.075 1.00 22.19 414 ARG A O 1
ATOM 2919 N N . THR A 1 415 ? 48.097 37.931 56.982 1.00 19.44 415 THR A N 1
ATOM 2920 C CA . THR A 1 415 ? 49.460 38.253 56.597 1.00 20.23 415 THR A CA 1
ATOM 2921 C C . THR A 1 415 ? 49.510 39.264 55.440 1.00 23.08 415 THR A C 1
ATOM 2922 O O . THR A 1 415 ? 48.679 39.235 54.522 1.00 25.15 415 THR A O 1
ATOM 2926 N N . ALA A 1 416 ? 50.479 40.168 55.499 1.00 23.57 416 ALA A N 1
ATOM 2927 C CA . ALA A 1 416 ? 50.766 41.067 54.380 1.00 20.85 416 ALA A CA 1
ATOM 2928 C C . ALA A 1 416 ? 52.191 40.823 53.873 1.00 14.68 416 ALA A C 1
ATOM 2929 O O . ALA A 1 416 ? 53.114 40.614 54.670 1.00 17.64 416 ALA A O 1
ATOM 2931 N N . PRO A 1 417 ? 52.362 40.815 52.543 1.00 16.52 417 PRO A N 1
ATOM 2932 C CA . PRO A 1 417 ? 53.697 40.725 51.939 1.00 21.19 417 PRO A CA 1
ATOM 2933 C C . PRO A 1 417 ? 54.362 42.100 51.935 1.00 20.19 417 PRO A C 1
ATOM 2934 O O . PRO A 1 417 ? 54.659 42.661 50.880 1.00 18.94 417 PRO A O 1
ATOM 2938 N N . ALA A 1 418 ? 54.584 42.646 53.125 1.00 17.87 418 ALA A N 1
ATOM 2939 C CA . ALA A 1 418 ? 55.065 44.023 53.248 1.00 20.10 418 ALA A CA 1
ATOM 2940 C C . ALA A 1 418 ? 56.439 44.225 52.614 1.00 18.64 418 ALA A C 1
ATOM 2941 O O . ALA A 1 418 ? 56.676 45.218 51.920 1.00 19.12 418 ALA A O 1
ATOM 2943 N N . ALA A 1 419 ? 57.340 43.280 52.858 1.00 13.24 419 ALA A N 1
ATOM 2944 C CA . ALA A 1 419 ? 58.698 43.380 52.355 1.00 14.70 419 ALA A CA 1
ATOM 2945 C C . ALA A 1 419 ? 58.716 43.377 50.816 1.00 18.88 419 ALA A C 1
ATOM 2946 O O . ALA A 1 419 ? 59.469 44.129 50.186 1.00 19.80 419 ALA A O 1
ATOM 2948 N N . LEU A 1 420 ? 57.882 42.537 50.209 1.00 18.24 420 LEU A N 1
ATOM 2949 C CA . LEU A 1 420 ? 57.813 42.477 48.751 1.00 22.44 420 LEU A CA 1
ATOM 2950 C C . LEU A 1 420 ? 57.176 43.743 48.160 1.00 23.12 420 LEU A C 1
ATOM 2951 O O . LEU A 1 420 ? 57.652 44.287 47.161 1.00 20.17 420 LEU A O 1
ATOM 2956 N N . GLU A 1 421 ? 56.098 44.208 48.784 1.00 19.56 421 GLU A N 1
ATOM 2957 C CA . GLU A 1 421 ? 55.441 45.431 48.332 1.00 23.25 421 GLU A CA 1
ATOM 2958 C C . GLU A 1 421 ? 56.410 46.611 48.415 1.00 27.90 421 GLU A C 1
ATOM 2959 O O . GLU A 1 421 ? 56.401 47.483 47.548 1.00 27.63 421 GLU A O 1
ATOM 2965 N N . ASN A 1 422 ? 57.251 46.623 49.449 1.00 25.20 422 ASN A N 1
ATOM 2966 C CA . ASN A 1 422 ? 58.244 47.680 49.614 1.00 24.11 422 ASN A CA 1
ATOM 2967 C C . ASN A 1 422 ? 59.290 47.655 48.510 1.00 28.95 422 ASN A C 1
ATOM 2968 O O . ASN A 1 422 ? 59.880 48.689 48.183 1.00 29.93 422 ASN A O 1
ATOM 2973 N N . LEU A 1 423 ? 59.521 46.467 47.954 1.00 25.38 423 LEU A N 1
ATOM 2974 C CA . LEU A 1 423 ? 60.447 46.287 46.839 1.00 27.93 423 LEU A CA 1
ATOM 2975 C C . LEU A 1 423 ? 59.753 46.468 45.482 1.00 29.09 423 LEU A C 1
ATOM 2976 O O . LEU A 1 423 ? 60.388 46.358 44.439 1.00 37.84 423 LEU A O 1
ATOM 2981 N N . SER A 1 424 ? 58.452 46.750 45.504 1.00 28.75 424 SER A N 1
ATOM 2982 C CA . SER A 1 424 ? 57.673 46.913 44.282 1.00 35.92 424 SER A CA 1
ATOM 2983 C C . SER A 1 424 ? 57.517 45.598 43.515 1.00 31.66 424 SER A C 1
ATOM 2984 O O . SER A 1 424 ? 57.462 45.589 42.283 1.00 32.18 424 SER A O 1
ATOM 2987 N N . HIS A 1 425 ? 57.460 44.488 44.242 1.00 20.74 425 HIS A N 1
ATOM 2988 C CA . HIS A 1 425 ? 57.257 43.184 43.616 1.00 19.33 425 HIS A CA 1
ATOM 2989 C C . HIS A 1 425 ? 55.927 43.154 42.874 1.00 19.21 425 HIS A C 1
ATOM 2990 O O . HIS A 1 425 ? 54.911 43.626 43.379 1.00 19.88 425 HIS A O 1
ATOM 2997 N N . THR A 1 426 ? 55.931 42.580 41.678 1.00 16.07 426 THR A N 1
ATOM 2998 C CA . THR A 1 426 ? 54.711 42.373 40.919 1.00 18.69 426 THR A CA 1
ATOM 2999 C C . THR A 1 426 ? 54.205 40.961 41.202 1.00 21.59 426 THR A C 1
ATOM 3000 O O . THR A 1 426 ? 54.962 39.995 41.114 1.00 21.36 426 THR A O 1
ATOM 3004 N N . PHE A 1 427 ? 52.929 40.841 41.556 1.00 18.49 427 PHE A N 1
ATOM 3005 C CA . PHE A 1 427 ? 52.316 39.532 41.753 1.00 18.35 427 PHE A CA 1
ATOM 3006 C C . PHE A 1 427 ? 51.521 39.169 40.517 1.00 18.93 427 PHE A C 1
ATOM 3007 O O . PHE A 1 427 ? 50.875 40.019 39.917 1.00 17.71 427 PHE A O 1
ATOM 3015 N N . ARG A 1 428 ? 51.563 37.896 40.148 1.00 17.06 428 ARG A N 1
ATOM 3016 C CA . ARG A 1 428 ? 50.760 37.392 39.051 1.00 18.14 428 ARG A CA 1
ATOM 3017 C C . ARG A 1 428 ? 49.281 37.403 39.413 1.00 20.24 428 ARG A C 1
ATOM 3018 O O . ARG A 1 428 ? 48.437 37.746 38.585 1.00 18.80 428 ARG A O 1
ATOM 3026 N N . TYR A 1 429 ? 48.967 37.007 40.643 1.00 20.91 429 TYR A N 1
ATOM 3027 C CA . TYR A 1 429 ? 47.578 36.944 41.087 1.00 18.08 429 TYR A CA 1
ATOM 3028 C C . TYR A 1 429 ? 47.399 37.621 42.440 1.00 22.20 429 TYR A C 1
ATOM 3029 O O . TYR A 1 429 ? 47.789 37.090 43.476 1.00 24.40 429 TYR A O 1
ATOM 3038 N N . THR A 1 430 ? 46.822 38.813 42.422 1.00 20.96 430 THR A N 1
ATOM 3039 C CA . THR A 1 430 ? 46.569 39.535 43.662 1.00 21.12 430 THR A CA 1
ATOM 3040 C C . THR A 1 430 ? 45.231 39.098 44.272 1.00 22.86 430 THR A C 1
ATOM 3041 O O . THR A 1 430 ? 45.013 39.231 45.478 1.00 27.77 430 THR A O 1
ATOM 3045 N N . ASP A 1 431 ? 44.339 38.570 43.438 1.00 25.55 431 ASP A N 1
ATOM 3046 C CA . ASP A 1 431 ? 43.003 38.191 43.896 1.00 27.75 431 ASP A CA 1
ATOM 3047 C C . ASP A 1 431 ? 42.787 36.689 43.802 1.00 22.38 431 ASP A C 1
ATOM 3048 O O . ASP A 1 431 ? 43.071 36.075 42.776 1.00 21.63 431 ASP A O 1
ATOM 3053 N N . ILE A 1 432 ? 42.256 36.107 44.869 1.00 18.85 432 ILE A N 1
ATOM 3054 C CA . ILE A 1 432 ? 42.154 34.658 44.952 1.00 21.49 432 ILE A CA 1
ATOM 3055 C C . ILE A 1 432 ? 41.257 34.042 43.872 1.00 22.95 432 ILE A C 1
ATOM 3056 O O . ILE A 1 432 ? 41.526 32.943 43.391 1.00 20.29 432 ILE A O 1
ATOM 3061 N N . GLY A 1 433 ? 40.198 34.754 43.497 1.00 22.08 433 GLY A N 1
ATOM 3062 C CA . GLY A 1 433 ? 39.356 34.345 42.387 1.00 26.70 433 GLY A CA 1
ATOM 3063 C C . GLY A 1 433 ? 40.153 34.174 41.108 1.00 20.86 433 GLY A C 1
ATOM 3064 O O . GLY A 1 433 ? 39.984 33.196 40.388 1.00 17.10 433 GLY A O 1
ATOM 3065 N N . ALA A 1 434 ? 41.038 35.118 40.825 1.00 19.47 434 ALA A N 1
ATOM 3066 C CA . ALA A 1 434 ? 41.879 35.013 39.636 1.00 23.05 434 ALA A CA 1
ATOM 3067 C C . ALA A 1 434 ? 42.912 33.883 39.737 1.00 23.26 434 ALA A C 1
ATOM 3068 O O . ALA A 1 434 ? 43.217 33.239 38.740 1.00 19.59 434 ALA A O 1
ATOM 3070 N N . ALA A 1 435 ? 43.457 33.654 40.932 1.00 18.15 435 ALA A N 1
ATOM 3071 C CA . ALA A 1 435 ? 44.405 32.557 41.130 1.00 17.41 435 ALA A CA 1
ATOM 3072 C C . ALA A 1 435 ? 43.721 31.212 40.916 1.00 14.32 435 ALA A C 1
ATOM 3073 O O . ALA A 1 435 ? 44.263 30.313 40.268 1.00 15.40 435 ALA A O 1
ATOM 3075 N N . ILE A 1 436 ? 42.514 31.085 41.451 1.00 15.93 436 ILE A N 1
ATOM 3076 C CA . ILE A 1 436 ? 41.759 29.834 41.364 1.00 18.57 436 ILE A CA 1
ATOM 3077 C C . ILE A 1 436 ? 41.319 29.543 39.923 1.00 21.40 436 ILE A C 1
ATOM 3078 O O . ILE A 1 436 ? 41.352 28.391 39.470 1.00 21.55 436 ILE A O 1
ATOM 3083 N N . ALA A 1 437 ? 40.917 30.587 39.198 1.00 16.79 437 ALA A N 1
ATOM 3084 C CA . ALA A 1 437 ? 40.528 30.428 37.801 1.00 20.71 437 ALA A CA 1
ATOM 3085 C C . ALA A 1 437 ? 41.697 29.866 36.978 1.00 18.74 437 ALA A C 1
ATOM 3086 O O . ALA A 1 437 ? 41.523 28.996 36.108 1.00 21.23 437 ALA A O 1
ATOM 3088 N N . HIS A 1 438 ? 42.893 30.366 37.272 1.00 14.52 438 HIS A N 1
ATOM 3089 C CA . HIS A 1 438 ? 44.109 29.907 36.599 1.00 15.71 438 HIS A CA 1
ATOM 3090 C C . HIS A 1 438 ? 44.392 28.450 36.940 1.00 19.29 438 HIS A C 1
ATOM 3091 O O . HIS A 1 438 ? 44.638 27.628 36.055 1.00 16.54 438 HIS A O 1
ATOM 3098 N N . GLU A 1 439 ? 44.342 28.124 38.224 1.00 15.40 439 GLU A N 1
ATOM 3099 C CA . GLU A 1 439 ? 44.737 26.791 38.676 1.00 17.65 439 GLU A CA 1
ATOM 3100 C C . GLU A 1 439 ? 43.730 25.669 38.394 1.00 16.83 439 GLU A C 1
ATOM 3101 O O . GLU A 1 439 ? 44.116 24.513 38.187 1.00 15.81 439 GLU A O 1
ATOM 3107 N N . LEU A 1 440 ? 42.448 26.014 38.345 1.00 15.80 440 LEU A N 1
ATOM 3108 C CA . LEU A 1 440 ? 41.405 25.012 38.133 1.00 18.90 440 LEU A CA 1
ATOM 3109 C C . LEU A 1 440 ? 40.862 25.024 36.702 1.00 22.54 440 LEU A C 1
ATOM 3110 O O . LEU A 1 440 ? 39.973 24.237 36.361 1.00 25.10 440 LEU A O 1
ATOM 3115 N N . GLY A 1 441 ? 41.400 25.914 35.871 1.00 20.34 441 GLY A N 1
ATOM 3116 C CA . GLY A 1 441 ? 41.141 25.885 34.439 1.00 21.59 441 GLY A CA 1
ATOM 3117 C C . GLY A 1 441 ? 39.861 26.560 33.978 1.00 22.26 441 GLY A C 1
ATOM 3118 O O . GLY A 1 441 ? 39.140 26.019 33.148 1.00 20.71 441 GLY A O 1
ATOM 3119 N N . TYR A 1 442 ? 39.593 27.750 34.499 1.00 21.09 442 TYR A N 1
ATOM 3120 C CA . TYR A 1 442 ? 38.396 28.493 34.132 1.00 23.83 442 TYR A CA 1
ATOM 3121 C C . TYR A 1 442 ? 38.755 29.724 33.318 1.00 23.49 442 TYR A C 1
ATOM 3122 O O . TYR A 1 442 ? 37.934 30.618 33.167 1.00 25.77 442 TYR A O 1
ATOM 3131 N N . GLU A 1 443 ? 39.981 29.794 32.806 1.00 19.15 443 GLU A N 1
ATOM 3132 C CA . GLU A 1 443 ? 40.381 30.985 32.053 1.00 19.31 443 GLU A CA 1
ATOM 3133 C C . GLU A 1 443 ? 39.908 30.918 30.595 1.00 19.68 443 GLU A C 1
ATOM 3134 O O . GLU A 1 443 ? 39.531 29.860 30.106 1.00 19.53 443 GLU A O 1
ATOM 3140 N N . GLN A 1 444 ? 39.895 32.066 29.930 1.00 22.01 444 GLN A N 1
ATOM 3141 C CA . GLN A 1 444 ? 39.404 32.176 28.562 1.00 27.19 444 GLN A CA 1
ATOM 3142 C C . GLN A 1 444 ? 40.568 32.253 27.602 1.00 23.55 444 GLN A C 1
ATOM 3143 O O . GLN A 1 444 ? 41.627 32.788 27.939 1.00 20.71 444 GLN A O 1
ATOM 3149 N N . LEU A 1 445 ? 40.345 31.745 26.396 1.00 21.22 445 LEU A N 1
ATOM 3150 C CA . LEU A 1 445 ? 41.253 31.934 25.282 1.00 22.59 445 LEU A CA 1
ATOM 3151 C C . LEU A 1 445 ? 41.566 33.407 25.084 1.00 24.37 445 LEU A C 1
ATOM 3152 O O . LEU A 1 445 ? 40.706 34.270 25.300 1.00 23.92 445 LEU A O 1
ATOM 3157 N N . ALA A 1 446 ? 42.798 33.684 24.655 1.00 22.13 446 ALA A N 1
ATOM 3158 C CA . ALA A 1 446 ? 43.210 35.039 24.289 1.00 21.47 446 ALA A CA 1
ATOM 3159 C C . ALA A 1 446 ? 42.230 35.609 23.263 1.00 25.19 446 ALA A C 1
ATOM 3160 O O . ALA A 1 446 ? 41.852 36.779 23.321 1.00 27.44 446 ALA A O 1
ATOM 3162 N N . ASP A 1 447 ? 41.848 34.773 22.303 1.00 23.64 447 ASP A N 1
ATOM 3163 C CA . ASP A 1 447 ? 40.858 35.161 21.308 1.00 25.61 447 ASP A CA 1
ATOM 3164 C C . ASP A 1 447 ? 39.474 35.150 21.938 1.00 27.08 447 ASP A C 1
ATOM 3165 O O . ASP A 1 447 ? 38.784 34.130 21.927 1.00 26.98 447 ASP A O 1
ATOM 3170 N N . PHE A 1 448 ? 39.088 36.293 22.500 1.00 32.87 448 PHE A N 1
ATOM 3171 C CA . PHE A 1 448 ? 37.835 36.419 23.239 1.00 40.26 448 PHE A CA 1
ATOM 3172 C C . PHE A 1 448 ? 36.623 36.077 22.380 1.00 40.91 448 PHE A C 1
ATOM 3173 O O . PHE A 1 448 ? 35.734 35.336 22.803 1.00 43.12 448 PHE A O 1
ATOM 3175 N N . ALA A 1 449 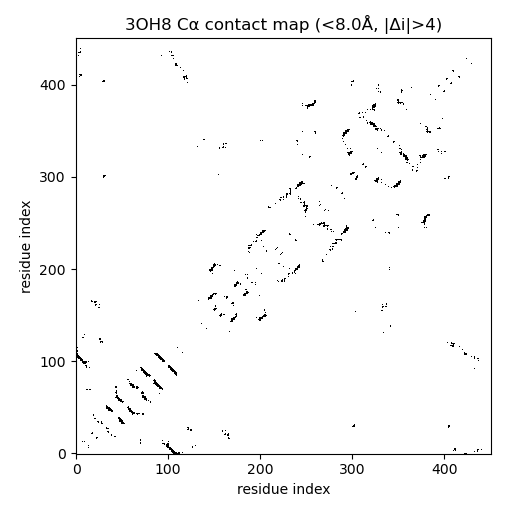? 36.591 36.632 21.174 1.00 39.23 449 ALA A N 1
ATOM 3176 C CA . ALA A 1 449 ? 35.489 36.396 20.249 1.00 37.43 449 ALA A CA 1
ATOM 3177 C C . ALA A 1 449 ? 35.320 34.907 19.967 1.00 39.39 449 ALA A C 1
ATOM 3178 O O . ALA A 1 449 ? 34.203 34.405 19.906 1.00 38.07 449 ALA A O 1
ATOM 3180 N N . GLN A 1 450 ? 36.437 34.201 19.805 1.00 40.64 450 GLN A N 1
ATOM 3181 C CA . GLN A 1 450 ? 36.406 32.763 19.541 1.00 40.29 450 GLN A CA 1
ATOM 3182 C C . GLN A 1 450 ? 35.860 32.006 20.748 1.00 39.87 450 GLN A C 1
ATOM 3183 O O . GLN A 1 450 ? 35.081 31.059 20.605 1.00 35.43 450 GLN A O 1
ATOM 3189 N N . GLN A 1 451 ? 36.301 32.423 21.931 1.00 41.65 451 GLN A N 1
ATOM 3190 C CA . GLN A 1 451 ? 35.787 31.897 23.188 1.00 44.51 451 GLN A CA 1
ATOM 3191 C C . GLN A 1 451 ? 34.268 32.005 23.175 1.00 44.29 451 GLN A C 1
ATOM 3192 O O . GLN A 1 451 ? 33.561 31.018 23.391 1.00 45.52 451 GLN A O 1
ATOM 3198 N N . GLN A 1 452 ? 33.775 33.213 22.908 1.00 42.85 452 GLN A N 1
ATOM 3199 C CA . GLN A 1 452 ? 32.339 33.476 22.913 1.00 49.22 452 GLN A CA 1
ATOM 3200 C C . GLN A 1 452 ? 31.599 32.598 21.913 1.00 51.50 452 GLN A C 1
ATOM 3201 O O . GLN A 1 452 ? 30.521 32.084 22.207 1.00 52.27 452 GLN A O 1
ATOM 3207 N N . GLU A 1 453 ? 32.193 32.417 20.737 1.00 53.10 453 GLU A N 1
ATOM 3208 C CA . GLU A 1 453 ? 31.580 31.615 19.681 1.00 60.47 453 GLU A CA 1
ATOM 3209 C C . GLU A 1 453 ? 31.514 30.121 20.033 1.00 66.24 453 GLU A C 1
ATOM 3210 O O . GLU A 1 453 ? 30.512 29.458 19.753 1.00 69.93 453 GLU A O 1
ATOM 3216 N N . ILE A 1 454 ? 32.574 29.595 20.644 1.00 66.50 454 ILE A N 1
ATOM 3217 C CA . ILE A 1 454 ? 32.595 28.187 21.052 1.00 69.10 454 ILE A CA 1
ATOM 3218 C C . ILE A 1 454 ? 31.524 27.906 22.109 1.00 70.61 454 ILE A C 1
ATOM 3219 O O . ILE A 1 454 ? 30.989 26.799 22.189 1.00 72.13 454 ILE A O 1
ATOM 3224 N N . GLU A 1 455 ? 31.208 28.921 22.908 1.00 69.61 455 GLU A N 1
ATOM 3225 C CA . GLU A 1 455 ? 30.078 28.849 23.830 1.00 69.64 455 GLU A CA 1
ATOM 3226 C C . GLU A 1 455 ? 28.763 28.997 23.063 1.00 71.26 455 GLU A C 1
ATOM 3227 O O . GLU A 1 455 ? 27.892 29.785 23.432 1.00 71.07 455 GLU A O 1
ATOM 3233 N N . ALA A 1 456 ? 28.644 28.233 21.981 1.00 72.36 456 ALA A N 1
ATOM 3234 C CA . ALA A 1 456 ? 27.449 28.215 21.151 1.00 71.68 456 ALA A CA 1
ATOM 3235 C C . ALA A 1 456 ? 27.399 26.914 20.358 1.00 70.18 456 ALA A C 1
ATOM 3236 O O . ALA A 1 456 ? 28.115 26.753 19.367 1.00 66.91 456 ALA A O 1
ATOM 3238 N N . ASN A 1 484 ? 35.643 16.760 14.651 1.00 69.63 484 ASN A N 1
ATOM 3239 C CA . ASN A 1 484 ? 36.169 16.295 13.369 1.00 70.27 484 ASN A CA 1
ATOM 3240 C C . ASN A 1 484 ? 37.662 16.591 13.220 1.00 67.96 484 ASN A C 1
ATOM 3241 O O . ASN A 1 484 ? 38.116 17.704 13.497 1.00 66.00 484 ASN A O 1
ATOM 3243 N N . LEU A 1 485 ? 38.415 15.585 12.778 1.00 64.06 485 LEU A N 1
ATOM 3244 C CA . LEU A 1 485 ? 39.863 15.702 12.593 1.00 60.37 485 LEU A CA 1
ATOM 3245 C C . LEU A 1 485 ? 40.222 16.442 11.307 1.00 61.20 485 LEU A C 1
ATOM 3246 O O . LEU A 1 485 ? 39.463 16.422 10.336 1.00 62.57 485 LEU A O 1
ATOM 3251 N N . GLU A 1 486 ? 41.389 17.083 11.303 1.00 56.81 486 GLU A N 1
ATOM 3252 C CA . GLU A 1 486 ? 41.876 17.810 10.130 1.00 51.32 486 GLU A CA 1
ATOM 3253 C C . GLU A 1 486 ? 43.115 17.153 9.533 1.00 47.11 486 GLU A C 1
ATOM 3254 O O . GLU A 1 486 ? 44.058 16.824 10.253 1.00 50.84 486 GLU A O 1
ATOM 3260 N N . ASP A 1 487 ? 43.125 16.982 8.217 1.00 45.45 487 ASP A N 1
ATOM 3261 C CA . ASP A 1 487 ? 44.324 16.508 7.537 1.00 52.15 487 ASP A CA 1
ATOM 3262 C C . ASP A 1 487 ? 45.313 17.663 7.405 1.00 53.35 487 ASP A C 1
ATOM 3263 O O . ASP A 1 487 ? 44.931 18.821 7.573 1.00 54.24 487 ASP A O 1
ATOM 3268 N N . PRO A 1 488 ? 46.586 17.350 7.109 1.00 54.14 488 PRO A N 1
ATOM 3269 C CA . PRO A 1 488 ? 47.683 18.320 6.978 1.00 51.37 488 PRO A CA 1
ATOM 3270 C C . PRO A 1 488 ? 47.353 19.547 6.123 1.00 46.39 488 PRO A C 1
ATOM 3271 O O . PRO A 1 488 ? 47.632 20.675 6.530 1.00 40.10 488 PRO A O 1
ATOM 3275 N N . GLU A 1 489 ? 46.781 19.328 4.946 1.00 46.68 489 GLU A N 1
ATOM 3276 C CA . GLU A 1 489 ? 46.383 20.433 4.083 1.00 45.00 489 GLU A CA 1
ATOM 3277 C C . GLU A 1 489 ? 45.369 21.340 4.789 1.00 33.60 489 GLU A C 1
ATOM 3278 O O . GLU A 1 489 ? 45.470 22.566 4.740 1.00 26.68 489 GLU A O 1
ATOM 3284 N N . GLU A 1 490 ? 44.388 20.727 5.443 1.00 33.14 490 GLU A N 1
ATOM 3285 C CA . GLU A 1 490 ? 43.395 21.475 6.205 1.00 33.00 490 GLU A CA 1
ATOM 3286 C C . GLU A 1 490 ? 44.044 22.245 7.361 1.00 32.96 490 GLU A C 1
ATOM 3287 O O . GLU A 1 490 ? 43.649 23.373 7.652 1.00 31.68 490 GLU A O 1
ATOM 3293 N N . VAL A 1 491 ? 45.026 21.626 8.015 1.00 26.74 491 VAL A N 1
ATOM 3294 C CA . VAL A 1 491 ? 45.678 22.226 9.178 1.00 28.30 491 VAL A CA 1
ATOM 3295 C C . VAL A 1 491 ? 46.417 23.504 8.811 1.00 27.79 491 VAL A C 1
ATOM 3296 O O . VAL A 1 491 ? 46.348 24.503 9.535 1.00 25.95 491 VAL A O 1
ATOM 3300 N N . GLU A 1 492 ? 47.117 23.469 7.679 1.00 27.59 492 GLU A N 1
ATOM 3301 C CA . GLU A 1 492 ? 47.809 24.646 7.161 1.00 29.33 492 GLU A CA 1
ATOM 3302 C C . GLU A 1 492 ? 46.835 25.784 6.898 1.00 24.94 492 GLU A C 1
ATOM 3303 O O . GLU A 1 492 ? 47.110 26.938 7.212 1.00 25.53 492 GLU A O 1
ATOM 3309 N N . GLN A 1 493 ? 45.697 25.465 6.298 1.00 26.28 493 GLN A N 1
ATOM 3310 C CA . GLN A 1 493 ? 44.691 26.487 6.044 1.00 26.41 493 GLN A CA 1
ATOM 3311 C C . GLN A 1 493 ? 44.143 27.069 7.346 1.00 18.67 493 GLN A C 1
ATOM 3312 O O . GLN A 1 493 ? 43.953 28.284 7.458 1.00 18.17 493 GLN A O 1
ATOM 3318 N N . SER A 1 494 ? 43.873 26.205 8.324 1.00 23.55 494 SER A N 1
ATOM 3319 C CA . SER A 1 494 ? 43.366 26.674 9.611 1.00 22.01 494 SER A CA 1
ATOM 3320 C C . SER A 1 494 ? 44.352 27.630 10.260 1.00 21.04 494 SER A C 1
ATOM 3321 O O . SER A 1 494 ? 43.969 28.660 10.816 1.00 22.17 494 SER A O 1
ATOM 3324 N N . ILE A 1 495 ? 45.626 27.273 10.206 1.00 21.82 495 ILE A N 1
ATOM 3325 C CA . ILE A 1 495 ? 46.666 28.091 10.822 1.00 21.09 495 ILE A CA 1
ATOM 3326 C C . ILE A 1 495 ? 46.779 29.444 10.116 1.00 23.23 495 ILE A C 1
ATOM 3327 O O . ILE A 1 495 ? 46.738 30.503 10.759 1.00 18.20 495 ILE A O 1
ATOM 3332 N N . LEU A 1 496 ? 46.901 29.411 8.790 1.00 20.98 496 LEU A N 1
ATOM 3333 C CA . LEU A 1 496 ? 46.977 30.649 8.017 1.00 21.89 496 LEU A CA 1
ATOM 3334 C C . LEU A 1 496 ? 45.779 31.542 8.307 1.00 21.36 496 LEU A C 1
ATOM 3335 O O . LEU A 1 496 ? 45.919 32.748 8.515 1.00 18.49 496 LEU A O 1
ATOM 3340 N N . SER A 1 497 ? 44.596 30.939 8.326 1.00 23.56 497 SER A N 1
ATOM 3341 C CA . SER A 1 497 ? 43.378 31.680 8.606 1.00 23.63 497 SER A CA 1
ATOM 3342 C C . SER A 1 497 ? 43.386 32.295 10.009 1.00 21.48 497 SER A C 1
ATOM 3343 O O . SER A 1 497 ? 42.940 33.426 10.202 1.00 20.73 497 SER A O 1
ATOM 3346 N N . SER A 1 498 ? 43.899 31.550 10.984 1.00 21.03 498 SER A N 1
ATOM 3347 C CA . SER A 1 498 ? 43.942 32.042 12.355 1.00 20.65 498 SER A CA 1
ATOM 3348 C C . SER A 1 498 ? 44.878 33.252 12.466 1.00 20.04 498 SER A C 1
ATOM 3349 O O . SER A 1 498 ? 44.591 34.214 13.186 1.00 20.29 498 SER A O 1
ATOM 3352 N N . ILE A 1 499 ? 45.989 33.200 11.737 1.00 18.10 499 ILE A N 1
ATOM 3353 C CA . ILE A 1 499 ? 46.952 34.294 11.711 1.00 16.88 499 ILE A CA 1
ATOM 3354 C C . ILE A 1 499 ? 46.300 35.525 11.085 1.00 20.89 499 ILE A C 1
ATOM 3355 O O . ILE A 1 499 ? 46.270 36.599 11.681 1.00 20.19 499 ILE A O 1
ATOM 3360 N N . LEU A 1 500 ? 45.719 35.344 9.902 1.00 19.89 500 LEU A N 1
ATOM 3361 C CA . LEU A 1 500 ? 45.009 36.417 9.207 1.00 15.29 500 LEU A CA 1
ATOM 3362 C C . LEU A 1 500 ? 43.935 37.068 10.096 1.00 18.82 500 LEU A C 1
ATOM 3363 O O . LEU A 1 500 ? 43.796 38.294 10.127 1.00 22.67 500 LEU A O 1
ATOM 3368 N N . ASN A 1 501 ? 43.182 36.247 10.824 1.00 20.64 501 ASN A N 1
ATOM 3369 C CA . ASN A 1 501 ? 42.147 36.759 11.724 1.00 20.34 501 ASN A CA 1
ATOM 3370 C C . ASN A 1 501 ? 42.742 37.675 12.796 1.00 21.50 501 ASN A C 1
ATOM 3371 O O . ASN A 1 501 ? 42.224 38.758 13.081 1.00 19.82 501 ASN A O 1
ATOM 3376 N N . PHE A 1 502 ? 43.839 37.235 13.396 1.00 22.76 502 PHE A N 1
ATOM 3377 C CA . PHE A 1 502 ? 44.492 38.032 14.426 1.00 22.68 502 PHE A CA 1
ATOM 3378 C C . PHE A 1 502 ? 44.928 39.368 13.840 1.00 26.23 502 PHE A C 1
ATOM 3379 O O . PHE A 1 502 ? 44.712 40.435 14.426 1.00 21.49 502 PHE A O 1
ATOM 3387 N N . ARG A 1 503 ? 45.549 39.305 12.670 1.00 21.87 503 ARG A N 1
ATOM 3388 C CA . ARG A 1 503 ? 46.069 40.510 12.049 1.00 20.30 503 ARG A CA 1
ATOM 3389 C C . ARG A 1 503 ? 44.968 41.465 11.595 1.00 19.20 503 ARG A C 1
ATOM 3390 O O . ARG A 1 503 ? 45.118 42.676 11.699 1.00 23.08 503 ARG A O 1
ATOM 3398 N N . ARG A 1 504 ? 43.858 40.921 11.111 1.00 20.17 504 ARG A N 1
ATOM 3399 C CA . ARG A 1 504 ? 42.757 41.763 10.656 1.00 26.45 504 ARG A CA 1
ATOM 3400 C C . ARG A 1 504 ? 42.193 42.543 11.848 1.00 28.79 504 ARG A C 1
ATOM 3401 O O . ARG A 1 504 ? 41.929 43.743 11.761 1.00 26.51 504 ARG A O 1
ATOM 3409 N N . LYS A 1 505 ? 42.035 41.858 12.973 1.00 24.49 505 LYS A N 1
ATOM 3410 C CA . LYS A 1 505 ? 41.542 42.500 14.195 1.00 27.17 505 LYS A CA 1
ATOM 3411 C C . LYS A 1 505 ? 42.521 43.552 14.736 1.00 19.90 505 LYS A C 1
ATOM 3412 O O . LYS A 1 505 ? 42.120 44.655 15.088 1.00 20.46 505 LYS A O 1
ATOM 3418 N N . ARG A 1 506 ? 43.806 43.218 14.787 1.00 23.79 506 ARG A N 1
ATOM 3419 C CA . ARG A 1 506 ? 44.807 44.175 15.255 1.00 26.78 506 ARG A CA 1
ATOM 3420 C C . ARG A 1 506 ? 44.857 45.413 14.359 1.00 27.59 506 ARG A C 1
ATOM 3421 O O . ARG A 1 506 ? 44.950 46.540 14.849 1.00 25.38 506 ARG A O 1
ATOM 3429 N N . ASN A 1 507 ? 44.804 45.205 13.046 1.00 24.86 507 ASN A N 1
ATOM 3430 C CA . ASN A 1 507 ? 44.825 46.326 12.105 1.00 26.49 507 ASN A CA 1
ATOM 3431 C C . ASN A 1 507 ? 43.592 47.209 12.292 1.00 25.45 507 ASN A C 1
ATOM 3432 O O . ASN A 1 507 ? 43.663 48.440 12.216 1.00 25.54 507 ASN A O 1
ATOM 3437 N N . ASP A 1 508 ? 42.452 46.571 12.531 1.00 20.74 508 ASP A N 1
ATOM 3438 C CA . ASP A 1 508 ? 41.234 47.315 12.783 1.00 25.89 508 ASP A CA 1
ATOM 3439 C C . ASP A 1 508 ? 41.395 48.135 14.065 1.00 31.05 508 ASP A C 1
ATOM 3440 O O . ASP A 1 508 ? 41.032 49.314 14.111 1.00 36.90 508 ASP A O 1
ATOM 3445 N N . LEU A 1 509 ? 41.958 47.513 15.098 1.00 28.49 509 LEU A N 1
ATOM 3446 C CA . LEU A 1 509 ? 42.194 48.202 16.369 1.00 32.49 509 LEU A CA 1
ATOM 3447 C C . LEU A 1 509 ? 43.125 49.409 16.195 1.00 32.66 509 LEU A C 1
ATOM 3448 O O . LEU A 1 509 ? 42.888 50.478 16.760 1.00 28.93 509 LEU A O 1
ATOM 3450 N N . GLU A 1 510 ? 44.179 49.238 15.404 1.00 31.53 510 GLU A N 1
ATOM 3451 C CA . GLU A 1 510 ? 45.121 50.321 15.148 1.00 33.38 510 GLU A CA 1
ATOM 3452 C C . GLU A 1 510 ? 44.423 51.513 14.506 1.00 37.34 510 GLU A C 1
ATOM 3453 O O . GLU A 1 510 ? 44.646 52.660 14.902 1.00 37.09 510 GLU A O 1
ATOM 3459 N N . HIS A 1 511 ? 43.554 51.238 13.537 1.00 39.89 511 HIS A N 1
ATOM 3460 C CA . HIS A 1 511 ? 42.800 52.295 12.866 1.00 45.49 511 HIS A CA 1
ATOM 3461 C C . HIS A 1 511 ? 41.804 53.007 13.785 1.00 43.12 511 HIS A C 1
ATOM 3462 O O . HIS A 1 511 ? 41.418 54.143 13.522 1.00 42.98 511 HIS A O 1
ATOM 3469 N N . HIS A 1 512 ? 41.388 52.340 14.856 1.00 44.56 512 HIS A N 1
ATOM 3470 C CA . HIS A 1 512 ? 40.394 52.914 15.763 1.00 54.79 512 HIS A CA 1
ATOM 3471 C C . HIS A 1 512 ? 41.000 53.847 16.813 1.00 60.34 512 HIS A C 1
ATOM 3472 O O . HIS A 1 512 ? 40.316 54.294 17.735 1.00 59.48 512 HIS A O 1
ATOM 3479 N N . HIS A 1 513 ? 42.284 54.146 16.665 1.00 63.57 513 HIS A N 1
ATOM 3480 C CA . HIS A 1 513 ? 42.894 55.201 17.459 1.00 68.33 513 HIS A CA 1
ATOM 3481 C C . HIS A 1 513 ? 43.635 56.194 16.558 1.00 66.20 513 HIS A C 1
ATOM 3482 O O . HIS A 1 513 ? 43.205 56.490 15.443 1.00 59.87 513 HIS A O 1
#

B-factor: mean 28.93, std 14.95, range [7.75, 127.27]

Secondary structure (DSSP, 8-state):
-EEEEEEESS----HHHHHSTTHHHHHS-TTSS-EE-S--S-SSS-EEEEE-STT-EEEEEE-GGG-BTTTEEEEE--S-SSGGGSS-EEEEEEEEETTEEEEEEEEE-SS-GGGT---HHHHHHHHHHHHHHHHHTTSS-----EEEEESTTSHHHHHHHHHHHHTT-EEEEEESSSPPTT-EE--TTS--TTTTTT-SEEEE------GGGHHHHIIIIIHHHHHHHHHHHH-SS----EEEEGGGG-SEEEEEEE-TTSPP-SSHHHHHHHHHHHTTHHHHHTT---EEEEE-EEEBTTB--HHHHHTT-----TTS--EE-EEEHHHHHHHHHHHHH-TT--EEEEES-S--EES----TTT---GGGGGG-EEEE--HHHHHTTPPPS-SSHHHHHHHHHT-PPPS-HHHHHHH------HHHHHHHHHHHHHHHHHHHHHHHHT-

Solvent-accessible surface area: 20478 Å² total

Foldseek 3Di:
DDKFKDWAAAALVLLLLCQWFLNVQLLPFLQAQKHWPDDANGQQWGWIWIAHPPRFIFIKIKHNVQDDVSFKIKIAGDDPSDQQRHRKIWIWGWDDDPRTIMIMIDIFHPDAPVVVFLVLLNRLSSNVLVVLLVVLVVFFVLDAFEEEEEPCVPDLNVNLQSSSRSSVHHYAYAYCDDADPSHHDQDLQDGDLCNCPRGQEYEYDDDDADPVCVVVLCSRQQNSLLVVLLSLLVDPRHQEEYEAALCLQPQADAPDEAELPHHGHDDRSNVSRVSNVCSNVSNVVSVGFYEYAHEFQEPASNDSVVVVLVCVCADFDDPLAAWGFYAYSVQSSSVVVSRRRHSVHGYYFHSTAQDIDGSNVSVLSVLVCPVCSSVGHHNYHRVVCVVVVHDGPDNDVSVSSCSRNSVGGRPPVVVRVVSVVHGDDPVRSVVSNVVNVVVVVVVVVVVVVVD

Nearest PDB structures (foldseek):
  3oh8-assembly1_A  TM=1.002E+00  e=4.395E-92  Corynebacterium glutamicum
  3m2p-assembly1_B  TM=7.753E-01  e=8.276E-11  Bacillus cereus ATCC 14579
  3aw9-assembly2_C  TM=7.213E-01  e=8.759E-11  Pyrobaculum calidifontis JCM 11548
  3m2p-assembly3_E  TM=7.571E-01  e=3.498E-09  Bacillus cereus ATCC 14579
  3uid-assembly2_B  TM=5.898E-01  e=4.300E-05  Mycolicibacterium smegmatis MC2 155

Sequence (451 aa):
SLTTSHFIPFPREVWDWHTRKGAVARLTPPFIPLNPITQAERLADGTTIFSLPAGLKWVARHDLSGFLNGSRFTDVCLTAPVKALANWRHVHNFVDQDGGTLITDSVSTRLPASTLTGFAYRQTQLIEDLKFLSRTSTLFDGSPLTVAITGSRGLVGRALTAQLQTGGHEVIQLVRKEPKPGKRFWDPLNPASDLLDGADVLVHLAGEFNDSHKEAIRESRVLPTKFLAELVAESTQCTTISASAVGFYGHDRGDEILTEESESGDDFLAEVCRDWEHATAPASDAGKRVAFIRTGVALSGRGGLPLLKTLFSGGKFGDGTSWFSWIAIDDLTDIYYRAIVDAQISGPINAVAPNPVSNADTKILATQGAEELALASQRTAPAALENLSHTFRYTDIGAAIAHELGYEQLADFAQQQEIEANLEDPEEVEQSILSSILNFRRKRNDLEHHH

Radius of gyration: 23.06 Å; Cα contacts (8 Å, |Δi|>4): 903; chains: 1; bounding box: 56×52×67 Å